P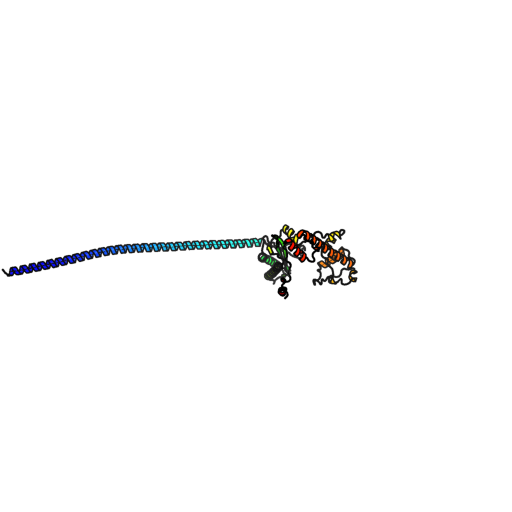rotein AF-A0A7D9D6I7-F1 (afdb_monomer)

Sequence (402 aa):
MHDVFLDNERRSKKESEVREKKARQKTREGGKSWEKSIEREEARCRGIINRERAAEKKRVREEKKKASREKIRLRDLNETVIQRERRLRRNEYERTRRRKKREAEARYLELTPFREDSAIRGMVERYRIEPTTAFDVLTFLELVRPRVRELLDGLRGRTSRNIRLELICLMGKELEDGREELKEASFITGNYKLHGIDTLTVVIWEQMKDKILLEFSRYQKGGSNFVLKRVQRFKNEDRMKSETVQKTSVHELQCISDRFVDDLVAKRDLLKQKGVYPYEYMDDHEKLDMSRLPPKRFFYNGLKMEDVTDEEYERAKKVWKTFGMKSMLDYHNLYLVTDTLILSDVIENFRKESRETYGLDSPWYYTAPGLSWDAALKKTRIKLELISPRCIDLSKMESVVE

Organism: Paramuricea clavata (NCBI:txid317549)

Mean predicted aligned error: 21.43 Å

Foldseek 3Di:
DPVVVVVVVVVVVVVVVVVVVVVVVVVVVVVVVVVVVVVVVVVVVVVVVVVVVVVVVVVVVVVVVVVVVVVVVVVVVVVVVVVVVVVVVVVVVVVVVVVVVVVLVVQLVQFAWDWDQDPPHDDDTDTDTAGADWDDLVRVLVSCVVVVLVVLLVPQDQDKDWDKDKDKAWWWAQDPVRDIQIAIDIQIDDTDIDHRPPDDVVVVSVVNSVSSVVVVVCCCVVPPRIDGPGRHDDDVVVVVRNCVVVPPPCPPLVLLCVVPVPDDPVLSVLLLDQAQDLVQLPPDPVQQAAQDDDPQVSSQDPVVNDGDDPVRVVSNVVNCVVVVGRGSVSVVVSNVSSVVSNVVSVLVSVQVCLCVPQVDGVVVDPDPVRSVVVSVCSVVVDDDDDDDPVNDPVVVVVPPDD

Structure (mmCIF, N/CA/C/O backbone):
data_AF-A0A7D9D6I7-F1
#
_entry.id   AF-A0A7D9D6I7-F1
#
loop_
_atom_site.group_PDB
_atom_site.id
_atom_site.type_symbol
_atom_site.label_atom_id
_atom_site.label_alt_id
_atom_site.label_comp_id
_atom_site.label_asym_id
_atom_site.label_entity_id
_atom_site.label_seq_id
_atom_site.pdbx_PDB_ins_code
_atom_site.Cartn_x
_atom_site.Cartn_y
_atom_site.Cartn_z
_atom_site.occupancy
_atom_site.B_iso_or_equiv
_atom_site.auth_seq_id
_atom_site.auth_comp_id
_atom_site.auth_asym_id
_atom_site.auth_atom_id
_atom_site.pdbx_PDB_model_num
ATOM 1 N N . MET A 1 1 ? -72.395 -1.413 156.822 1.00 52.00 1 MET A N 1
ATOM 2 C CA . MET A 1 1 ? -72.915 -1.947 155.539 1.00 52.00 1 MET A CA 1
ATOM 3 C C . MET A 1 1 ? -72.712 -0.995 154.346 1.00 52.00 1 MET A C 1
ATOM 5 O O . MET A 1 1 ? -73.151 -1.336 153.259 1.00 52.00 1 MET A O 1
ATOM 9 N N . HIS A 1 2 ? -72.022 0.151 154.503 1.00 50.94 2 HIS A N 1
ATOM 10 C CA . HIS A 1 2 ? -71.780 1.103 153.404 1.00 50.94 2 HIS A CA 1
ATOM 11 C C . HIS A 1 2 ? -70.417 0.903 152.701 1.00 50.94 2 HIS A C 1
ATOM 13 O O . HIS A 1 2 ? -70.324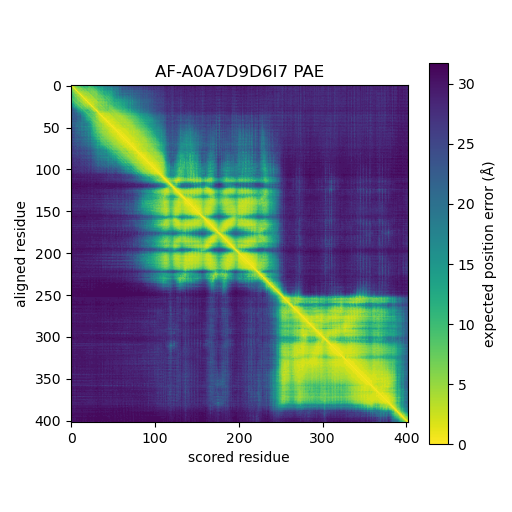 1.123 151.497 1.00 50.94 2 HIS A O 1
ATOM 19 N N . ASP A 1 3 ? -69.404 0.369 153.401 1.00 49.50 3 ASP A N 1
ATOM 20 C CA . ASP A 1 3 ? -68.056 0.145 152.839 1.00 49.50 3 ASP A CA 1
ATOM 21 C C . ASP A 1 3 ? -67.954 -1.027 151.851 1.00 49.50 3 ASP A C 1
ATOM 23 O O . ASP A 1 3 ? -67.099 -1.029 150.972 1.00 49.50 3 ASP A O 1
ATOM 27 N N . VAL A 1 4 ? -68.858 -2.009 151.928 1.00 55.34 4 VAL A N 1
ATOM 28 C CA . VAL A 1 4 ? -68.843 -3.179 151.026 1.00 55.34 4 VAL A CA 1
ATOM 29 C C . VAL A 1 4 ? -69.410 -2.834 149.640 1.00 55.34 4 VAL A C 1
ATOM 31 O O . VAL A 1 4 ? -69.078 -3.479 148.647 1.00 55.34 4 VAL A O 1
ATOM 34 N N . PHE A 1 5 ? -70.239 -1.790 149.540 1.00 50.38 5 PHE A N 1
ATOM 35 C CA . PHE A 1 5 ? -70.892 -1.413 148.283 1.00 50.38 5 PHE A CA 1
ATOM 36 C C . PHE A 1 5 ? -69.967 -0.594 147.366 1.00 50.38 5 PHE A C 1
ATOM 38 O O . PHE A 1 5 ? -69.924 -0.823 146.159 1.00 50.38 5 PHE A O 1
ATOM 45 N N . LEU A 1 6 ? -69.153 0.300 147.942 1.00 55.44 6 LEU A N 1
ATOM 46 C CA . LEU A 1 6 ? -68.213 1.146 147.192 1.00 55.44 6 LEU A CA 1
ATOM 47 C C . LEU A 1 6 ? -67.010 0.372 146.623 1.00 55.44 6 LEU A C 1
ATOM 49 O O . LEU A 1 6 ? -66.439 0.780 145.608 1.00 55.44 6 LEU A O 1
ATOM 53 N N . ASP A 1 7 ? -66.637 -0.756 147.231 1.00 55.91 7 ASP A N 1
ATOM 54 C CA . ASP A 1 7 ? -65.519 -1.581 146.754 1.00 55.91 7 ASP A CA 1
ATOM 55 C C . ASP A 1 7 ? -65.916 -2.464 145.550 1.00 55.91 7 ASP A C 1
ATOM 57 O O . ASP A 1 7 ? -65.116 -2.726 144.644 1.00 55.91 7 ASP A O 1
ATOM 61 N N . ASN A 1 8 ? -67.198 -2.835 145.462 1.00 55.00 8 ASN A N 1
ATOM 62 C CA . ASN A 1 8 ? -67.726 -3.659 144.374 1.00 55.00 8 ASN A CA 1
ATOM 63 C C . ASN A 1 8 ? -67.872 -2.875 143.052 1.00 55.00 8 ASN A C 1
ATOM 65 O O . ASN A 1 8 ? -67.548 -3.390 141.978 1.00 55.00 8 ASN A O 1
ATOM 69 N N . GLU A 1 9 ? -68.259 -1.596 143.109 1.00 57.12 9 GLU A N 1
ATOM 70 C CA . GLU A 1 9 ? -68.306 -0.730 141.917 1.00 57.12 9 GLU A CA 1
ATOM 71 C C . GLU A 1 9 ? -66.912 -0.422 141.348 1.00 57.12 9 GLU A C 1
ATOM 73 O O . GLU A 1 9 ? -66.731 -0.369 140.126 1.00 57.12 9 GLU A O 1
ATOM 78 N N . ARG A 1 10 ? -65.894 -0.269 142.209 1.00 58.75 10 ARG A N 1
ATOM 79 C CA . ARG A 1 10 ? -64.506 -0.035 141.770 1.00 58.75 10 ARG A CA 1
ATOM 80 C C . ARG A 1 10 ? -63.898 -1.260 141.087 1.00 58.75 10 ARG A C 1
ATOM 82 O O . ARG A 1 10 ? -63.130 -1.094 140.135 1.00 58.75 10 ARG A O 1
ATOM 89 N N . ARG A 1 11 ? -64.253 -2.475 141.523 1.00 57.81 11 ARG A N 1
ATOM 90 C CA . ARG A 1 11 ? -63.864 -3.725 140.844 1.00 57.81 11 ARG A CA 1
ATOM 91 C C . ARG A 1 11 ? -64.534 -3.870 139.478 1.00 57.81 11 ARG A C 1
ATOM 93 O O . ARG A 1 11 ? -63.831 -4.113 138.500 1.00 57.81 11 ARG A O 1
ATOM 100 N N . SER A 1 12 ? -65.838 -3.615 139.384 1.00 57.97 12 SER A N 1
ATOM 101 C CA . SER A 1 12 ? -66.590 -3.716 138.122 1.00 57.97 12 SER A CA 1
ATOM 102 C C . SER A 1 12 ? -66.092 -2.730 137.049 1.00 57.97 12 SER A C 1
ATOM 104 O O . SER A 1 12 ? -65.840 -3.119 135.904 1.00 57.97 12 SER A O 1
ATOM 106 N N . LYS A 1 13 ? -65.819 -1.467 137.421 1.00 60.88 13 LYS A N 1
ATOM 107 C CA . LYS A 1 13 ? -65.230 -0.483 136.489 1.00 60.88 13 LYS A CA 1
ATOM 108 C C . LYS A 1 13 ? -63.837 -0.891 136.005 1.00 60.88 13 LYS A C 1
ATOM 110 O O . LYS A 1 13 ? -63.590 -0.853 134.800 1.00 60.88 13 LYS A O 1
ATOM 115 N N . LYS A 1 14 ? -62.957 -1.358 136.900 1.00 61.28 14 LYS A N 1
ATOM 116 C CA . LYS A 1 14 ? -61.623 -1.855 136.515 1.00 61.28 14 LYS A CA 1
ATOM 117 C C . LYS A 1 14 ? -61.698 -3.065 135.582 1.00 61.28 14 LYS A C 1
ATOM 119 O O . LYS A 1 14 ? -60.924 -3.147 134.632 1.00 61.28 14 LYS A O 1
ATOM 124 N N . GLU A 1 15 ? -62.632 -3.984 135.804 1.00 60.84 15 GLU A N 1
ATOM 125 C CA . GLU A 1 15 ?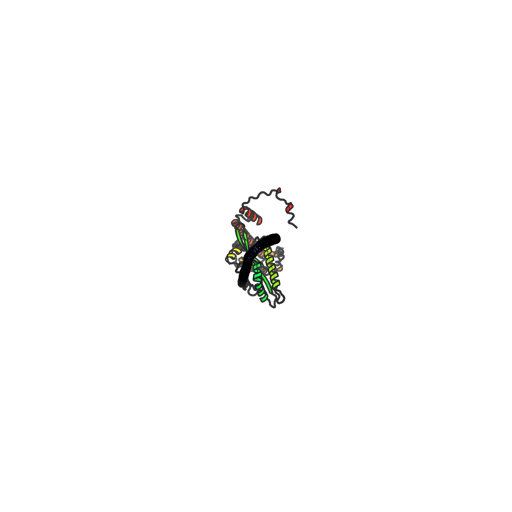 -62.812 -5.146 134.927 1.00 60.84 15 GLU A CA 1
ATOM 126 C C . GLU A 1 15 ? -63.338 -4.763 133.537 1.00 60.84 15 GLU A C 1
ATOM 128 O O . GLU A 1 15 ? -62.890 -5.333 132.535 1.00 60.84 15 GLU A O 1
ATOM 133 N N . SER A 1 16 ? -64.221 -3.764 133.450 1.00 59.09 16 SER A N 1
ATOM 134 C CA . SER A 1 16 ? -64.727 -3.249 132.171 1.00 59.09 16 SER A CA 1
ATOM 135 C C . SER A 1 16 ? -63.635 -2.559 131.337 1.00 59.09 16 SER A C 1
ATOM 137 O O . SER A 1 16 ? -63.471 -2.884 130.159 1.00 59.09 16 SER A O 1
ATOM 139 N N . GLU A 1 17 ? -62.791 -1.724 131.955 1.00 63.84 17 GLU A N 1
ATOM 140 C CA . GLU A 1 17 ? -61.659 -1.073 131.278 1.00 63.84 17 GLU A CA 1
ATOM 141 C C . GLU A 1 17 ? -60.601 -2.082 130.815 1.00 63.84 17 GLU A C 1
ATOM 143 O O . GLU A 1 17 ? -60.006 -1.934 129.743 1.00 63.84 17 GLU A O 1
ATOM 148 N N . VAL A 1 18 ? -60.364 -3.141 131.597 1.00 65.25 18 VAL A N 1
ATOM 149 C CA . VAL A 1 18 ? -59.439 -4.220 131.219 1.00 65.25 18 VAL A CA 1
ATOM 150 C C . VAL A 1 18 ? -59.984 -5.024 130.036 1.00 65.25 18 VAL A C 1
ATOM 152 O O . VAL A 1 18 ? -59.212 -5.392 129.144 1.00 65.25 18 VAL A O 1
ATOM 155 N N . ARG A 1 19 ? -61.297 -5.277 129.977 1.00 61.38 19 ARG A N 1
ATOM 156 C CA . ARG A 1 19 ? -61.935 -5.956 128.835 1.00 61.38 19 ARG A CA 1
ATOM 157 C C . ARG A 1 19 ? -61.889 -5.108 127.567 1.00 61.38 19 ARG A C 1
ATOM 159 O O . ARG A 1 19 ? -61.557 -5.642 126.508 1.00 61.38 19 ARG A O 1
ATOM 166 N N . GLU A 1 20 ? -62.133 -3.805 127.665 1.00 62.97 20 GLU A N 1
ATOM 167 C CA . GLU A 1 20 ? -62.092 -2.908 126.506 1.00 62.97 20 GLU A CA 1
ATOM 168 C C . GLU A 1 20 ? -60.663 -2.730 125.963 1.00 62.97 20 GLU A C 1
ATOM 170 O O . GLU A 1 20 ? -60.437 -2.808 124.751 1.00 62.97 20 GLU A O 1
ATOM 175 N N . LYS A 1 21 ? -59.660 -2.602 126.845 1.00 63.69 21 LYS A N 1
ATOM 176 C CA . LYS A 1 21 ? -58.242 -2.571 126.443 1.00 63.69 21 LYS A CA 1
ATOM 177 C C . LYS A 1 21 ? -57.806 -3.877 125.775 1.00 63.69 21 LYS A C 1
ATOM 179 O O . LYS A 1 21 ? -57.137 -3.830 124.743 1.00 63.69 21 LYS A O 1
ATOM 184 N N . LYS A 1 22 ? -58.240 -5.034 126.291 1.00 61.31 22 LYS A N 1
ATOM 185 C CA . LYS A 1 22 ? -57.989 -6.341 125.654 1.00 61.31 22 LYS A CA 1
ATOM 186 C C . LYS A 1 22 ? -58.657 -6.456 124.280 1.00 61.31 22 LYS A C 1
ATOM 188 O O . LYS A 1 22 ? -58.033 -6.974 123.358 1.00 61.31 22 LYS A O 1
ATOM 193 N N . ALA A 1 23 ? -59.878 -5.948 124.110 1.00 62.00 23 ALA A N 1
ATOM 194 C CA . ALA A 1 23 ? -60.580 -5.968 122.824 1.00 62.00 23 ALA A CA 1
ATOM 195 C C . ALA A 1 23 ? -59.888 -5.086 121.766 1.00 62.00 23 ALA A C 1
ATOM 197 O O . ALA A 1 23 ? -59.660 -5.546 120.646 1.00 62.00 23 ALA A O 1
ATOM 198 N N . ARG A 1 24 ? -59.468 -3.865 122.137 1.00 59.91 24 ARG A N 1
ATOM 199 C CA . ARG A 1 24 ? -58.713 -2.946 121.258 1.00 59.91 24 ARG A CA 1
ATOM 200 C C . ARG A 1 24 ? -57.324 -3.475 120.891 1.00 59.91 24 ARG A C 1
ATOM 202 O O . ARG A 1 24 ? -56.822 -3.205 119.801 1.00 59.91 24 ARG A O 1
ATOM 209 N N . GLN A 1 25 ? -56.694 -4.234 121.784 1.00 62.50 25 GLN A N 1
ATOM 210 C CA . GLN A 1 25 ? -55.414 -4.877 121.501 1.00 62.50 25 GLN A CA 1
ATOM 211 C C . GLN A 1 25 ? -55.572 -6.040 120.509 1.00 62.50 25 GLN A C 1
ATOM 213 O O . GLN A 1 25 ? -54.798 -6.136 119.560 1.00 62.50 25 GLN A O 1
ATOM 218 N N . LYS A 1 26 ? -56.634 -6.843 120.645 1.00 60.25 26 LYS A N 1
ATOM 219 C CA . LYS A 1 26 ? -56.918 -7.983 119.759 1.00 60.25 26 LYS A CA 1
ATOM 220 C C . LYS A 1 26 ? -57.249 -7.563 118.320 1.00 60.25 26 LYS A C 1
ATOM 222 O O . LYS A 1 26 ? -56.783 -8.197 117.378 1.00 60.25 26 LYS A O 1
ATOM 227 N N . THR A 1 27 ? -58.000 -6.475 118.126 1.00 60.81 27 THR A N 1
ATOM 228 C CA . THR A 1 27 ? -58.294 -5.922 116.786 1.00 60.81 27 THR A CA 1
ATOM 229 C C . THR A 1 27 ? -57.057 -5.313 116.128 1.00 60.81 27 THR A C 1
ATOM 231 O O . THR A 1 27 ? -56.837 -5.499 114.932 1.00 60.81 27 THR A O 1
ATOM 234 N N . ARG A 1 28 ? -56.192 -4.658 116.909 1.00 61.19 28 ARG A N 1
ATOM 235 C CA . ARG A 1 28 ? -54.919 -4.099 116.427 1.00 61.19 28 ARG A CA 1
ATOM 236 C C . ARG A 1 28 ? -53.889 -5.184 116.088 1.00 61.19 28 ARG A C 1
ATOM 238 O O . ARG A 1 28 ? -53.118 -5.018 115.146 1.00 61.19 28 ARG A O 1
ATOM 245 N N . GLU A 1 29 ? -53.878 -6.296 116.818 1.00 62.22 29 GLU A N 1
ATOM 246 C CA . GLU A 1 29 ? -53.060 -7.478 116.509 1.00 62.22 29 GLU A CA 1
ATOM 247 C C . GLU A 1 29 ? -53.588 -8.235 115.277 1.00 62.22 29 GLU A C 1
ATOM 249 O O . GLU A 1 29 ? -52.795 -8.644 114.428 1.00 62.22 29 GLU A O 1
ATOM 254 N N . GLY A 1 30 ? -54.914 -8.340 115.120 1.00 65.88 30 GLY A N 1
ATOM 255 C CA . GLY A 1 30 ? -55.559 -8.914 113.934 1.00 65.88 30 GLY A CA 1
ATOM 256 C C . GLY A 1 30 ? -55.277 -8.127 112.649 1.00 65.88 30 GLY A C 1
ATOM 257 O O . GLY A 1 30 ? -54.894 -8.726 111.646 1.00 65.88 30 GLY A O 1
ATOM 258 N N . GLY A 1 31 ? -55.364 -6.791 112.693 1.00 65.38 31 GLY A N 1
ATOM 259 C CA . GLY A 1 31 ? -55.022 -5.918 111.559 1.00 65.38 31 GLY A CA 1
ATOM 260 C C . GLY A 1 31 ? -53.554 -6.034 111.135 1.00 65.38 31 GLY A C 1
ATOM 261 O O . GLY A 1 31 ? -53.264 -6.235 109.959 1.00 65.38 31 GLY A O 1
ATOM 262 N N . LYS A 1 32 ? -52.627 -6.054 112.105 1.00 67.19 32 LYS A N 1
ATOM 263 C CA . LYS A 1 32 ? -51.190 -6.279 111.850 1.00 67.19 32 LYS A CA 1
ATOM 264 C C . LYS A 1 32 ? -50.886 -7.665 111.266 1.00 67.19 32 LYS A C 1
ATOM 266 O O . LYS A 1 32 ? -49.892 -7.831 110.562 1.00 67.19 32 LYS A O 1
ATOM 271 N N . SER A 1 33 ? -51.696 -8.676 111.582 1.00 69.88 33 SER A N 1
ATOM 272 C CA . SER A 1 33 ? -51.571 -10.030 111.021 1.00 69.88 33 SER A CA 1
ATOM 273 C C . SER A 1 33 ? -52.039 -10.092 109.560 1.00 69.88 33 SER A C 1
ATOM 275 O O . SER A 1 33 ? -51.423 -10.762 108.725 1.00 69.88 33 SER A O 1
ATOM 277 N N . TRP A 1 34 ? -53.102 -9.351 109.240 1.00 66.88 34 TRP A N 1
ATOM 278 C CA . TRP A 1 34 ? -53.660 -9.261 107.892 1.00 66.88 34 TRP A CA 1
ATOM 279 C C . TRP A 1 34 ? -52.742 -8.470 106.947 1.00 66.88 34 TRP A C 1
ATOM 281 O O . TRP A 1 34 ? -52.418 -8.962 105.867 1.00 66.88 34 TRP A O 1
ATOM 291 N N . GLU A 1 35 ? -52.203 -7.329 107.394 1.00 71.25 35 GLU A N 1
ATOM 292 C CA . GLU A 1 35 ? -51.174 -6.564 106.664 1.00 71.25 35 GLU A CA 1
ATOM 293 C C . GLU A 1 35 ? -49.929 -7.410 106.376 1.00 71.25 35 GLU A C 1
ATOM 295 O O . GLU A 1 35 ? -49.476 -7.476 105.235 1.00 71.25 35 GLU A O 1
ATOM 300 N N . LYS A 1 36 ? -49.429 -8.160 107.370 1.00 73.75 36 LYS A N 1
ATOM 301 C CA . LYS A 1 36 ? -48.310 -9.097 107.169 1.00 73.75 36 LYS A CA 1
ATOM 302 C C . LYS A 1 36 ? -48.627 -10.210 106.169 1.00 73.75 36 LYS A C 1
ATOM 304 O O . LYS A 1 36 ? -47.705 -10.739 105.552 1.00 73.75 36 LYS A O 1
ATOM 309 N N . SER A 1 37 ? -49.890 -10.612 106.028 1.00 73.06 37 SER A N 1
ATOM 310 C CA . SER A 1 37 ? -50.294 -11.630 105.049 1.00 73.06 37 SER A CA 1
ATOM 311 C C . SER A 1 37 ? -50.347 -11.061 103.633 1.00 73.06 37 SER A C 1
ATOM 313 O O . SER A 1 37 ? -49.833 -11.703 102.719 1.00 73.06 37 SER A O 1
ATOM 315 N N . ILE A 1 38 ? -50.867 -9.842 103.456 1.00 74.12 38 ILE A N 1
ATOM 316 C CA . ILE A 1 38 ? -50.821 -9.135 102.166 1.00 74.12 38 ILE A CA 1
ATOM 317 C C . ILE A 1 38 ? -49.370 -8.886 101.753 1.00 74.12 38 ILE A C 1
ATOM 319 O O . ILE A 1 38 ? -48.988 -9.201 100.632 1.00 74.12 38 ILE A O 1
ATOM 323 N N . GLU A 1 39 ? -48.528 -8.409 102.667 1.00 77.00 39 GLU A N 1
ATOM 324 C CA . GLU A 1 39 ? -47.121 -8.118 102.384 1.00 77.00 39 GLU A CA 1
ATOM 325 C C . GLU A 1 39 ? -46.337 -9.379 101.971 1.00 77.00 39 GLU A C 1
ATOM 327 O O . GLU A 1 39 ? -45.489 -9.333 101.072 1.00 77.00 39 GLU A O 1
ATOM 332 N N . ARG A 1 40 ? -46.663 -10.536 102.569 1.00 75.69 40 ARG A N 1
ATOM 333 C CA . ARG A 1 40 ? -46.129 -11.848 102.166 1.00 75.69 40 ARG A CA 1
ATOM 334 C C . ARG A 1 40 ? -46.591 -12.260 100.774 1.00 75.69 40 ARG A C 1
ATOM 336 O O . ARG A 1 40 ? -45.766 -12.749 100.003 1.00 75.69 40 ARG A O 1
ATOM 343 N N . GLU A 1 41 ? -47.867 -12.073 100.450 1.00 75.50 41 GLU A N 1
ATOM 344 C CA . GLU A 1 41 ? -48.407 -12.445 99.140 1.00 75.50 41 GLU A CA 1
ATOM 345 C C . GLU A 1 41 ? -47.888 -11.514 98.037 1.00 75.50 41 GLU A C 1
ATOM 347 O O . GLU A 1 41 ? -47.418 -11.981 97.001 1.00 75.50 41 GLU A O 1
ATOM 352 N N . GLU A 1 42 ? -47.808 -10.209 98.292 1.00 80.75 42 GLU A N 1
ATOM 353 C CA . GLU A 1 42 ? -47.159 -9.260 97.390 1.00 80.75 42 GLU A CA 1
ATOM 354 C C . GLU A 1 42 ? -45.674 -9.581 97.187 1.00 80.75 42 GLU A C 1
ATOM 356 O O . GLU A 1 42 ? -45.171 -9.499 96.066 1.00 80.75 42 GLU A O 1
ATOM 361 N N . ALA A 1 43 ? -44.947 -9.968 98.241 1.00 80.69 43 ALA A N 1
ATOM 362 C CA . ALA A 1 43 ? -43.566 -10.430 98.112 1.00 80.69 43 ALA A CA 1
ATOM 363 C C . ALA A 1 43 ? -43.470 -11.698 97.245 1.00 80.69 43 ALA A C 1
ATOM 365 O O . ALA A 1 43 ? -42.527 -11.839 96.459 1.00 80.69 43 ALA A O 1
ATOM 366 N N . ARG A 1 44 ? -44.469 -12.584 97.325 1.00 83.44 44 ARG A N 1
ATOM 367 C CA . ARG A 1 44 ? -44.600 -13.779 96.483 1.00 83.44 44 ARG A CA 1
ATOM 368 C C . ARG A 1 44 ? -44.829 -13.416 95.017 1.00 83.44 44 ARG A C 1
ATOM 370 O O . ARG A 1 44 ? -44.063 -13.868 94.165 1.00 83.44 44 ARG A O 1
ATOM 377 N N . CYS A 1 45 ? -45.797 -12.548 94.725 1.00 78.12 45 CYS A N 1
ATOM 378 C CA . CYS A 1 45 ? -46.088 -12.056 93.376 1.00 78.12 45 CYS A CA 1
ATOM 379 C C . CYS A 1 45 ? -44.897 -11.293 92.780 1.00 78.12 45 CYS A C 1
ATOM 381 O O . CYS A 1 45 ? -44.500 -11.562 91.646 1.00 78.12 45 CYS A O 1
ATOM 383 N N . ARG A 1 46 ? -44.248 -10.412 93.557 1.00 82.50 46 ARG A N 1
ATOM 384 C CA . ARG A 1 46 ? -42.994 -9.741 93.162 1.00 82.50 46 ARG A CA 1
ATOM 385 C C . ARG A 1 46 ? -41.897 -10.759 92.844 1.00 82.50 46 ARG A C 1
ATOM 387 O O . ARG A 1 46 ? -41.177 -10.598 91.860 1.00 82.50 46 ARG A O 1
ATOM 394 N N . GLY A 1 47 ? -41.790 -11.827 93.633 1.00 84.56 47 GLY A N 1
ATOM 395 C CA . GLY A 1 47 ? -40.867 -12.935 93.392 1.00 84.56 47 GLY A CA 1
ATOM 396 C C . GLY A 1 47 ? -41.134 -13.672 92.076 1.00 84.56 47 GLY A C 1
ATOM 397 O O . GLY A 1 47 ? -40.189 -13.942 91.334 1.00 84.56 47 GLY A O 1
ATOM 398 N N . ILE A 1 48 ? -42.398 -13.956 91.758 1.00 84.50 48 ILE A N 1
ATOM 399 C CA . ILE A 1 48 ? -42.809 -14.614 90.505 1.00 84.50 48 ILE A CA 1
ATOM 400 C C . ILE A 1 48 ? -42.504 -13.712 89.302 1.00 84.50 48 ILE A C 1
ATOM 402 O O . ILE A 1 48 ? -41.778 -14.130 88.401 1.00 84.50 48 ILE A O 1
ATOM 406 N N . ILE A 1 49 ? -42.929 -12.447 89.342 1.00 82.50 49 ILE A N 1
ATOM 407 C CA . ILE A 1 49 ? -42.685 -11.464 88.271 1.00 82.50 49 ILE A CA 1
ATOM 408 C C . ILE A 1 49 ? -41.182 -11.275 88.027 1.00 82.50 49 ILE A C 1
ATOM 410 O O . ILE A 1 49 ? -40.732 -11.183 86.884 1.00 82.50 49 ILE A O 1
ATOM 414 N N . ASN A 1 50 ? -40.369 -11.236 89.085 1.00 85.50 50 ASN A N 1
ATOM 415 C CA . ASN A 1 50 ? -38.918 -11.111 88.947 1.00 85.50 50 ASN A CA 1
ATOM 416 C C . ASN A 1 50 ? -38.280 -12.355 88.314 1.00 85.50 50 ASN A C 1
ATOM 418 O O . ASN A 1 50 ? -37.351 -12.211 87.515 1.00 85.50 50 ASN A O 1
ATOM 422 N N . ARG A 1 51 ? -38.778 -13.562 88.616 1.00 84.50 51 ARG A N 1
ATOM 423 C CA . ARG A 1 51 ? -38.322 -14.804 87.967 1.00 84.50 51 ARG A CA 1
ATOM 424 C C . ARG A 1 51 ? -38.714 -14.845 86.494 1.00 84.50 51 ARG A C 1
ATOM 426 O O . ARG A 1 51 ? -37.869 -15.184 85.671 1.00 84.50 51 ARG A O 1
ATOM 433 N N . GLU A 1 52 ? -39.932 -14.439 86.151 1.00 85.88 52 GLU A N 1
ATOM 434 C CA . GLU A 1 52 ? -40.384 -14.349 84.758 1.00 85.88 52 GLU A CA 1
ATOM 435 C C . GLU A 1 52 ? -39.580 -13.312 83.971 1.00 85.88 52 GLU A C 1
ATOM 437 O O . GLU A 1 52 ? -39.054 -13.616 82.903 1.00 85.88 52 GLU A O 1
ATOM 442 N N . ARG A 1 53 ? -39.354 -12.120 84.536 1.00 87.38 53 ARG A N 1
ATOM 443 C CA . ARG A 1 53 ? -38.478 -11.101 83.931 1.00 87.38 53 ARG A CA 1
ATOM 444 C C . ARG A 1 53 ? -37.040 -11.593 83.765 1.00 87.38 53 ARG A C 1
ATOM 446 O O . ARG A 1 53 ? -36.382 -11.236 82.788 1.00 87.38 53 ARG A O 1
ATOM 453 N N . ALA A 1 54 ? -36.523 -12.384 84.706 1.00 87.56 54 ALA A N 1
ATOM 454 C CA . ALA A 1 54 ? -35.195 -12.984 84.597 1.00 87.56 54 ALA A CA 1
ATOM 455 C C . ALA A 1 54 ? -35.141 -14.065 83.503 1.00 87.56 54 ALA A C 1
ATOM 457 O O . ALA A 1 54 ? -34.177 -14.097 82.732 1.00 87.56 54 ALA A O 1
ATOM 458 N N . ALA A 1 55 ? -36.178 -14.900 83.395 1.00 87.94 55 ALA A N 1
ATOM 459 C CA . ALA A 1 55 ? -36.319 -15.902 82.343 1.00 87.94 55 ALA A CA 1
ATOM 460 C C . ALA A 1 55 ? -36.434 -15.249 80.957 1.00 87.94 55 ALA A C 1
ATOM 462 O O . ALA A 1 55 ? -35.720 -15.644 80.037 1.00 87.94 55 ALA A O 1
ATOM 463 N N . GLU A 1 56 ? -37.224 -14.185 80.827 1.00 88.44 56 GLU A N 1
ATOM 464 C CA . GLU A 1 56 ? -37.387 -13.436 79.579 1.00 88.44 56 GLU A CA 1
ATOM 465 C C . GLU A 1 56 ? -36.083 -12.747 79.159 1.00 88.44 56 GLU A C 1
ATOM 467 O O . GLU A 1 56 ? -35.615 -12.901 78.031 1.00 88.44 56 GLU A O 1
ATOM 472 N N . LYS A 1 57 ? -35.381 -12.090 80.094 1.00 89.62 57 LYS A N 1
ATOM 473 C CA . LYS A 1 57 ? -34.036 -11.543 79.828 1.00 89.62 57 LYS A CA 1
ATOM 474 C C . LYS A 1 57 ? -33.049 -12.622 79.377 1.00 89.62 57 LYS A C 1
ATOM 476 O O . LYS A 1 57 ? -32.163 -12.329 78.570 1.00 89.62 57 LYS A O 1
ATOM 481 N N . LYS A 1 58 ? -33.163 -13.849 79.896 1.00 89.12 58 LYS A N 1
ATOM 482 C CA . LYS A 1 58 ? -32.328 -14.981 79.474 1.00 89.12 58 LYS A CA 1
ATOM 483 C C . LYS A 1 58 ? -32.677 -15.423 78.050 1.00 89.12 58 LYS A C 1
ATOM 485 O O . LYS A 1 58 ? -31.754 -15.538 77.244 1.00 89.12 58 LYS A O 1
ATOM 490 N N . ARG A 1 59 ? -33.965 -15.557 77.712 1.00 90.06 59 ARG A N 1
ATOM 491 C CA . ARG A 1 59 ? -34.435 -15.873 76.349 1.00 90.06 59 ARG A CA 1
ATOM 492 C C . ARG A 1 59 ? -33.963 -14.841 75.331 1.00 90.06 59 ARG A C 1
ATOM 494 O O . ARG A 1 59 ? -33.300 -15.205 74.364 1.00 90.06 59 ARG A O 1
ATOM 501 N N . VAL A 1 60 ? -34.164 -13.552 75.607 1.00 89.31 60 VAL A N 1
ATOM 502 C CA . VAL A 1 60 ? -33.711 -12.456 74.732 1.00 89.31 60 VAL A CA 1
ATOM 503 C C . VAL A 1 60 ? -32.187 -12.461 74.559 1.00 89.31 60 VAL A C 1
ATOM 505 O O . VAL A 1 60 ? -31.675 -12.207 73.468 1.00 89.31 60 VAL A O 1
ATOM 508 N N . ARG A 1 61 ? -31.416 -12.765 75.614 1.00 87.31 61 ARG A N 1
ATOM 509 C CA . ARG A 1 61 ? -29.951 -12.910 75.509 1.00 87.31 61 ARG A CA 1
ATOM 510 C C . ARG A 1 61 ? -29.554 -14.099 74.636 1.00 87.31 61 ARG A C 1
ATOM 512 O O . ARG A 1 61 ? -28.596 -13.983 73.873 1.00 87.31 61 ARG A O 1
ATOM 519 N N . GLU A 1 62 ? -30.245 -15.225 74.749 1.00 90.38 62 GLU A N 1
ATOM 520 C CA . GLU A 1 62 ? -29.998 -16.410 73.923 1.00 90.38 62 GLU A CA 1
ATOM 521 C C . GLU A 1 62 ? -30.370 -16.172 72.456 1.00 90.38 62 GLU A C 1
ATOM 523 O O . GLU A 1 62 ? -29.584 -16.519 71.575 1.00 90.38 62 GLU A O 1
ATOM 528 N N . GLU A 1 63 ? -31.485 -15.499 72.178 1.00 90.00 63 GLU A N 1
ATOM 529 C CA . GLU A 1 63 ? -31.872 -15.095 70.822 1.00 90.00 63 GLU A CA 1
ATOM 530 C C . GLU A 1 63 ? -30.878 -14.109 70.212 1.00 90.00 63 GLU A C 1
ATOM 532 O O . GLU A 1 63 ? -30.425 -14.319 69.088 1.00 90.00 63 GLU A O 1
ATOM 537 N N . LYS A 1 64 ? -30.428 -13.097 70.965 1.00 89.38 64 LYS A N 1
ATOM 538 C CA . LYS A 1 64 ? -29.363 -12.188 70.505 1.00 89.38 64 LYS A CA 1
ATOM 539 C C . LYS A 1 64 ? -28.059 -12.930 70.214 1.00 89.38 64 LYS A C 1
ATOM 541 O O . LYS A 1 64 ? -27.384 -12.616 69.234 1.00 89.38 64 LYS A O 1
ATOM 546 N N . LYS A 1 65 ? -27.702 -13.933 71.024 1.00 90.75 65 LYS A N 1
ATOM 547 C CA . LYS A 1 65 ? -26.539 -14.798 70.761 1.00 90.75 65 LYS A CA 1
ATOM 548 C C . LYS A 1 65 ? -26.733 -15.636 69.495 1.00 90.75 65 LYS A C 1
ATOM 550 O O . LYS A 1 65 ? -25.793 -15.734 68.710 1.00 90.75 65 LYS A O 1
ATOM 555 N N . LYS A 1 66 ? -27.922 -16.207 69.270 1.00 90.38 66 LYS A N 1
ATOM 556 C CA . LYS A 1 66 ? -28.255 -16.949 68.040 1.00 90.38 66 LYS A CA 1
ATOM 557 C C . LYS A 1 66 ? -28.199 -16.044 66.806 1.00 90.38 66 LYS A C 1
ATOM 559 O O . LYS A 1 66 ? -27.507 -16.386 65.856 1.00 90.38 66 LYS A O 1
ATOM 564 N N . ALA A 1 67 ? -28.819 -14.867 66.856 1.00 87.50 67 ALA A N 1
ATOM 565 C CA . ALA A 1 67 ? -28.792 -13.887 65.771 1.00 87.50 67 ALA A CA 1
ATOM 566 C C . ALA A 1 67 ? -27.367 -13.394 65.462 1.00 87.50 67 ALA A C 1
ATOM 568 O O . ALA A 1 67 ? -27.000 -13.249 64.300 1.00 87.50 67 ALA A O 1
ATOM 569 N N . SER A 1 68 ? -26.536 -13.185 66.490 1.00 87.62 68 SER A N 1
ATOM 570 C CA . SER A 1 68 ? -25.123 -12.821 66.314 1.00 87.62 68 SER A CA 1
ATOM 571 C C . SER A 1 68 ? -24.324 -13.932 65.620 1.00 87.62 68 SER A C 1
ATOM 573 O O . SER A 1 68 ? -23.604 -13.664 64.660 1.00 87.62 68 SER A O 1
ATOM 575 N N . ARG A 1 69 ? -24.506 -15.193 66.041 1.00 89.31 69 ARG A N 1
ATOM 576 C CA . ARG A 1 69 ? -23.878 -16.361 65.396 1.00 89.31 69 ARG A CA 1
ATOM 577 C C . ARG A 1 69 ? -24.309 -16.512 63.939 1.00 89.31 69 ARG A C 1
ATOM 579 O O . ARG A 1 69 ? -23.461 -16.746 63.086 1.00 89.31 69 ARG A O 1
ATOM 586 N N . GLU A 1 70 ? -25.594 -16.330 63.652 1.00 87.81 70 GLU A N 1
ATOM 587 C CA . GLU A 1 70 ? -26.113 -16.417 62.285 1.00 87.81 70 GLU A CA 1
ATOM 588 C C . GLU A 1 70 ? -25.571 -15.288 61.401 1.00 87.81 70 GLU A C 1
ATOM 590 O O . GLU A 1 70 ? -25.183 -15.516 60.259 1.00 87.81 70 GLU A O 1
ATOM 595 N N . LYS A 1 71 ? -25.430 -14.074 61.945 1.00 87.88 71 LYS A N 1
ATOM 596 C CA . LYS A 1 71 ? -24.831 -12.944 61.224 1.00 87.88 71 LYS A CA 1
ATOM 597 C C . LYS A 1 71 ? -23.357 -13.183 60.878 1.00 87.88 71 LYS A C 1
ATOM 599 O O . LYS A 1 71 ? -22.927 -12.807 59.790 1.00 87.88 71 LYS A O 1
ATOM 604 N N . ILE A 1 72 ? -22.597 -13.811 61.779 1.00 86.19 72 ILE A N 1
ATOM 605 C CA . ILE A 1 72 ? -21.211 -14.234 61.514 1.00 86.19 72 ILE A CA 1
ATOM 606 C C . ILE A 1 72 ? -21.198 -15.300 60.414 1.00 86.19 72 ILE A C 1
ATOM 608 O O . ILE A 1 72 ? -20.502 -15.133 59.419 1.00 86.19 72 ILE A O 1
ATOM 612 N N . ARG A 1 73 ? -22.054 -16.324 60.523 1.00 89.44 73 ARG A N 1
ATOM 613 C CA . ARG A 1 73 ? -22.170 -17.393 59.521 1.00 89.44 73 ARG A CA 1
ATOM 614 C C . ARG A 1 73 ? -22.489 -16.860 58.122 1.00 89.44 73 ARG A C 1
ATOM 616 O O . ARG A 1 73 ? -21.874 -17.289 57.149 1.00 89.44 73 ARG A O 1
ATOM 623 N N . LEU A 1 74 ? -23.428 -15.920 58.012 1.00 86.19 74 LEU A N 1
ATOM 624 C CA . LEU A 1 74 ? -23.788 -15.287 56.741 1.00 86.19 74 LEU A CA 1
ATOM 625 C C . LEU A 1 74 ? -22.645 -14.438 56.172 1.00 86.19 74 LEU A C 1
ATOM 627 O O . LEU A 1 74 ? -22.450 -14.420 54.957 1.00 86.19 74 LEU A O 1
ATOM 631 N N . ARG A 1 75 ? -21.869 -13.759 57.028 1.00 83.81 75 ARG A N 1
ATOM 632 C CA . ARG A 1 75 ? -20.680 -13.008 56.603 1.00 83.81 75 ARG A CA 1
ATOM 633 C C . ARG A 1 75 ? -19.603 -13.945 56.055 1.00 83.81 75 ARG A C 1
ATOM 635 O O . ARG A 1 75 ? -19.109 -13.680 54.964 1.00 83.81 75 ARG A O 1
ATOM 642 N N . ASP A 1 76 ? -19.308 -15.040 56.751 1.00 85.12 76 ASP A N 1
ATOM 643 C CA . ASP A 1 76 ? -18.316 -16.030 56.313 1.00 85.12 76 ASP A CA 1
ATOM 644 C C . ASP A 1 76 ? -18.734 -16.668 54.981 1.00 85.12 76 ASP A C 1
ATOM 646 O O . ASP A 1 76 ? -17.938 -16.768 54.046 1.00 85.12 76 ASP A O 1
ATOM 650 N N . LEU A 1 77 ? -20.015 -17.029 54.840 1.00 87.31 77 LEU A N 1
ATOM 651 C CA . LEU A 1 77 ? -20.544 -17.569 53.589 1.00 87.31 77 LEU A CA 1
ATOM 652 C C . LEU A 1 77 ? -20.404 -16.552 52.444 1.00 87.31 77 LEU A C 1
ATOM 654 O O . LEU A 1 77 ? -19.921 -16.901 51.368 1.00 87.31 77 LEU A O 1
ATOM 658 N N . ASN A 1 78 ? -20.743 -15.283 52.680 1.00 87.06 78 ASN A N 1
ATOM 659 C CA . ASN A 1 78 ? -20.586 -14.223 51.685 1.00 87.06 78 ASN A CA 1
ATOM 660 C C . ASN A 1 78 ? -19.111 -13.991 51.310 1.00 87.06 78 ASN A C 1
ATOM 662 O O . ASN A 1 78 ? -18.789 -13.850 50.132 1.00 87.06 78 ASN A O 1
ATOM 666 N N . GLU A 1 79 ? -18.190 -14.023 52.276 1.00 82.56 79 GLU A N 1
ATOM 667 C CA . GLU A 1 79 ? -16.752 -13.946 51.998 1.00 82.56 79 GLU A CA 1
ATOM 668 C C . GLU A 1 79 ? -16.274 -15.119 51.138 1.00 82.56 79 GLU A C 1
ATOM 670 O O . GLU A 1 79 ? -15.541 -14.898 50.172 1.00 82.56 79 GLU A O 1
ATOM 675 N N . THR A 1 80 ? -16.727 -16.349 51.404 1.00 85.00 80 THR A N 1
ATOM 676 C CA . THR A 1 80 ? -16.363 -17.508 50.567 1.00 85.00 80 THR A CA 1
ATOM 677 C C . THR A 1 80 ? -16.902 -17.394 49.140 1.00 85.00 80 THR A C 1
ATOM 679 O O . THR A 1 80 ? -16.183 -17.719 48.190 1.00 85.00 80 THR A O 1
ATOM 682 N N . VAL A 1 81 ? -18.122 -16.875 48.959 1.00 85.62 81 VAL A N 1
ATOM 683 C CA . VAL A 1 81 ? -18.710 -16.611 47.636 1.00 85.62 81 VAL A CA 1
ATOM 684 C C . VAL A 1 81 ? -17.899 -15.547 46.898 1.00 85.62 81 VAL A C 1
ATOM 686 O O . VAL A 1 81 ? -17.453 -15.791 45.775 1.00 85.62 81 VAL A O 1
ATOM 689 N N . ILE A 1 82 ? -17.597 -14.422 47.550 1.00 79.56 82 ILE A N 1
ATOM 690 C CA . ILE A 1 82 ? -16.777 -13.342 46.979 1.00 79.56 82 ILE A CA 1
ATOM 691 C C . ILE A 1 82 ? -15.378 -13.855 46.608 1.00 79.56 82 ILE A C 1
ATOM 693 O O . ILE A 1 82 ? -14.851 -13.535 45.538 1.00 79.56 82 ILE A O 1
ATOM 697 N N . GLN A 1 83 ? -14.753 -14.671 47.459 1.00 80.62 83 GLN A N 1
ATOM 698 C CA . GLN A 1 83 ? -13.454 -15.276 47.161 1.00 80.62 83 GLN A CA 1
ATOM 699 C C . GLN A 1 83 ? -13.529 -16.229 45.962 1.00 80.62 83 GLN A C 1
ATOM 701 O O . GLN A 1 83 ? -12.637 -16.206 45.105 1.00 80.62 83 GLN A O 1
ATOM 706 N N . ARG A 1 84 ? -14.599 -17.025 45.859 1.00 80.00 84 ARG A N 1
ATOM 707 C CA . ARG A 1 84 ? -14.834 -17.939 44.735 1.00 80.00 84 ARG A CA 1
ATOM 708 C C . ARG A 1 84 ? -15.029 -17.176 43.427 1.00 80.00 84 ARG A C 1
ATOM 710 O O . ARG A 1 84 ? -14.380 -17.518 42.441 1.00 80.00 84 ARG A O 1
ATOM 717 N N . GLU A 1 85 ? -15.822 -16.109 43.422 1.00 77.12 85 GLU A N 1
ATOM 718 C CA . GLU A 1 85 ? -16.005 -15.243 42.252 1.00 77.12 85 GLU A CA 1
ATOM 719 C C . GLU A 1 85 ? -14.701 -14.564 41.823 1.00 77.12 85 GLU A C 1
ATOM 721 O O . GLU A 1 85 ? -14.344 -14.589 40.645 1.00 77.12 85 GLU A O 1
ATOM 726 N N . ARG A 1 86 ? -13.926 -14.017 42.768 1.00 77.38 86 ARG A N 1
ATOM 727 C CA . ARG A 1 86 ? -12.606 -13.429 42.473 1.00 77.38 86 ARG A CA 1
ATOM 728 C C . ARG A 1 86 ? -11.639 -14.456 41.886 1.00 77.38 86 ARG A C 1
ATOM 730 O O . ARG A 1 86 ? -10.827 -14.110 41.027 1.00 77.38 86 ARG A O 1
ATOM 737 N N . ARG A 1 87 ? -11.693 -15.711 42.346 1.00 79.00 87 ARG A N 1
ATOM 738 C CA . ARG A 1 87 ? -10.881 -16.812 41.805 1.00 79.00 87 ARG A CA 1
ATOM 739 C C . ARG A 1 87 ? -11.327 -17.190 40.395 1.00 79.00 87 ARG A C 1
ATOM 741 O O . ARG A 1 87 ? -10.471 -17.363 39.534 1.00 79.00 87 ARG A O 1
ATOM 748 N N . LEU A 1 88 ? -12.633 -17.259 40.141 1.00 80.69 88 LEU A N 1
ATOM 749 C CA . LEU A 1 88 ? -13.183 -17.510 38.806 1.00 80.69 88 LEU A CA 1
ATOM 750 C C . LEU A 1 88 ? -12.788 -16.403 37.823 1.00 80.69 88 LEU A C 1
ATOM 752 O O . LEU A 1 88 ? -12.219 -16.718 36.782 1.00 80.69 88 LEU A O 1
ATOM 756 N N . ARG A 1 89 ? -12.956 -15.127 38.195 1.00 74.88 89 ARG A N 1
ATOM 757 C CA . ARG A 1 89 ? -12.541 -13.976 37.372 1.00 74.88 89 ARG A CA 1
ATOM 758 C C . ARG A 1 89 ? -11.039 -13.978 37.080 1.00 74.88 89 ARG A C 1
ATOM 760 O O . ARG A 1 89 ? -10.637 -13.743 35.945 1.00 74.88 89 ARG A O 1
ATOM 767 N N . ARG A 1 90 ? -10.192 -14.288 38.073 1.00 76.12 90 ARG A N 1
ATOM 768 C CA . ARG A 1 90 ? -8.738 -14.440 37.861 1.00 76.12 90 ARG A CA 1
ATOM 769 C C . ARG A 1 90 ? -8.406 -15.591 36.920 1.00 76.12 90 ARG A C 1
ATOM 771 O O . ARG A 1 90 ? -7.606 -15.407 36.012 1.00 76.12 90 ARG A O 1
ATOM 778 N N . ASN A 1 91 ? -9.039 -16.747 37.098 1.00 80.19 91 ASN A N 1
ATOM 779 C CA . ASN A 1 91 ? -8.832 -17.899 36.225 1.00 80.19 91 ASN A CA 1
ATOM 780 C C . ASN A 1 91 ? -9.294 -17.616 34.790 1.00 80.19 91 ASN A C 1
ATOM 782 O O . ASN A 1 91 ? -8.642 -18.044 33.844 1.00 80.19 91 ASN A O 1
ATOM 786 N N . GLU A 1 92 ? -10.398 -16.896 34.611 1.00 77.62 92 GLU A N 1
ATOM 787 C CA . GLU A 1 92 ? -10.910 -16.489 33.303 1.00 77.62 92 GLU A CA 1
ATOM 788 C C . GLU A 1 92 ? -9.996 -15.460 32.625 1.00 77.62 92 GLU A C 1
ATOM 790 O O . GLU A 1 92 ? -9.651 -15.614 31.451 1.00 77.62 92 GLU A O 1
ATOM 795 N N . TYR A 1 93 ? -9.504 -14.473 33.376 1.00 73.81 93 TYR A N 1
ATOM 796 C CA . TYR A 1 93 ? -8.480 -13.541 32.906 1.00 73.81 93 TYR A CA 1
ATOM 797 C C . TYR A 1 93 ? -7.183 -14.264 32.519 1.00 73.81 93 TYR A C 1
ATOM 799 O O . TYR A 1 93 ? -6.615 -14.016 31.459 1.00 73.81 93 TYR A O 1
ATOM 807 N N . GLU A 1 94 ? -6.712 -15.209 33.333 1.00 72.75 94 GLU A N 1
ATOM 808 C CA . GLU A 1 94 ? -5.528 -15.999 32.998 1.00 72.75 94 GLU A CA 1
ATOM 809 C C . GLU A 1 94 ? -5.757 -16.890 31.781 1.00 72.75 94 GLU A C 1
ATOM 811 O O . GLU A 1 94 ? -4.869 -16.999 30.939 1.00 72.75 94 GLU A O 1
ATOM 816 N N . ARG A 1 95 ? -6.932 -17.511 31.647 1.00 73.50 95 ARG A N 1
ATOM 817 C CA . ARG A 1 95 ? -7.293 -18.312 30.470 1.00 73.50 95 ARG A CA 1
ATOM 818 C C . ARG A 1 95 ? -7.328 -17.457 29.214 1.00 73.50 95 ARG A C 1
ATOM 820 O O . ARG A 1 95 ? -6.722 -17.845 28.222 1.00 73.50 95 ARG A O 1
ATOM 827 N N . THR A 1 96 ? -7.966 -16.291 29.254 1.00 70.88 96 THR A N 1
ATOM 828 C CA . THR A 1 96 ? -8.014 -15.364 28.112 1.00 70.88 96 THR A CA 1
ATOM 829 C C . THR A 1 96 ? -6.633 -14.801 27.788 1.00 70.88 96 THR A C 1
ATOM 831 O O . THR A 1 96 ? -6.264 -14.757 26.617 1.00 70.88 96 THR A O 1
ATOM 834 N N . ARG A 1 97 ? -5.815 -14.465 28.791 1.00 73.19 97 ARG A N 1
ATOM 835 C CA . ARG A 1 97 ? -4.417 -14.043 28.608 1.00 73.19 97 ARG A CA 1
ATOM 836 C C . ARG A 1 97 ? -3.556 -15.152 28.008 1.00 73.19 97 ARG A C 1
ATOM 838 O O . ARG A 1 97 ? -2.807 -14.884 27.077 1.00 73.19 97 ARG A O 1
ATOM 845 N N . ARG A 1 98 ? -3.666 -16.391 28.500 1.00 68.75 98 ARG A N 1
ATOM 846 C CA . ARG A 1 98 ? -2.968 -17.562 27.939 1.00 68.75 98 ARG A CA 1
ATOM 847 C C . ARG A 1 98 ? -3.453 -17.869 26.527 1.00 68.75 98 ARG A C 1
ATOM 849 O O . ARG A 1 98 ? -2.626 -18.211 25.696 1.00 68.75 98 ARG A O 1
ATOM 856 N N . ARG A 1 99 ? -4.751 -17.710 26.240 1.00 69.50 99 ARG A N 1
ATOM 857 C CA . ARG A 1 99 ? -5.313 -17.880 24.894 1.00 69.50 99 ARG A CA 1
ATOM 858 C C . ARG A 1 99 ? -4.765 -16.825 23.940 1.00 69.50 99 ARG A C 1
ATOM 860 O O . ARG A 1 99 ? -4.183 -17.205 22.942 1.00 69.50 99 ARG A O 1
ATOM 867 N N . LYS A 1 100 ? -4.821 -15.538 24.301 1.00 65.94 100 LYS A N 1
ATOM 868 C CA . LYS A 1 100 ? -4.223 -14.441 23.519 1.00 65.94 100 LYS A CA 1
ATOM 869 C C . LYS A 1 100 ? -2.715 -14.616 23.329 1.00 65.94 100 LYS A C 1
ATOM 871 O O . LYS A 1 100 ? -2.214 -14.371 22.242 1.00 65.94 100 LYS A O 1
ATOM 876 N N . LYS A 1 101 ? -1.997 -15.066 24.366 1.00 68.31 101 LYS A N 1
ATOM 877 C CA . LYS A 1 101 ? -0.559 -15.364 24.288 1.00 68.31 101 LYS A CA 1
ATOM 878 C C . LYS A 1 101 ? -0.280 -16.525 23.329 1.00 68.31 101 LYS A C 1
ATOM 880 O O . LYS A 1 101 ? 0.565 -16.372 22.466 1.00 68.31 101 LYS A O 1
ATOM 885 N N . ARG A 1 102 ? -1.026 -17.632 23.424 1.00 64.50 102 ARG A N 1
ATOM 886 C CA . ARG A 1 102 ? -0.918 -18.782 22.507 1.00 64.50 102 ARG A CA 1
ATOM 887 C C . ARG A 1 102 ? -1.334 -18.438 21.079 1.00 64.50 102 ARG A C 1
ATOM 889 O O . ARG A 1 102 ? -0.693 -18.896 20.152 1.00 64.50 102 ARG A O 1
ATOM 896 N N . GLU A 1 103 ? -2.378 -17.633 20.896 1.00 64.50 103 GLU A N 1
ATOM 897 C CA . GLU A 1 103 ? -2.807 -17.118 19.590 1.00 64.50 103 GLU A CA 1
ATOM 898 C C . GLU A 1 103 ? -1.721 -16.218 18.982 1.00 64.50 103 GLU A C 1
ATOM 900 O O . GLU A 1 103 ? -1.428 -16.339 17.799 1.00 64.50 103 GLU A O 1
ATOM 905 N N . ALA A 1 104 ? -1.085 -15.353 19.780 1.00 58.94 104 ALA A N 1
ATOM 906 C CA . ALA A 1 104 ? 0.039 -14.532 19.335 1.00 58.94 104 ALA A CA 1
ATOM 907 C C . ALA A 1 104 ? 1.289 -15.374 19.024 1.00 58.94 104 ALA A C 1
ATOM 909 O O . ALA A 1 104 ? 1.930 -15.135 18.009 1.00 58.94 104 ALA A O 1
ATOM 910 N N . GLU A 1 105 ? 1.608 -16.376 19.849 1.00 61.94 105 GLU A N 1
ATOM 911 C CA . GLU A 1 105 ? 2.717 -17.318 19.626 1.00 61.94 105 GLU A CA 1
ATOM 912 C C . GLU A 1 105 ? 2.484 -18.200 18.390 1.00 61.94 105 GLU A C 1
ATOM 914 O O . GLU A 1 105 ? 3.408 -18.404 17.611 1.00 61.94 105 GLU A O 1
ATOM 919 N N . ALA A 1 106 ? 1.256 -18.675 18.160 1.00 61.31 106 ALA A N 1
ATOM 920 C CA . ALA A 1 106 ? 0.891 -19.428 16.961 1.00 61.31 106 ALA A CA 1
ATOM 921 C C . ALA A 1 106 ? 0.989 -18.556 15.699 1.00 61.31 106 ALA A C 1
ATOM 923 O O . ALA A 1 106 ? 1.622 -18.957 14.729 1.00 61.31 106 ALA A O 1
ATOM 924 N N . ARG A 1 107 ? 0.464 -17.322 15.744 1.00 59.12 107 ARG A N 1
ATOM 925 C CA . ARG A 1 107 ? 0.602 -16.340 14.651 1.00 59.12 107 ARG A CA 1
ATOM 926 C C . ARG A 1 107 ? 2.062 -15.967 14.384 1.00 59.12 107 ARG A C 1
ATOM 928 O O . ARG A 1 107 ? 2.429 -15.737 13.241 1.00 59.12 107 ARG A O 1
ATOM 935 N N . TYR A 1 108 ? 2.890 -15.917 15.427 1.00 56.50 108 TYR A N 1
ATOM 936 C CA . TYR A 1 108 ? 4.331 -15.689 15.321 1.00 56.50 108 TYR A CA 1
ATOM 937 C C . TYR A 1 108 ? 5.057 -16.870 14.657 1.00 56.50 108 TYR A C 1
ATOM 939 O O . TYR A 1 108 ? 5.927 -16.655 13.817 1.00 56.50 108 TYR A O 1
ATOM 947 N N . LEU A 1 109 ? 4.679 -18.111 14.985 1.00 56.62 109 LEU A N 1
ATOM 948 C CA . LEU A 1 109 ? 5.264 -19.321 14.397 1.00 56.62 109 LEU A CA 1
ATOM 949 C C . LEU A 1 109 ? 4.902 -19.495 12.910 1.00 56.62 109 LEU A C 1
ATOM 951 O O . LEU A 1 109 ? 5.673 -20.085 12.162 1.00 56.62 109 LEU A O 1
ATOM 955 N N . GLU A 1 110 ? 3.762 -18.960 12.472 1.00 60.16 110 GLU A N 1
ATOM 956 C CA . GLU A 1 110 ? 3.329 -18.976 11.067 1.00 60.16 110 GLU A CA 1
ATOM 957 C C . GLU A 1 110 ? 4.104 -17.989 10.170 1.00 60.16 110 GLU A C 1
ATOM 959 O O . GLU A 1 110 ? 4.099 -18.136 8.950 1.00 60.16 110 GLU A O 1
ATOM 964 N N . LEU A 1 111 ? 4.810 -17.010 10.747 1.00 65.38 111 LEU A N 1
ATOM 965 C CA . LEU A 1 111 ? 5.541 -15.956 10.026 1.00 65.38 111 LEU A CA 1
ATOM 966 C C . LEU A 1 111 ? 7.040 -16.252 9.911 1.00 65.38 111 LEU A C 1
ATOM 968 O O . LEU A 1 111 ? 7.898 -15.397 10.154 1.00 65.38 111 LEU A O 1
ATOM 972 N N . THR A 1 112 ? 7.382 -17.483 9.546 1.00 66.44 112 THR A N 1
ATOM 973 C CA . THR A 1 112 ? 8.777 -17.851 9.304 1.00 66.44 112 THR A CA 1
ATOM 974 C C . THR A 1 112 ? 9.280 -17.227 7.999 1.00 66.44 112 THR A C 1
ATOM 976 O O . THR A 1 112 ? 8.701 -17.500 6.946 1.00 66.44 112 THR A O 1
ATOM 979 N N . PRO A 1 113 ? 10.365 -16.428 8.029 1.00 75.00 113 PRO A N 1
ATOM 980 C CA . PRO A 1 113 ? 10.979 -15.912 6.820 1.00 75.00 113 PRO A CA 1
ATOM 981 C C . PRO A 1 113 ? 11.559 -17.067 6.020 1.00 75.00 113 PRO A C 1
ATOM 983 O O . PRO A 1 113 ? 12.302 -17.888 6.562 1.00 75.00 113 PRO A O 1
ATOM 986 N N . PHE A 1 114 ? 11.260 -17.102 4.730 1.00 77.50 114 PHE A N 1
ATOM 987 C CA . PHE A 1 114 ? 11.920 -18.003 3.799 1.00 77.50 114 PHE A CA 1
ATOM 988 C C . PHE A 1 114 ? 12.750 -17.195 2.806 1.00 77.50 114 PHE A C 1
ATOM 990 O O . PHE A 1 114 ? 12.438 -16.047 2.474 1.00 77.50 114 PHE A O 1
ATOM 997 N N . ARG A 1 115 ? 13.856 -17.793 2.370 1.00 73.38 115 ARG A N 1
ATOM 998 C CA . ARG A 1 115 ? 14.731 -17.205 1.363 1.00 73.38 115 ARG A CA 1
ATOM 999 C C . ARG A 1 115 ? 14.114 -17.446 -0.010 1.00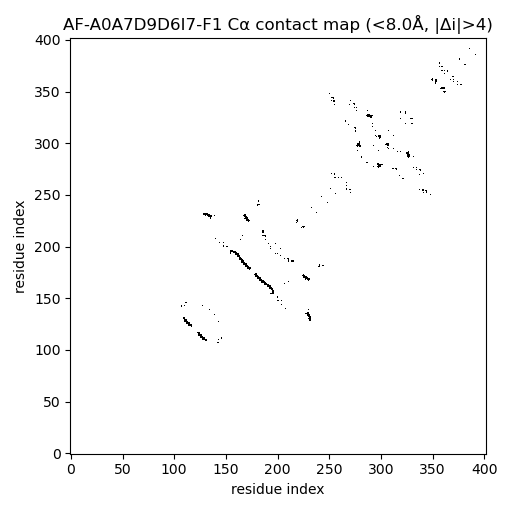 73.38 115 ARG A C 1
ATOM 1001 O O . ARG A 1 115 ? 13.777 -18.580 -0.336 1.00 73.38 115 ARG A O 1
ATOM 1008 N N . GLU A 1 116 ? 13.962 -16.384 -0.787 1.00 69.44 116 GLU A N 1
ATOM 1009 C CA . GLU A 1 116 ? 13.495 -16.453 -2.170 1.00 69.44 116 GLU A CA 1
ATOM 1010 C C . GLU A 1 116 ? 14.712 -16.333 -3.094 1.00 69.44 116 GLU A C 1
ATOM 1012 O O . GLU A 1 116 ? 15.562 -15.454 -2.907 1.00 69.44 116 GLU A O 1
ATOM 1017 N N . ASP A 1 117 ? 14.825 -17.231 -4.071 1.00 51.50 117 ASP A N 1
ATOM 1018 C CA . ASP A 1 117 ? 15.925 -17.197 -5.029 1.00 51.50 117 ASP A CA 1
ATOM 1019 C C . ASP A 1 117 ? 15.728 -16.025 -5.997 1.00 51.50 117 ASP A C 1
ATOM 1021 O O . ASP A 1 117 ? 14.816 -15.999 -6.823 1.00 51.50 117 ASP A O 1
ATOM 1025 N N . SER A 1 118 ? 16.597 -15.021 -5.885 1.00 52.12 118 SER A N 1
ATOM 1026 C CA . SER A 1 118 ? 16.632 -13.884 -6.800 1.00 52.12 118 SER A CA 1
ATOM 1027 C C . SER A 1 118 ? 16.984 -14.352 -8.219 1.00 52.12 118 SER A C 1
ATOM 1029 O O . SER A 1 118 ? 17.922 -15.129 -8.401 1.00 52.12 118 SER A O 1
ATOM 1031 N N . ALA A 1 119 ? 16.307 -13.806 -9.238 1.00 42.47 119 ALA A N 1
ATOM 1032 C CA . ALA A 1 119 ? 16.592 -14.074 -10.657 1.00 42.47 119 ALA A CA 1
ATOM 1033 C C . ALA A 1 119 ? 18.061 -13.797 -11.054 1.00 42.47 119 ALA A C 1
ATOM 1035 O O . ALA A 1 119 ? 18.568 -14.354 -12.025 1.00 42.47 119 ALA A O 1
ATOM 1036 N N . ILE A 1 120 ? 18.761 -12.975 -10.266 1.00 48.03 120 ILE A N 1
ATOM 1037 C CA . ILE A 1 120 ? 20.199 -12.723 -10.354 1.00 48.03 120 ILE A CA 1
ATOM 1038 C C . ILE A 1 120 ? 20.884 -13.544 -9.251 1.00 48.03 120 ILE A C 1
ATOM 1040 O O . ILE A 1 120 ? 21.008 -13.097 -8.106 1.00 48.03 120 ILE A O 1
ATOM 1044 N N . ARG A 1 121 ? 21.284 -14.780 -9.578 1.00 39.56 121 ARG A N 1
ATOM 1045 C CA . ARG A 1 121 ? 21.942 -15.709 -8.641 1.00 39.56 121 ARG A CA 1
ATOM 1046 C C . ARG A 1 121 ? 23.162 -15.052 -7.975 1.00 39.56 121 ARG A C 1
ATOM 1048 O O . ARG A 1 121 ? 24.124 -14.703 -8.648 1.00 39.56 121 ARG A O 1
ATOM 1055 N N . GLY A 1 122 ? 23.137 -14.946 -6.644 1.00 51.12 122 GLY A N 1
ATOM 1056 C CA . GLY A 1 122 ? 24.322 -14.706 -5.804 1.00 51.12 122 GLY A CA 1
ATOM 1057 C C . GLY A 1 122 ? 24.657 -13.257 -5.420 1.00 51.12 122 GLY A C 1
ATOM 1058 O O . GLY A 1 122 ? 25.474 -13.081 -4.523 1.00 51.12 122 GLY A O 1
ATOM 1059 N N . MET A 1 123 ? 24.037 -12.228 -6.018 1.00 56.22 123 MET A N 1
ATOM 1060 C CA . MET A 1 123 ? 24.333 -10.816 -5.681 1.00 56.22 123 MET A CA 1
ATOM 1061 C C . MET A 1 123 ? 23.373 -10.183 -4.662 1.00 56.22 123 MET A C 1
ATOM 1063 O O . MET A 1 123 ? 23.775 -9.288 -3.923 1.00 56.22 123 MET A O 1
ATOM 1067 N N . VAL A 1 124 ? 22.113 -10.631 -4.607 1.00 66.38 124 VAL A N 1
ATOM 1068 C CA . VAL A 1 124 ? 21.082 -10.069 -3.715 1.00 66.38 124 VAL A CA 1
ATOM 1069 C C . VAL A 1 124 ? 20.378 -11.193 -2.963 1.00 66.38 124 VAL A C 1
ATOM 1071 O O . VAL A 1 124 ? 19.787 -12.085 -3.575 1.00 66.38 124 VAL A O 1
ATOM 1074 N N . GLU A 1 125 ? 20.418 -11.137 -1.632 1.00 73.81 125 GLU A N 1
ATOM 1075 C CA . GLU A 1 125 ? 19.650 -12.029 -0.761 1.00 73.81 125 GLU A CA 1
ATOM 1076 C C . GLU A 1 125 ? 18.262 -11.437 -0.501 1.00 73.81 125 GLU A C 1
ATOM 1078 O O . GLU A 1 125 ? 18.147 -10.333 0.032 1.00 73.81 125 GLU A O 1
ATOM 1083 N N . ARG A 1 126 ? 17.205 -12.170 -0.868 1.00 79.31 126 ARG A N 1
ATOM 1084 C CA . ARG A 1 126 ? 15.815 -11.779 -0.622 1.00 79.31 126 ARG A CA 1
ATOM 1085 C C . ARG A 1 126 ? 15.188 -12.723 0.402 1.00 79.31 126 ARG A C 1
ATOM 1087 O O . ARG A 1 126 ? 15.211 -13.939 0.229 1.00 79.31 126 ARG A O 1
ATOM 1094 N N . TYR A 1 127 ? 14.613 -12.149 1.453 1.00 80.38 127 TYR A N 1
ATOM 1095 C CA . TYR A 1 127 ? 13.845 -12.872 2.465 1.00 80.38 127 TYR A CA 1
ATOM 1096 C C . TYR A 1 127 ? 12.403 -12.379 2.411 1.00 80.38 127 TYR A C 1
ATOM 1098 O O . TYR A 1 127 ? 12.171 -11.171 2.480 1.00 80.38 127 TYR A O 1
ATOM 1106 N N . ARG A 1 128 ? 11.443 -13.297 2.281 1.00 80.44 128 ARG A N 1
ATOM 1107 C CA . ARG A 1 128 ? 10.014 -12.972 2.270 1.00 80.44 128 ARG A CA 1
ATOM 1108 C C . ARG A 1 128 ? 9.343 -13.523 3.526 1.00 80.44 128 ARG A C 1
ATOM 1110 O O . ARG A 1 128 ? 9.635 -14.633 3.967 1.00 80.44 128 ARG A O 1
ATOM 1117 N N . ILE A 1 129 ? 8.454 -12.717 4.102 1.00 81.44 129 ILE A N 1
ATOM 1118 C CA . ILE A 1 129 ? 7.604 -13.081 5.237 1.00 81.44 129 ILE A CA 1
ATOM 1119 C C . ILE A 1 129 ? 6.162 -12.911 4.775 1.00 81.44 129 ILE A C 1
ATOM 1121 O O . ILE A 1 129 ? 5.737 -11.797 4.476 1.00 81.44 129 ILE A O 1
ATOM 1125 N N . GLU A 1 130 ? 5.424 -14.013 4.694 1.00 74.62 130 GLU A N 1
ATOM 1126 C CA . GLU A 1 130 ? 4.046 -14.015 4.203 1.00 74.62 130 GLU A CA 1
ATOM 1127 C C . GLU A 1 130 ? 3.068 -14.284 5.350 1.00 74.62 130 GLU A C 1
ATOM 1129 O O . GLU A 1 130 ? 3.195 -15.306 6.026 1.00 74.62 130 GLU A O 1
ATOM 1134 N N . PRO A 1 131 ? 2.069 -13.415 5.575 1.00 71.81 131 PRO A N 1
ATOM 1135 C CA . PRO A 1 131 ? 1.030 -13.697 6.548 1.00 71.81 131 PRO A CA 1
ATOM 1136 C C . PRO A 1 131 ? 0.010 -14.712 6.023 1.00 71.81 131 PRO A C 1
ATOM 1138 O O . PRO A 1 131 ? -0.550 -14.576 4.932 1.00 71.81 131 PRO A O 1
ATOM 1141 N N . THR A 1 132 ? -0.289 -15.703 6.857 1.00 63.81 132 THR A N 1
ATOM 1142 C CA . THR A 1 132 ? -1.372 -16.687 6.694 1.00 63.81 132 THR A CA 1
ATOM 1143 C C . THR A 1 132 ? -2.756 -16.059 6.872 1.00 63.81 132 THR A C 1
ATOM 1145 O O . THR A 1 132 ? -3.699 -16.403 6.154 1.00 63.81 132 THR A O 1
ATOM 1148 N N . THR A 1 133 ? -2.885 -15.109 7.802 1.00 64.31 133 THR A N 1
ATOM 1149 C CA . THR A 1 133 ? -4.136 -14.405 8.120 1.00 64.31 133 THR A CA 1
ATOM 1150 C C . THR A 1 133 ? -4.104 -12.934 7.715 1.00 64.31 133 THR A C 1
ATOM 1152 O O . THR A 1 133 ? -3.046 -12.356 7.521 1.00 64.31 133 THR A O 1
ATOM 1155 N N . ALA A 1 134 ? -5.276 -12.310 7.611 1.00 64.56 134 ALA A N 1
ATOM 1156 C CA . ALA A 1 134 ? -5.407 -10.879 7.357 1.00 64.56 134 ALA A CA 1
ATOM 1157 C C . ALA A 1 134 ? -4.895 -10.041 8.545 1.00 64.56 134 ALA A C 1
ATOM 1159 O O . ALA A 1 134 ? -5.363 -10.236 9.669 1.00 64.56 134 ALA A O 1
ATOM 1160 N N . PHE A 1 135 ? -3.996 -9.087 8.296 1.00 65.00 135 PHE A N 1
ATOM 1161 C CA . PHE A 1 135 ? -3.521 -8.137 9.311 1.00 65.00 135 PHE A CA 1
ATOM 1162 C C . PHE A 1 135 ? -3.705 -6.681 8.877 1.00 65.00 135 PHE A C 1
ATOM 1164 O O . PHE A 1 135 ? -3.723 -6.372 7.689 1.00 65.00 135 PHE A O 1
ATOM 1171 N N . ASP A 1 136 ? -3.806 -5.785 9.855 1.00 72.31 136 ASP A N 1
ATOM 1172 C CA . ASP A 1 136 ? -3.537 -4.360 9.654 1.00 72.31 136 ASP A CA 1
ATOM 1173 C C . ASP A 1 136 ? -2.019 -4.125 9.500 1.00 72.31 136 ASP A C 1
ATOM 1175 O O . ASP A 1 136 ? -1.221 -4.888 10.050 1.00 72.31 136 ASP A O 1
ATOM 1179 N N . VAL A 1 137 ? -1.612 -3.075 8.780 1.00 72.62 137 VAL A N 1
ATOM 1180 C CA . VAL A 1 137 ? -0.198 -2.791 8.466 1.00 72.62 137 VAL A CA 1
ATOM 1181 C C . VAL A 1 137 ? 0.629 -2.585 9.734 1.00 72.62 137 VAL A C 1
ATOM 1183 O O . VAL A 1 137 ? 1.685 -3.200 9.877 1.00 72.62 137 VAL A O 1
ATOM 1186 N N . LEU A 1 138 ? 0.146 -1.785 10.690 1.00 76.38 138 LEU A N 1
ATOM 1187 C CA . LEU A 1 138 ? 0.865 -1.544 11.948 1.00 76.38 138 LEU A CA 1
ATOM 1188 C C . LEU A 1 138 ? 0.987 -2.825 12.771 1.00 76.38 138 LEU A C 1
ATOM 1190 O O . LEU A 1 138 ? 2.059 -3.150 13.284 1.00 76.38 138 LEU A O 1
ATOM 1194 N N . THR A 1 139 ? -0.113 -3.574 12.856 1.00 75.75 139 THR A N 1
ATOM 1195 C CA . THR A 1 139 ? -0.159 -4.844 13.589 1.00 75.75 139 THR A CA 1
ATOM 1196 C C . THR A 1 139 ? 0.799 -5.868 12.981 1.00 75.75 139 THR A C 1
ATOM 1198 O O . THR A 1 139 ? 1.505 -6.558 13.714 1.00 75.75 139 THR A O 1
ATOM 1201 N N . PHE A 1 140 ? 0.860 -5.951 11.651 1.00 79.88 140 PHE A N 1
ATOM 1202 C CA . PHE A 1 140 ? 1.769 -6.839 10.934 1.00 79.88 140 PHE A CA 1
ATOM 1203 C C . PHE A 1 140 ? 3.234 -6.451 11.155 1.00 79.88 140 PHE A C 1
ATOM 1205 O O . PHE A 1 140 ? 4.042 -7.304 11.522 1.00 79.88 140 PHE A O 1
ATOM 1212 N N . LEU A 1 141 ? 3.572 -5.167 11.002 1.00 80.88 141 LEU A N 1
ATOM 1213 C CA . LEU A 1 141 ? 4.941 -4.681 11.185 1.00 80.88 141 LEU A CA 1
ATOM 1214 C C . LEU A 1 141 ? 5.440 -4.930 12.616 1.00 80.88 141 LEU A C 1
ATOM 1216 O O . LEU A 1 141 ? 6.541 -5.449 12.789 1.00 80.88 141 LEU A O 1
ATOM 1220 N N . GLU A 1 142 ? 4.641 -4.650 13.650 1.00 80.00 142 GLU A N 1
ATOM 1221 C CA . GLU A 1 142 ? 5.049 -4.927 15.039 1.00 80.00 142 GLU A CA 1
ATOM 1222 C C . GLU A 1 142 ? 5.188 -6.427 15.335 1.00 80.00 142 GLU A C 1
ATOM 1224 O O . GLU A 1 142 ? 6.034 -6.819 16.139 1.00 80.00 142 GLU A O 1
ATOM 1229 N N . LEU A 1 143 ? 4.408 -7.283 14.673 1.00 78.31 143 LEU A N 1
ATOM 1230 C CA . LEU A 1 143 ? 4.482 -8.730 14.876 1.00 78.31 143 LEU A CA 1
ATOM 1231 C C . LEU A 1 143 ? 5.695 -9.354 14.163 1.00 78.31 143 LEU A C 1
ATOM 1233 O O . LEU A 1 143 ? 6.309 -10.287 14.679 1.00 78.31 143 LEU A O 1
ATOM 1237 N N . VAL A 1 144 ? 6.092 -8.790 13.020 1.00 81.75 144 VAL A N 1
ATOM 1238 C CA . VAL A 1 144 ? 7.254 -9.214 12.219 1.00 81.75 144 VAL A CA 1
ATOM 1239 C C . VAL A 1 144 ? 8.578 -8.621 12.732 1.00 81.75 144 VAL A C 1
ATOM 1241 O O . VAL A 1 144 ? 9.641 -9.219 12.545 1.00 81.75 144 VAL A O 1
ATOM 1244 N N . ARG A 1 145 ? 8.527 -7.492 13.448 1.00 82.31 145 ARG A N 1
ATOM 1245 C CA . ARG A 1 145 ? 9.663 -6.795 14.080 1.00 82.31 145 ARG A CA 1
ATOM 1246 C C . ARG A 1 145 ? 10.710 -7.711 14.733 1.00 82.31 145 ARG A C 1
ATOM 1248 O O . ARG A 1 145 ? 11.880 -7.582 14.375 1.00 82.31 145 ARG A O 1
ATOM 1255 N N . PRO A 1 146 ? 10.371 -8.621 15.669 1.00 80.00 146 PRO A N 1
ATOM 1256 C CA . PRO A 1 146 ? 11.355 -9.525 16.279 1.00 80.00 146 PRO A CA 1
ATOM 1257 C C . PRO A 1 146 ? 12.067 -10.427 15.261 1.00 80.00 146 PRO A C 1
ATOM 1259 O O . PRO A 1 146 ? 13.262 -10.671 15.395 1.00 80.00 146 PRO A O 1
ATOM 1262 N N . ARG A 1 147 ? 11.368 -10.868 14.213 1.00 77.44 147 ARG A N 1
ATOM 1263 C CA . ARG A 1 147 ? 11.911 -11.797 13.220 1.00 77.44 147 ARG A CA 1
ATOM 1264 C C . ARG A 1 147 ? 12.812 -11.105 12.207 1.00 77.44 147 ARG A C 1
ATOM 1266 O O . ARG A 1 147 ? 13.871 -11.622 11.865 1.00 77.44 147 ARG A O 1
ATOM 1273 N N . VAL A 1 148 ? 12.437 -9.900 11.784 1.00 80.38 148 VAL A N 1
ATOM 1274 C CA . VAL A 1 148 ? 13.323 -9.060 10.970 1.00 80.38 148 VAL A CA 1
ATOM 1275 C C . VAL A 1 148 ? 14.557 -8.668 11.769 1.00 80.38 148 VAL A C 1
ATOM 1277 O O . VAL A 1 148 ? 15.646 -8.688 11.217 1.00 80.38 148 VAL A O 1
ATOM 1280 N N . ARG A 1 149 ? 14.437 -8.393 13.073 1.00 79.62 149 ARG A N 1
ATOM 1281 C CA . ARG A 1 149 ? 15.613 -8.153 13.924 1.00 79.62 149 ARG A CA 1
ATOM 1282 C C . ARG A 1 149 ? 16.551 -9.345 13.968 1.00 79.62 149 ARG A C 1
ATOM 1284 O O . ARG A 1 149 ? 17.733 -9.151 13.741 1.00 79.62 149 ARG A O 1
ATOM 1291 N N . GLU A 1 150 ? 16.038 -10.551 14.186 1.00 80.12 150 GLU A N 1
ATOM 1292 C CA . GLU A 1 150 ? 16.855 -11.769 14.181 1.00 80.12 150 GLU A CA 1
ATOM 1293 C C . GLU A 1 150 ? 17.560 -11.981 12.833 1.00 80.12 150 GLU A C 1
ATOM 1295 O O . GLU A 1 150 ? 18.742 -12.313 12.806 1.00 80.12 150 GLU A O 1
ATOM 1300 N N . LEU A 1 151 ? 16.880 -11.705 11.713 1.00 80.31 151 LEU A N 1
ATOM 1301 C CA . LEU A 1 151 ? 17.504 -11.712 10.386 1.00 80.31 151 LEU A CA 1
ATOM 1302 C C . LEU A 1 151 ? 18.592 -10.640 10.257 1.00 80.31 151 LEU A C 1
ATOM 1304 O O . LEU A 1 151 ? 19.696 -10.941 9.818 1.00 80.31 151 LEU A O 1
ATOM 1308 N N . LEU A 1 152 ? 18.307 -9.395 10.642 1.00 79.25 152 LEU A N 1
ATOM 1309 C CA . LEU A 1 152 ? 19.273 -8.295 10.588 1.00 79.25 152 LEU A CA 1
ATOM 1310 C C . LEU A 1 152 ? 20.491 -8.579 11.472 1.00 79.25 152 LEU A C 1
ATOM 1312 O O . LEU A 1 152 ? 21.614 -8.305 11.060 1.00 79.25 152 LEU A O 1
ATOM 1316 N N . ASP A 1 153 ? 20.272 -9.147 12.657 1.00 77.50 153 ASP A N 1
ATOM 1317 C CA . ASP A 1 153 ? 21.317 -9.522 13.604 1.00 77.50 153 ASP A CA 1
ATOM 1318 C C . ASP A 1 153 ? 22.138 -10.714 13.089 1.00 77.50 153 ASP A C 1
ATOM 1320 O O . ASP A 1 153 ? 23.361 -10.688 13.199 1.00 77.50 153 ASP A O 1
ATOM 1324 N N . GLY A 1 154 ? 21.512 -11.701 12.440 1.00 75.25 154 GLY A N 1
ATOM 1325 C CA . GLY A 1 154 ? 22.206 -12.808 11.769 1.00 75.25 154 GLY A CA 1
ATOM 1326 C C . GLY A 1 154 ? 23.008 -12.383 10.531 1.00 75.25 154 GLY A C 1
ATOM 1327 O O . GLY A 1 154 ? 23.979 -13.040 10.163 1.00 75.25 154 GLY A O 1
ATOM 1328 N N . LEU A 1 155 ? 22.638 -11.262 9.903 1.00 73.62 155 LEU A N 1
ATOM 1329 C CA . LEU A 1 155 ? 23.350 -10.664 8.767 1.00 73.62 155 LEU A CA 1
ATOM 1330 C C . LEU A 1 155 ? 24.459 -9.689 9.198 1.00 73.62 155 LEU A C 1
ATOM 1332 O O . LEU A 1 155 ? 25.177 -9.171 8.332 1.00 73.62 155 LEU A O 1
ATOM 1336 N N . ARG A 1 156 ? 24.631 -9.445 10.508 1.00 66.88 156 ARG A N 1
ATOM 1337 C CA . ARG A 1 156 ? 25.767 -8.679 11.039 1.00 66.88 156 ARG A CA 1
ATOM 1338 C C . ARG A 1 156 ? 27.055 -9.450 10.765 1.00 66.88 156 ARG A C 1
ATOM 1340 O O . ARG A 1 156 ? 27.251 -10.573 11.219 1.00 66.88 156 ARG A O 1
ATOM 1347 N N . GLY A 1 157 ? 27.957 -8.824 10.023 1.00 63.31 157 GLY A N 1
ATOM 1348 C CA . GLY A 1 157 ? 29.281 -9.357 9.717 1.00 63.31 157 GLY A CA 1
ATOM 1349 C C . GLY A 1 157 ? 30.320 -8.241 9.671 1.00 63.31 157 GLY A C 1
ATOM 1350 O O . GLY A 1 157 ? 30.009 -7.079 9.909 1.00 63.31 157 GLY A O 1
ATOM 1351 N N . ARG A 1 158 ? 31.572 -8.573 9.331 1.00 54.59 158 ARG A N 1
ATOM 1352 C CA . ARG A 1 158 ? 32.668 -7.585 9.226 1.00 54.59 158 ARG A CA 1
ATOM 1353 C C . ARG A 1 158 ? 32.486 -6.552 8.103 1.00 54.59 158 ARG A C 1
ATOM 1355 O O . ARG A 1 158 ? 33.202 -5.559 8.087 1.00 54.59 158 ARG A O 1
ATOM 1362 N N . THR A 1 159 ? 31.558 -6.767 7.171 1.00 61.97 159 THR A N 1
ATOM 1363 C CA . THR A 1 159 ? 31.338 -5.906 6.000 1.00 61.97 159 THR A CA 1
ATOM 1364 C C . THR A 1 159 ? 30.016 -5.150 6.086 1.00 61.97 159 THR A C 1
ATOM 1366 O O . THR A 1 159 ? 29.008 -5.684 6.548 1.00 61.97 159 THR A O 1
ATOM 1369 N N . SER A 1 160 ? 30.007 -3.897 5.619 1.00 73.62 160 SER A N 1
ATOM 1370 C CA . SER A 1 160 ? 28.781 -3.103 5.523 1.00 73.62 160 SER A CA 1
ATOM 1371 C C . SER A 1 160 ? 27.871 -3.645 4.424 1.00 73.62 160 SER A C 1
ATOM 1373 O O . SER A 1 160 ? 28.328 -3.819 3.292 1.00 73.62 160 SER A O 1
ATOM 1375 N N . ARG A 1 161 ? 26.587 -3.854 4.725 1.00 77.31 161 ARG A N 1
ATOM 1376 C CA . ARG A 1 161 ? 25.585 -4.325 3.753 1.00 77.31 161 ARG A CA 1
ATOM 1377 C C . ARG A 1 161 ? 24.500 -3.274 3.543 1.00 77.31 161 ARG A C 1
ATOM 1379 O O . ARG A 1 161 ? 24.088 -2.618 4.495 1.00 77.31 161 ARG A O 1
ATOM 1386 N N . ASN A 1 162 ? 24.030 -3.128 2.305 1.00 80.25 162 ASN A N 1
ATOM 1387 C CA . ASN A 1 162 ? 22.858 -2.311 1.994 1.00 80.25 162 ASN A CA 1
ATOM 1388 C C . ASN A 1 162 ? 21.599 -3.163 2.142 1.00 80.25 162 ASN A C 1
ATOM 1390 O O . ASN A 1 162 ? 21.510 -4.244 1.564 1.00 80.25 162 ASN A O 1
ATOM 1394 N N . ILE A 1 163 ? 20.632 -2.660 2.896 1.00 81.38 163 ILE A N 1
ATOM 1395 C CA . ILE A 1 163 ? 19.380 -3.340 3.207 1.00 81.38 163 ILE A CA 1
ATOM 1396 C C . ILE A 1 163 ? 18.228 -2.470 2.730 1.00 81.38 163 ILE A C 1
ATOM 1398 O O . ILE A 1 163 ? 18.260 -1.244 2.841 1.00 81.38 163 ILE A O 1
ATOM 1402 N N . ARG A 1 164 ? 17.208 -3.121 2.185 1.00 82.25 164 ARG A N 1
ATOM 1403 C CA . ARG A 1 164 ? 15.975 -2.499 1.725 1.00 82.25 164 ARG A CA 1
ATOM 1404 C C . ARG A 1 164 ? 14.812 -3.348 2.207 1.00 82.25 164 ARG A C 1
ATOM 1406 O O . ARG A 1 164 ? 14.881 -4.572 2.117 1.00 82.25 164 ARG A O 1
ATOM 1413 N N . LEU A 1 165 ? 13.769 -2.701 2.706 1.00 83.56 165 LEU A N 1
ATOM 1414 C CA . LEU A 1 165 ? 12.525 -3.348 3.083 1.00 83.56 165 LEU A CA 1
ATOM 1415 C C . LEU A 1 165 ? 11.458 -2.988 2.053 1.00 83.56 165 LEU A C 1
ATOM 1417 O O . LEU A 1 165 ? 11.357 -1.842 1.620 1.00 83.56 165 LEU A O 1
ATOM 1421 N N . GLU A 1 166 ? 10.674 -3.979 1.663 1.00 81.31 166 GLU A N 1
ATOM 1422 C CA . GLU A 1 166 ? 9.529 -3.820 0.780 1.00 81.31 166 GLU A CA 1
ATOM 1423 C C . GLU A 1 166 ? 8.302 -4.400 1.486 1.00 81.31 166 GLU A C 1
ATOM 1425 O O . GLU A 1 166 ? 8.298 -5.566 1.883 1.00 81.31 166 GLU A O 1
ATOM 1430 N N . LEU A 1 167 ? 7.283 -3.567 1.684 1.00 82.19 167 LEU A N 1
ATOM 1431 C CA . LEU A 1 167 ? 5.982 -3.976 2.189 1.00 82.19 167 LEU A CA 1
ATOM 1432 C C . LEU A 1 167 ? 5.005 -4.031 1.019 1.00 82.19 167 LEU A C 1
ATOM 1434 O O . LEU A 1 167 ? 4.696 -3.010 0.416 1.00 82.19 167 LEU A O 1
ATOM 1438 N N . ILE A 1 168 ? 4.477 -5.217 0.751 1.00 78.81 168 ILE A N 1
ATOM 1439 C CA . ILE A 1 168 ? 3.459 -5.438 -0.273 1.00 78.81 168 ILE A CA 1
ATOM 1440 C C . ILE A 1 168 ? 2.121 -5.637 0.432 1.00 78.81 168 ILE A C 1
ATOM 1442 O O . ILE A 1 168 ? 2.015 -6.450 1.354 1.00 78.81 168 ILE A O 1
ATOM 1446 N N . CYS A 1 169 ? 1.106 -4.869 0.048 1.00 75.25 169 CYS A N 1
ATOM 1447 C CA . CYS A 1 169 ? -0.215 -4.888 0.673 1.00 75.25 169 CYS A CA 1
ATOM 1448 C C . CYS A 1 169 ? -1.333 -4.847 -0.365 1.00 75.25 169 CYS A C 1
ATOM 1450 O O . CYS A 1 169 ? -1.173 -4.307 -1.458 1.00 75.25 169 CYS A O 1
ATOM 1452 N N . LEU A 1 170 ? -2.494 -5.380 0.018 1.00 70.69 170 LEU A N 1
ATOM 1453 C CA . LEU A 1 170 ? -3.703 -5.330 -0.794 1.00 70.69 170 LEU A CA 1
ATOM 1454 C C . LEU A 1 170 ? -4.582 -4.175 -0.343 1.00 70.69 170 LEU A C 1
ATOM 1456 O O . LEU A 1 170 ? -5.056 -4.110 0.797 1.00 70.69 170 LEU A O 1
ATOM 1460 N N . MET A 1 171 ? -4.807 -3.275 -1.281 1.00 73.88 171 MET A N 1
ATOM 1461 C CA . MET A 1 171 ? -5.612 -2.085 -1.118 1.00 73.88 171 MET A CA 1
ATOM 1462 C C . MET A 1 171 ? -6.953 -2.307 -1.808 1.00 73.88 171 MET A C 1
ATOM 1464 O O . MET A 1 171 ? -7.004 -2.873 -2.897 1.00 73.88 171 MET A O 1
ATOM 1468 N N . GLY A 1 172 ? -8.040 -1.892 -1.168 1.00 69.25 172 GLY A N 1
ATOM 1469 C CA . GLY A 1 172 ? -9.385 -1.993 -1.718 1.00 69.25 172 GLY A CA 1
ATOM 1470 C C . GLY A 1 172 ? -10.007 -0.618 -1.878 1.00 69.25 172 GLY A C 1
ATOM 1471 O O . GLY A 1 172 ? -9.863 0.236 -1.005 1.00 69.25 172 GLY A O 1
ATOM 1472 N N . LYS A 1 173 ? -10.717 -0.405 -2.975 1.00 74.88 173 LYS A N 1
ATOM 1473 C CA . LYS A 1 173 ? -11.549 0.772 -3.193 1.00 74.88 173 LYS A CA 1
ATOM 1474 C C . LYS A 1 173 ? -12.969 0.313 -3.468 1.00 74.88 173 LYS A C 1
ATOM 1476 O O . LYS A 1 173 ? -13.201 -0.550 -4.309 1.00 74.88 173 LYS A O 1
ATOM 1481 N N . GLU A 1 174 ? -13.910 0.870 -2.723 1.00 69.81 174 GLU A N 1
ATOM 1482 C CA . GLU A 1 174 ? -15.329 0.624 -2.944 1.00 69.81 174 GLU A CA 1
ATOM 1483 C C . GLU A 1 174 ? -15.800 1.562 -4.062 1.00 69.81 174 GLU A C 1
ATOM 1485 O O . GLU A 1 174 ? -15.610 2.779 -3.986 1.00 69.81 174 GLU A O 1
ATOM 1490 N N . LEU A 1 175 ? -16.318 0.989 -5.146 1.00 68.69 175 LEU A N 1
ATOM 1491 C CA . LEU A 1 175 ? -16.878 1.734 -6.271 1.00 68.69 175 LEU A CA 1
ATOM 1492 C C . LEU A 1 175 ? -18.350 2.050 -5.985 1.00 68.69 175 LEU A C 1
ATOM 1494 O O . LEU A 1 175 ? -19.031 1.306 -5.282 1.00 68.69 175 LEU A O 1
ATOM 1498 N N . GLU A 1 176 ? -18.871 3.110 -6.599 1.00 62.75 176 GLU A N 1
ATOM 1499 C CA . GLU A 1 176 ? -20.259 3.572 -6.415 1.00 62.75 176 GLU A CA 1
ATOM 1500 C C . GLU A 1 176 ? -21.325 2.515 -6.773 1.00 62.75 176 GLU A C 1
ATOM 1502 O O . GLU A 1 176 ? -22.447 2.576 -6.283 1.00 62.75 176 GLU A O 1
ATOM 1507 N N . ASP A 1 177 ? -20.963 1.498 -7.564 1.00 61.66 177 ASP A N 1
ATOM 1508 C CA . ASP A 1 177 ? -21.842 0.382 -7.942 1.00 61.66 177 ASP A CA 1
ATOM 1509 C C . ASP A 1 177 ? -21.880 -0.757 -6.894 1.00 61.66 177 ASP A C 1
ATOM 1511 O O . ASP A 1 177 ? -22.416 -1.832 -7.171 1.00 61.66 177 ASP A O 1
ATOM 1515 N N . GLY A 1 178 ? -21.249 -0.581 -5.724 1.00 61.12 178 GLY A N 1
ATOM 1516 C CA . GLY A 1 178 ? -21.116 -1.610 -4.679 1.00 61.12 178 GLY A CA 1
ATOM 1517 C C . GLY A 1 178 ? -20.119 -2.728 -5.013 1.00 61.12 178 GLY A C 1
ATOM 1518 O O . GLY A 1 178 ? -20.041 -3.732 -4.307 1.00 61.12 178 GLY A O 1
ATOM 1519 N N . ARG A 1 179 ? -19.362 -2.581 -6.109 1.00 57.34 179 ARG A N 1
ATOM 1520 C CA . ARG A 1 179 ? -18.268 -3.487 -6.489 1.00 57.34 179 ARG A CA 1
ATOM 1521 C C . ARG A 1 179 ? -16.967 -3.019 -5.841 1.00 57.34 179 ARG A C 1
ATOM 1523 O O . ARG A 1 179 ? -16.721 -1.823 -5.728 1.00 57.34 179 ARG A O 1
ATOM 1530 N N . GLU A 1 180 ? -16.118 -3.959 -5.450 1.00 66.19 180 GLU A N 1
ATOM 1531 C CA . GLU A 1 180 ? -14.819 -3.656 -4.846 1.00 66.19 180 GLU A CA 1
ATOM 1532 C C . GLU A 1 180 ? -13.691 -3.827 -5.860 1.00 66.19 180 GLU A C 1
ATOM 1534 O O . GLU A 1 180 ? -13.528 -4.896 -6.452 1.00 66.19 180 GLU A O 1
ATOM 1539 N N . GLU A 1 181 ? -12.889 -2.781 -6.030 1.00 67.62 181 GLU A N 1
ATOM 1540 C CA . GLU A 1 181 ? -11.641 -2.820 -6.783 1.00 67.62 181 GLU A CA 1
ATOM 1541 C C . GLU A 1 181 ? -10.496 -3.164 -5.828 1.00 67.62 181 GLU A C 1
ATOM 1543 O O . GLU A 1 181 ? -10.297 -2.488 -4.819 1.00 67.62 181 GLU A O 1
ATOM 1548 N N . LEU A 1 182 ? -9.738 -4.221 -6.129 1.00 70.31 182 LEU A N 1
ATOM 1549 C CA . LEU A 1 182 ? -8.580 -4.641 -5.340 1.00 70.31 182 LEU A CA 1
ATOM 1550 C C . LEU A 1 182 ? -7.297 -4.390 -6.127 1.00 70.31 182 LEU A C 1
ATOM 1552 O O . LEU A 1 182 ? -7.166 -4.821 -7.272 1.00 70.31 182 LEU A O 1
ATOM 1556 N N . LYS A 1 183 ? -6.329 -3.739 -5.487 1.00 70.50 183 LYS A N 1
ATOM 1557 C CA . LYS A 1 183 ? -5.039 -3.391 -6.077 1.00 70.50 183 LYS A CA 1
ATOM 1558 C C . LYS A 1 183 ? -3.891 -3.752 -5.145 1.00 70.50 183 LYS A C 1
ATOM 1560 O O . LYS A 1 183 ? -3.955 -3.517 -3.940 1.00 70.50 183 LYS A O 1
ATOM 1565 N N . GLU A 1 184 ? -2.824 -4.294 -5.716 1.00 75.25 184 GLU A N 1
ATOM 1566 C CA . GLU A 1 184 ? -1.570 -4.513 -5.002 1.00 75.25 184 GLU A CA 1
ATOM 1567 C C . GLU A 1 184 ? -0.767 -3.209 -4.961 1.00 75.25 184 GLU A C 1
ATOM 1569 O O . GLU A 1 184 ? -0.570 -2.545 -5.981 1.00 75.25 184 GLU A O 1
ATOM 1574 N N . ALA A 1 185 ? -0.328 -2.822 -3.768 1.00 74.75 185 ALA A N 1
ATOM 1575 C CA . ALA A 1 185 ? 0.541 -1.676 -3.560 1.00 74.75 185 ALA A CA 1
ATOM 1576 C C . ALA A 1 185 ? 1.837 -2.145 -2.895 1.00 74.75 185 ALA A C 1
ATOM 1578 O O . ALA A 1 185 ? 1.803 -2.817 -1.861 1.00 74.75 185 ALA A O 1
ATOM 1579 N N . SER A 1 186 ? 2.971 -1.780 -3.495 1.00 80.12 186 SER A N 1
ATOM 1580 C CA . SER A 1 186 ? 4.301 -1.998 -2.928 1.00 80.12 186 SER A CA 1
ATOM 1581 C C . SER A 1 186 ? 4.844 -0.689 -2.356 1.00 80.12 186 SER A C 1
ATOM 1583 O O . SER A 1 186 ? 4.854 0.345 -3.026 1.00 80.12 186 SER A O 1
ATOM 1585 N N . PHE A 1 187 ? 5.294 -0.746 -1.105 1.00 81.12 187 PHE A N 1
ATOM 1586 C CA . PHE A 1 187 ? 5.899 0.353 -0.366 1.00 81.12 187 PHE A CA 1
ATOM 1587 C C . PHE A 1 187 ? 7.336 -0.018 -0.023 1.00 81.12 187 PHE A C 1
ATOM 1589 O O . PHE A 1 187 ? 7.597 -0.902 0.795 1.00 81.12 187 PHE A O 1
ATOM 1596 N N . ILE A 1 188 ? 8.280 0.663 -0.661 1.00 79.25 188 ILE A N 1
ATOM 1597 C CA . ILE A 1 188 ? 9.697 0.312 -0.617 1.00 79.25 188 ILE A CA 1
ATOM 1598 C C . ILE A 1 188 ? 10.461 1.368 0.184 1.00 79.25 188 ILE A C 1
ATOM 1600 O O . ILE A 1 188 ? 10.290 2.573 -0.009 1.00 79.25 188 ILE A O 1
ATOM 1604 N N . THR A 1 189 ? 11.345 0.934 1.079 1.00 81.94 189 THR A N 1
ATOM 1605 C CA . THR A 1 189 ? 12.239 1.843 1.799 1.00 81.94 189 THR A CA 1
ATOM 1606 C C . THR A 1 189 ? 13.430 2.264 0.936 1.00 81.94 189 THR A C 1
ATOM 1608 O O . THR A 1 189 ? 13.774 1.633 -0.058 1.00 81.94 189 THR A O 1
ATOM 1611 N N . GLY A 1 190 ? 14.146 3.310 1.361 1.00 74.88 190 GLY A N 1
ATOM 1612 C CA . GLY A 1 190 ? 15.474 3.592 0.798 1.00 74.88 190 GLY A CA 1
ATOM 1613 C C . GLY A 1 190 ? 16.486 2.483 1.120 1.00 74.88 190 GLY A C 1
ATOM 1614 O O . GLY A 1 190 ? 16.175 1.544 1.856 1.00 74.88 190 GLY A O 1
ATOM 1615 N N . ASN A 1 191 ? 17.709 2.618 0.603 1.00 80.88 191 ASN A N 1
ATOM 1616 C CA . ASN A 1 191 ? 18.824 1.758 1.002 1.00 80.88 191 ASN A CA 1
ATOM 1617 C C . ASN A 1 191 ? 19.355 2.206 2.375 1.00 80.88 191 ASN A C 1
ATOM 1619 O O . ASN A 1 191 ? 19.787 3.350 2.520 1.00 80.88 191 ASN A O 1
ATOM 1623 N N . TYR A 1 192 ? 19.367 1.305 3.355 1.00 80.12 192 TYR A N 1
ATOM 1624 C CA . TYR A 1 192 ? 19.954 1.521 4.679 1.00 80.12 192 TYR A CA 1
ATOM 1625 C C . TYR A 1 192 ? 21.250 0.726 4.807 1.00 80.12 192 TYR A C 1
ATOM 1627 O O . TYR A 1 192 ? 21.291 -0.459 4.481 1.00 80.12 192 TYR A O 1
ATOM 1635 N N . LYS A 1 193 ? 22.318 1.368 5.285 1.00 78.38 193 LYS A N 1
ATOM 1636 C CA . LYS A 1 193 ? 23.596 0.697 5.543 1.00 78.38 193 LYS A CA 1
ATOM 1637 C C . LYS A 1 193 ? 23.576 0.052 6.924 1.00 78.38 193 LYS A C 1
ATOM 1639 O O . LYS A 1 193 ? 23.416 0.739 7.929 1.00 78.38 193 LYS A O 1
ATOM 1644 N N . LEU A 1 194 ? 23.776 -1.260 6.967 1.00 75.62 194 LEU A N 1
ATOM 1645 C CA . LEU A 1 194 ? 24.049 -1.997 8.194 1.00 75.62 194 LEU A CA 1
ATOM 1646 C C . LEU A 1 194 ? 25.568 -2.070 8.385 1.00 75.62 194 LEU A C 1
ATOM 1648 O O . LEU A 1 194 ? 26.261 -2.716 7.598 1.00 75.62 194 LEU A O 1
ATOM 1652 N N . HIS A 1 195 ? 26.082 -1.387 9.404 1.00 71.25 195 HIS A N 1
ATOM 1653 C CA . HIS A 1 195 ? 27.480 -1.455 9.828 1.00 71.25 195 HIS A CA 1
ATOM 1654 C C . HIS A 1 195 ? 27.689 -2.646 10.790 1.00 71.25 195 HIS A C 1
ATOM 1656 O O . HIS A 1 195 ? 26.791 -3.058 11.523 1.00 71.25 195 HIS A O 1
ATOM 1662 N N . GLY A 1 196 ? 28.868 -3.265 10.766 1.00 59.81 196 GLY A N 1
ATOM 1663 C CA . GLY A 1 196 ? 29.065 -4.572 11.405 1.00 59.81 196 GLY A CA 1
ATOM 1664 C C . GLY A 1 196 ? 28.877 -4.605 12.929 1.00 59.81 196 GLY A C 1
ATOM 1665 O O . GLY A 1 196 ? 28.330 -5.576 13.446 1.00 59.81 196 GLY A O 1
ATOM 1666 N N . ILE A 1 197 ? 29.319 -3.563 13.646 1.00 57.44 197 ILE A N 1
ATOM 1667 C CA . ILE A 1 197 ? 29.467 -3.598 15.115 1.00 57.44 197 ILE A CA 1
ATOM 1668 C C . ILE A 1 197 ? 28.594 -2.537 15.812 1.00 57.44 197 ILE A C 1
ATOM 1670 O O . ILE A 1 197 ? 27.926 -2.858 16.791 1.00 57.44 197 ILE A O 1
ATOM 1674 N N . ASP A 1 198 ? 28.499 -1.323 15.259 1.00 52.91 198 ASP A N 1
ATOM 1675 C CA . ASP A 1 198 ? 27.918 -0.170 15.974 1.00 52.91 198 ASP A CA 1
ATOM 1676 C C . ASP A 1 198 ? 26.450 0.132 15.634 1.00 52.91 198 ASP A C 1
ATOM 1678 O O . ASP A 1 198 ? 25.812 0.970 16.273 1.00 52.91 198 ASP A O 1
ATOM 1682 N N . THR A 1 199 ? 25.872 -0.527 14.625 1.00 63.97 199 THR A N 1
ATOM 1683 C CA . THR A 1 199 ? 24.492 -0.214 14.229 1.00 63.97 199 THR A CA 1
ATOM 1684 C C . THR A 1 199 ? 23.469 -0.861 15.150 1.00 63.97 199 THR A C 1
ATOM 1686 O O . THR A 1 199 ? 23.358 -2.084 15.267 1.00 63.97 199 THR A O 1
ATOM 1689 N N . LEU A 1 200 ? 22.648 -0.00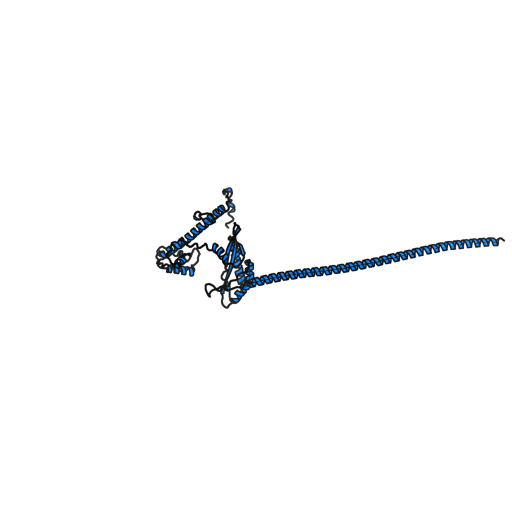9 15.760 1.00 68.25 200 LEU A N 1
ATOM 1690 C CA . LEU A 1 200 ? 21.451 -0.408 16.482 1.00 68.25 200 LEU A CA 1
ATOM 1691 C C . LEU A 1 200 ? 20.388 -0.852 15.466 1.00 68.25 200 LEU A C 1
ATOM 1693 O O . LEU A 1 200 ? 19.670 -0.021 14.910 1.00 68.25 200 LEU A O 1
ATOM 1697 N N . THR A 1 201 ? 20.250 -2.164 15.239 1.00 71.94 201 THR A N 1
ATOM 1698 C CA . THR A 1 201 ? 19.201 -2.741 14.366 1.00 71.94 201 THR A CA 1
ATOM 1699 C C . THR A 1 201 ? 17.795 -2.316 14.780 1.00 71.94 201 THR A C 1
ATOM 1701 O O . THR A 1 201 ? 16.913 -2.187 13.936 1.00 71.94 201 THR A O 1
ATOM 1704 N N . VAL A 1 202 ? 17.605 -2.004 16.066 1.00 76.38 202 VAL A N 1
ATOM 1705 C CA . VAL A 1 202 ? 16.397 -1.368 16.601 1.00 76.38 202 VAL A CA 1
ATOM 1706 C C . VAL A 1 202 ? 16.114 -0.034 15.910 1.00 76.38 202 VAL A C 1
ATOM 1708 O O . VAL A 1 202 ? 15.006 0.155 15.428 1.00 76.38 202 VAL A O 1
ATOM 1711 N N . VAL A 1 203 ? 17.101 0.861 15.829 1.00 79.56 203 VAL A N 1
ATOM 1712 C CA . VAL A 1 203 ? 16.943 2.203 15.244 1.00 79.56 203 VAL A CA 1
ATOM 1713 C C . VAL A 1 203 ? 16.689 2.109 13.743 1.00 79.56 203 VAL A C 1
ATOM 1715 O O . VAL A 1 203 ? 15.781 2.763 13.240 1.00 79.56 203 VAL A O 1
ATOM 1718 N N . ILE A 1 204 ? 17.429 1.248 13.038 1.00 80.06 204 ILE A N 1
ATOM 1719 C CA . ILE A 1 204 ? 17.228 1.024 11.597 1.00 80.06 204 ILE A CA 1
ATOM 1720 C C . ILE A 1 204 ? 15.815 0.494 11.330 1.00 80.06 204 ILE A C 1
ATOM 1722 O O . ILE A 1 204 ? 15.148 0.955 10.408 1.00 80.06 204 ILE A O 1
ATOM 1726 N N . TRP A 1 205 ? 15.337 -0.451 12.147 1.00 84.00 205 TRP A N 1
ATOM 1727 C CA . TRP A 1 205 ? 13.973 -0.961 12.038 1.00 84.00 205 TRP A CA 1
ATOM 1728 C C . TRP A 1 205 ? 12.928 0.142 12.221 1.00 84.00 205 TRP A C 1
ATOM 1730 O O . TRP A 1 205 ? 12.035 0.247 11.387 1.00 84.00 205 TRP A O 1
ATOM 1740 N N . GLU A 1 206 ? 13.036 0.970 13.268 1.00 82.81 206 GLU A N 1
ATOM 1741 C CA . GLU A 1 206 ? 12.085 2.073 13.475 1.00 82.81 206 GLU A CA 1
ATOM 1742 C C . GLU A 1 206 ? 12.111 3.056 12.293 1.00 82.81 206 GLU A C 1
ATOM 1744 O O . GLU A 1 206 ? 11.060 3.383 11.757 1.00 82.81 206 GLU A O 1
ATOM 1749 N N . GLN A 1 207 ? 13.295 3.428 11.791 1.00 83.44 207 GLN A N 1
ATOM 1750 C CA . GLN A 1 207 ? 13.421 4.312 10.625 1.00 83.44 207 GLN A CA 1
ATOM 1751 C C . GLN A 1 207 ? 12.786 3.728 9.353 1.00 83.44 207 GLN A C 1
ATOM 1753 O O . GLN A 1 207 ? 12.134 4.449 8.596 1.00 83.44 207 GLN A O 1
ATOM 1758 N N . MET A 1 208 ? 12.978 2.431 9.096 1.00 82.19 208 MET A N 1
ATOM 1759 C CA . MET A 1 208 ? 12.353 1.742 7.961 1.00 82.19 208 MET A CA 1
ATOM 1760 C C . MET A 1 208 ? 10.834 1.653 8.132 1.00 82.19 208 MET A C 1
ATOM 1762 O O . MET A 1 208 ? 10.098 1.922 7.183 1.00 82.19 208 MET A O 1
ATOM 1766 N N . LYS A 1 209 ? 10.368 1.320 9.341 1.00 85.19 209 LYS A N 1
ATOM 1767 C CA . LYS A 1 209 ? 8.947 1.251 9.697 1.00 85.19 209 LYS A CA 1
ATOM 1768 C C . LYS A 1 209 ? 8.264 2.600 9.479 1.00 85.19 209 LYS A C 1
ATOM 1770 O O . LYS A 1 209 ? 7.263 2.662 8.772 1.00 85.19 209 LYS A O 1
ATOM 1775 N N . ASP A 1 210 ? 8.830 3.672 10.021 1.00 83.69 210 ASP A N 1
ATOM 1776 C CA . ASP A 1 210 ? 8.268 5.019 9.924 1.00 83.69 210 ASP A CA 1
ATOM 1777 C C . ASP A 1 210 ? 8.209 5.494 8.472 1.00 83.69 210 ASP A C 1
ATOM 1779 O O . ASP A 1 210 ? 7.215 6.085 8.050 1.00 83.69 210 ASP A O 1
ATOM 1783 N N . LYS A 1 211 ? 9.230 5.169 7.669 1.00 83.69 211 LYS A N 1
ATOM 1784 C CA . LYS A 1 211 ? 9.239 5.486 6.238 1.00 83.69 211 LYS A CA 1
ATOM 1785 C C . LYS A 1 211 ? 8.127 4.760 5.478 1.00 83.69 211 LYS A C 1
ATOM 1787 O O . LYS A 1 211 ? 7.437 5.391 4.683 1.00 83.69 211 LYS A O 1
ATOM 1792 N N . ILE A 1 212 ? 7.917 3.470 5.738 1.00 84.25 212 ILE A N 1
ATOM 1793 C CA . ILE A 1 212 ? 6.821 2.699 5.124 1.00 84.25 212 ILE A CA 1
ATOM 1794 C C . ILE A 1 212 ? 5.465 3.270 5.528 1.00 84.25 212 ILE A C 1
ATOM 1796 O O . ILE A 1 212 ? 4.597 3.446 4.679 1.00 84.25 212 ILE A O 1
ATOM 1800 N N . LEU A 1 213 ? 5.286 3.593 6.809 1.00 82.12 213 LEU A N 1
ATOM 1801 C CA . LEU A 1 213 ? 4.043 4.171 7.315 1.00 82.12 213 LEU A CA 1
ATOM 1802 C C . LEU A 1 213 ? 3.768 5.557 6.726 1.00 82.12 213 LEU A C 1
ATOM 1804 O O . LEU A 1 213 ? 2.614 5.882 6.447 1.00 82.12 213 LEU A O 1
ATOM 1808 N N . LEU A 1 214 ? 4.808 6.364 6.508 1.00 81.56 214 LEU A N 1
ATOM 1809 C CA . LEU A 1 214 ? 4.685 7.666 5.860 1.00 81.56 214 LEU A CA 1
ATOM 1810 C C . LEU A 1 214 ? 4.234 7.524 4.402 1.00 81.56 214 LEU A C 1
ATOM 1812 O O . LEU A 1 214 ? 3.282 8.192 4.000 1.00 81.56 214 LEU A O 1
ATOM 1816 N N . GLU A 1 215 ? 4.876 6.646 3.629 1.00 78.75 215 GLU A N 1
ATOM 1817 C CA . GLU A 1 215 ? 4.508 6.376 2.231 1.00 78.75 215 GLU A CA 1
ATOM 1818 C C . GLU A 1 215 ? 3.095 5.785 2.124 1.00 78.75 215 GLU A C 1
ATOM 1820 O O . GLU A 1 215 ? 2.291 6.223 1.302 1.00 78.75 215 GLU A O 1
ATOM 1825 N N . PHE A 1 216 ? 2.740 4.875 3.029 1.00 79.19 216 PHE A N 1
ATOM 1826 C CA . PHE A 1 216 ? 1.388 4.334 3.143 1.00 79.19 216 PHE A CA 1
ATOM 1827 C C . PHE A 1 216 ? 0.345 5.423 3.458 1.00 79.19 216 PHE A C 1
ATOM 1829 O O . PHE A 1 216 ? -0.697 5.505 2.808 1.00 79.19 216 PHE A O 1
ATOM 1836 N N . SER A 1 217 ? 0.633 6.309 4.416 1.00 76.62 217 SER A N 1
ATOM 1837 C CA . SER A 1 217 ? -0.254 7.418 4.798 1.00 76.62 217 SER A CA 1
ATOM 1838 C C . SER A 1 217 ? -0.435 8.428 3.660 1.00 76.62 217 SER A C 1
ATOM 1840 O O . SER A 1 217 ? -1.554 8.870 3.394 1.00 76.62 217 SER A O 1
ATOM 1842 N N . ARG A 1 218 ? 0.644 8.752 2.933 1.00 78.31 218 ARG A N 1
ATOM 1843 C CA . ARG A 1 218 ? 0.593 9.584 1.719 1.00 78.31 218 ARG A CA 1
ATOM 1844 C C . ARG A 1 218 ? -0.281 8.949 0.646 1.00 78.31 218 ARG A C 1
ATOM 1846 O O . ARG A 1 218 ? -1.108 9.639 0.059 1.00 78.31 218 ARG A O 1
ATOM 1853 N N . TYR A 1 219 ? -0.150 7.642 0.442 1.00 75.19 219 TYR A N 1
ATOM 1854 C CA . TYR A 1 219 ? -0.942 6.902 -0.536 1.00 75.19 219 TYR A CA 1
ATOM 1855 C C . TYR A 1 219 ? -2.445 6.918 -0.222 1.00 75.19 219 TYR A C 1
ATOM 1857 O O . TYR A 1 219 ? -3.259 7.075 -1.134 1.00 75.19 21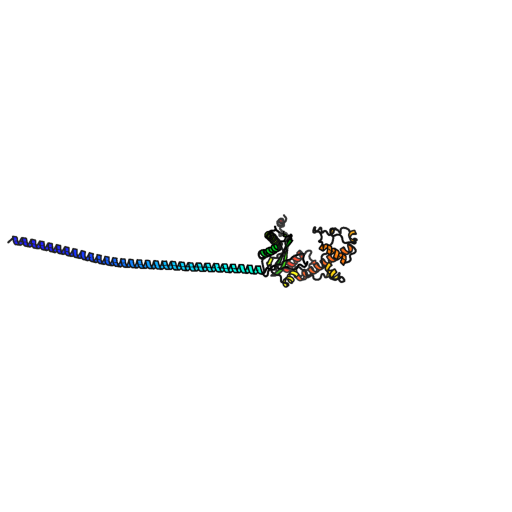9 TYR A O 1
ATOM 1865 N N . GLN A 1 220 ? -2.822 6.815 1.058 1.00 69.81 220 GLN A N 1
ATOM 1866 C CA . GLN A 1 220 ? -4.223 6.902 1.487 1.00 69.81 220 GLN A CA 1
ATOM 1867 C C . GLN A 1 220 ? -4.791 8.325 1.395 1.00 69.81 220 GLN A C 1
ATOM 1869 O O . GLN A 1 220 ? -5.939 8.503 0.995 1.00 69.81 220 GLN A O 1
ATOM 1874 N N . LYS A 1 221 ? -4.004 9.346 1.762 1.00 66.31 221 LYS A N 1
ATOM 1875 C CA . LYS A 1 221 ? -4.465 10.746 1.802 1.00 66.31 221 LYS A CA 1
ATOM 1876 C C . LYS A 1 221 ? -4.406 11.456 0.446 1.00 66.31 221 LYS A C 1
ATOM 1878 O O . LYS A 1 221 ? -5.163 12.393 0.230 1.00 66.31 221 LYS A O 1
ATOM 1883 N N . GLY A 1 222 ? -3.544 11.017 -0.469 1.00 55.47 222 GLY A N 1
ATOM 1884 C CA . GLY A 1 222 ? -3.272 11.666 -1.757 1.00 55.47 222 GLY A CA 1
ATOM 1885 C C . GLY A 1 222 ? -4.329 11.479 -2.856 1.00 55.47 222 GLY A C 1
ATOM 1886 O O . GLY A 1 222 ? -3.982 11.564 -4.027 1.00 55.47 222 GLY A O 1
ATOM 1887 N N . GLY A 1 223 ? -5.593 11.194 -2.518 1.00 48.81 223 GLY A N 1
ATOM 1888 C CA . GLY A 1 223 ? -6.700 11.160 -3.491 1.00 48.81 223 GLY A CA 1
ATOM 1889 C C . GLY A 1 223 ? -6.887 9.851 -4.271 1.00 48.81 223 GLY A C 1
ATOM 1890 O O . GLY A 1 223 ? -7.676 9.803 -5.210 1.00 48.81 223 GLY A O 1
ATOM 1891 N N . SER A 1 224 ? -6.206 8.765 -3.892 1.00 55.53 224 SER A N 1
ATOM 1892 C CA . SER A 1 224 ? -6.349 7.461 -4.559 1.00 55.53 224 SER A CA 1
ATOM 1893 C C . SER A 1 224 ? -7.688 6.758 -4.239 1.00 55.53 224 SER A C 1
ATOM 1895 O O . SER A 1 224 ? -8.147 5.913 -5.009 1.00 55.53 224 SER A O 1
ATOM 1897 N N . ASN A 1 225 ? -8.349 7.138 -3.133 1.00 59.56 225 ASN A N 1
ATOM 1898 C CA . ASN A 1 225 ? -9.554 6.509 -2.562 1.00 59.56 225 ASN A CA 1
ATOM 1899 C C . ASN A 1 225 ? -9.393 5.008 -2.239 1.00 59.56 225 ASN A C 1
ATOM 1901 O O . ASN A 1 225 ? -10.380 4.307 -2.033 1.00 59.56 225 ASN A O 1
ATOM 1905 N N . PHE A 1 226 ? -8.157 4.509 -2.174 1.00 60.28 226 PHE A N 1
ATOM 1906 C CA . PHE A 1 226 ? -7.860 3.136 -1.787 1.00 60.28 226 PHE A CA 1
ATOM 1907 C C . PHE A 1 226 ? -7.644 3.042 -0.273 1.00 60.28 226 PHE A C 1
ATOM 1909 O O . PHE A 1 226 ? -6.731 3.652 0.288 1.00 60.28 226 PHE A O 1
ATOM 1916 N N . VAL A 1 227 ? -8.462 2.230 0.391 1.00 63.41 227 VAL A N 1
ATOM 1917 C CA . VAL A 1 227 ? -8.370 1.940 1.824 1.00 63.41 227 VAL A CA 1
ATOM 1918 C C . VAL A 1 227 ? -7.731 0.568 2.011 1.00 63.41 227 VAL A C 1
ATOM 1920 O O . VAL A 1 227 ? -7.963 -0.372 1.250 1.00 63.41 227 VAL A O 1
ATOM 1923 N N . LEU A 1 228 ? -6.889 0.432 3.033 1.00 59.44 228 LEU A N 1
ATOM 1924 C CA . LEU A 1 228 ? -6.313 -0.865 3.365 1.00 59.44 228 LEU A CA 1
ATOM 1925 C C . LEU A 1 228 ? -7.426 -1.786 3.863 1.00 59.44 228 LEU A C 1
ATOM 1927 O O . LEU A 1 228 ? -8.052 -1.499 4.881 1.00 59.44 228 LEU A O 1
ATOM 1931 N N . LYS A 1 229 ? -7.631 -2.916 3.181 1.00 61.34 229 LYS A N 1
ATOM 1932 C CA . LYS A 1 229 ? -8.521 -3.966 3.688 1.00 61.34 229 LYS A CA 1
ATOM 1933 C C . LYS A 1 229 ? -7.777 -4.962 4.562 1.00 61.34 229 LYS A C 1
ATOM 1935 O O . LYS A 1 229 ? -8.255 -5.298 5.641 1.00 61.34 229 LYS A O 1
ATOM 1940 N N . ARG A 1 230 ? -6.627 -5.459 4.093 1.00 58.12 230 ARG A N 1
ATOM 1941 C CA . ARG A 1 230 ? -5.799 -6.434 4.818 1.00 58.12 230 ARG A CA 1
ATOM 1942 C C . ARG A 1 230 ? -4.447 -6.665 4.154 1.00 58.12 230 ARG A C 1
ATOM 1944 O O . ARG A 1 230 ? -4.348 -6.706 2.933 1.00 58.12 230 ARG A O 1
ATOM 1951 N N . VAL A 1 231 ? -3.441 -6.961 4.966 1.00 60.03 231 VAL A N 1
ATOM 1952 C CA . VAL A 1 231 ? -2.223 -7.658 4.543 1.00 60.03 231 VAL A CA 1
ATOM 1953 C C . VAL A 1 231 ? -2.534 -9.158 4.540 1.00 60.03 231 VAL A C 1
ATOM 1955 O O . VAL A 1 231 ? -2.758 -9.733 5.604 1.00 60.03 231 VAL A O 1
ATOM 1958 N N . GLN A 1 232 ? -2.629 -9.789 3.369 1.00 62.47 232 GLN A N 1
ATOM 1959 C CA . GLN A 1 232 ? -2.891 -11.228 3.232 1.00 62.47 232 GLN A CA 1
ATOM 1960 C C . GLN A 1 232 ? -2.109 -11.803 2.045 1.00 62.47 232 GLN A C 1
ATOM 1962 O O . GLN A 1 232 ? -1.843 -11.093 1.077 1.00 62.47 232 GLN A O 1
ATOM 1967 N N . ARG A 1 233 ? -1.786 -13.101 2.105 1.00 54.09 233 ARG A N 1
ATOM 1968 C CA . ARG A 1 233 ? -1.288 -13.884 0.970 1.00 54.09 233 ARG A CA 1
ATOM 1969 C C . ARG A 1 233 ? -2.172 -13.712 -0.267 1.00 54.09 233 ARG A C 1
ATOM 1971 O O . ARG A 1 233 ? -3.361 -14.032 -0.234 1.00 54.09 233 ARG A O 1
ATOM 1978 N N . PHE A 1 234 ? -1.558 -13.288 -1.363 1.00 51.75 234 PHE A N 1
ATOM 1979 C CA . PHE A 1 234 ? -2.220 -13.192 -2.653 1.00 51.75 234 PHE A CA 1
ATOM 1980 C C . PHE A 1 234 ? -2.278 -14.573 -3.310 1.00 51.75 234 PHE A C 1
ATOM 1982 O O . PHE A 1 234 ? -1.247 -15.219 -3.513 1.00 51.75 234 PHE A O 1
ATOM 1989 N N . LYS A 1 235 ? -3.485 -15.075 -3.586 1.00 50.84 235 LYS A N 1
ATOM 1990 C CA . LYS A 1 235 ? -3.655 -16.302 -4.374 1.00 50.84 235 LYS A CA 1
ATOM 1991 C C . LYS A 1 235 ? -3.516 -15.942 -5.855 1.00 50.84 235 LYS A C 1
ATOM 1993 O O . LYS A 1 235 ? -3.928 -14.865 -6.267 1.00 50.84 235 LYS A O 1
ATOM 1998 N N . ASN A 1 236 ? -2.970 -16.848 -6.670 1.00 42.16 236 ASN A N 1
ATOM 1999 C CA . ASN A 1 236 ? -2.765 -16.618 -8.111 1.00 42.16 236 ASN A CA 1
ATOM 2000 C C . ASN A 1 236 ? -4.047 -16.194 -8.867 1.00 42.16 236 ASN A C 1
ATOM 2002 O O . ASN A 1 236 ? -3.955 -15.528 -9.891 1.00 42.16 236 ASN A O 1
ATOM 2006 N N . GLU A 1 237 ? -5.233 -16.527 -8.353 1.00 42.25 237 GLU A N 1
ATOM 2007 C CA . GLU A 1 237 ? -6.529 -16.088 -8.895 1.00 42.25 237 GLU A CA 1
ATOM 2008 C C . GLU A 1 237 ? -6.784 -14.582 -8.709 1.00 42.25 237 GLU A C 1
ATOM 2010 O O . GLU A 1 237 ? -7.329 -13.932 -9.601 1.00 42.25 237 GLU A O 1
ATOM 2015 N N . ASP A 1 238 ? -6.347 -14.000 -7.587 1.00 41.59 238 ASP A N 1
ATOM 2016 C CA . ASP A 1 238 ? -6.459 -12.559 -7.333 1.00 41.59 238 ASP A CA 1
ATOM 2017 C C . ASP A 1 238 ? -5.421 -11.776 -8.149 1.00 41.59 238 ASP A C 1
ATOM 2019 O O . ASP A 1 238 ? -5.680 -10.651 -8.573 1.00 41.59 238 ASP A O 1
ATOM 2023 N N . ARG A 1 239 ? -4.290 -12.420 -8.465 1.00 39.34 239 ARG A N 1
ATOM 2024 C CA . ARG A 1 239 ? -3.260 -11.909 -9.375 1.00 39.34 239 ARG A CA 1
ATOM 2025 C C . ARG A 1 239 ? -3.760 -11.757 -10.797 1.00 39.34 239 ARG A C 1
ATOM 2027 O O . ARG A 1 239 ? -3.406 -10.781 -11.440 1.00 39.34 239 ARG A O 1
ATOM 2034 N N . MET A 1 240 ? -4.660 -12.626 -11.256 1.00 35.38 240 MET A N 1
ATOM 2035 C CA . MET A 1 240 ? -5.333 -12.397 -12.534 1.00 35.38 240 MET A CA 1
ATOM 2036 C C . MET A 1 240 ? -6.230 -11.156 -12.487 1.00 35.38 240 MET A C 1
ATOM 2038 O O . MET A 1 240 ? -6.270 -10.420 -13.463 1.00 35.38 240 MET A O 1
ATOM 2042 N N . LYS A 1 241 ? -6.888 -10.859 -11.358 1.00 37.69 241 LYS A N 1
ATOM 2043 C CA . LYS A 1 241 ? -7.786 -9.696 -11.228 1.00 37.69 241 LYS A CA 1
ATOM 2044 C C . LYS A 1 241 ? -7.048 -8.368 -11.012 1.00 37.69 241 LYS A C 1
ATOM 2046 O O . LYS A 1 241 ? -7.455 -7.376 -11.603 1.00 37.69 241 LYS A O 1
ATOM 2051 N N . SER A 1 242 ? -5.962 -8.331 -10.232 1.00 36.22 242 SER A N 1
ATOM 2052 C CA . SER A 1 242 ? -5.152 -7.111 -10.056 1.00 36.22 242 SER A CA 1
ATOM 2053 C C . SER A 1 242 ? -4.182 -6.863 -11.215 1.00 36.22 242 SER A C 1
ATOM 2055 O O . SER A 1 242 ? -3.979 -5.705 -11.584 1.00 36.22 242 SER A O 1
ATOM 2057 N N . GLU A 1 243 ? -3.642 -7.912 -11.858 1.00 36.47 243 GLU A N 1
ATOM 2058 C CA . GLU A 1 243 ? -2.907 -7.742 -13.119 1.00 36.47 243 GLU A CA 1
ATOM 2059 C C . GLU A 1 243 ? -3.835 -7.223 -14.222 1.00 36.47 243 GLU A C 1
ATOM 2061 O O . GLU A 1 243 ? -3.353 -6.474 -15.056 1.00 36.47 243 GLU A O 1
ATOM 2066 N N . THR A 1 244 ? -5.147 -7.495 -14.191 1.00 31.78 244 THR A N 1
ATOM 2067 C CA . THR A 1 244 ? -6.108 -6.916 -15.158 1.00 31.78 244 THR A CA 1
ATOM 2068 C C . THR A 1 244 ? -6.246 -5.386 -15.033 1.00 31.78 244 THR A C 1
ATOM 2070 O O . THR A 1 244 ? -6.655 -4.738 -15.987 1.00 31.78 244 THR A O 1
ATOM 2073 N N . VAL A 1 245 ? -5.875 -4.779 -13.895 1.00 37.72 245 VAL A N 1
ATOM 2074 C CA . VAL A 1 245 ? -5.984 -3.316 -13.683 1.00 37.72 245 VAL A CA 1
ATOM 2075 C C . VAL A 1 245 ? -4.641 -2.585 -13.862 1.00 37.72 245 VAL A C 1
ATOM 2077 O O . VAL A 1 245 ? -4.622 -1.375 -14.079 1.00 37.72 245 VAL A O 1
ATOM 2080 N N . GLN A 1 246 ? -3.497 -3.282 -13.805 1.00 32.22 246 GLN A N 1
ATOM 2081 C CA . GLN A 1 246 ? -2.168 -2.665 -14.003 1.00 32.22 246 GLN A CA 1
ATOM 2082 C C . GLN A 1 246 ? -1.376 -3.160 -15.211 1.00 32.22 246 GLN A C 1
ATOM 2084 O O . GLN A 1 246 ? -0.528 -2.419 -15.707 1.00 32.22 246 GLN A O 1
ATOM 2089 N N . LYS A 1 247 ? -1.669 -4.342 -15.750 1.00 33.88 247 LYS A N 1
ATOM 2090 C CA . LYS A 1 247 ? -1.580 -4.497 -17.194 1.00 33.88 247 LYS A CA 1
ATOM 2091 C C . LYS A 1 247 ? -2.898 -3.941 -17.695 1.00 33.88 247 LYS A C 1
ATOM 2093 O O . LYS A 1 247 ? -3.896 -4.653 -17.694 1.00 33.88 247 LYS A O 1
ATOM 2098 N N . THR A 1 248 ? -2.885 -2.709 -18.207 1.00 31.52 248 THR A N 1
ATOM 2099 C CA . THR A 1 248 ? -3.606 -2.496 -19.465 1.00 31.52 248 THR A CA 1
ATOM 2100 C C . THR A 1 248 ? -3.286 -3.735 -20.271 1.00 31.52 248 THR A C 1
ATOM 2102 O O . THR A 1 248 ? -2.096 -4.037 -20.448 1.00 31.52 248 THR A O 1
ATOM 2105 N N . SER A 1 249 ? -4.307 -4.542 -20.550 1.00 33.12 249 SER A N 1
ATOM 2106 C CA . SER A 1 249 ? -4.170 -5.700 -21.403 1.00 33.12 249 SER A CA 1
ATOM 2107 C C . SER A 1 249 ? -3.214 -5.269 -22.499 1.00 33.12 249 SER A C 1
ATOM 2109 O O . SER A 1 249 ? -3.458 -4.297 -23.215 1.00 33.12 249 SER A O 1
ATOM 2111 N N . VAL A 1 250 ? -2.071 -5.946 -22.595 1.00 39.62 250 VAL A N 1
ATOM 2112 C CA . VAL A 1 250 ? -1.368 -5.993 -23.866 1.00 39.62 250 VAL A CA 1
ATOM 2113 C C . VAL A 1 250 ? -2.305 -6.824 -24.742 1.00 39.62 250 VAL A C 1
ATOM 2115 O O . VAL A 1 250 ? -2.024 -7.976 -25.051 1.00 39.62 250 VAL A O 1
ATOM 2118 N N . HIS A 1 251 ? -3.491 -6.276 -25.046 1.00 43.50 251 HIS A N 1
ATOM 2119 C CA . HIS A 1 251 ? -4.082 -6.440 -26.347 1.00 43.50 251 HIS A CA 1
ATOM 2120 C C . HIS A 1 251 ? -2.916 -6.153 -27.267 1.00 43.50 251 HIS A C 1
ATOM 2122 O O . HIS A 1 251 ? -2.246 -5.126 -27.125 1.00 43.50 251 HIS A O 1
ATOM 2128 N N . GLU A 1 252 ? -2.551 -7.209 -27.985 1.00 54.06 252 GLU A N 1
ATOM 2129 C CA . GLU A 1 252 ? -1.391 -7.295 -28.850 1.00 54.06 252 GLU A CA 1
ATOM 2130 C C . GLU A 1 252 ? -1.158 -5.921 -29.466 1.00 54.06 252 GLU A C 1
ATOM 2132 O O . GLU A 1 252 ? -2.106 -5.349 -29.988 1.00 54.06 252 GLU A O 1
ATOM 2137 N N . LEU A 1 253 ? 0.045 -5.352 -29.307 1.00 61.78 253 LEU A N 1
ATOM 2138 C CA . LEU A 1 253 ? 0.429 -4.092 -29.951 1.00 61.78 253 LEU A CA 1
ATOM 2139 C C . LEU A 1 253 ? 0.296 -4.304 -31.461 1.00 61.78 253 LEU A C 1
ATOM 2141 O O . LEU A 1 253 ? 1.234 -4.781 -32.113 1.00 61.78 253 LEU A O 1
ATOM 2145 N N . GLN A 1 254 ? -0.922 -4.126 -31.963 1.00 66.69 254 GLN A N 1
ATOM 2146 C CA . GLN A 1 254 ? -1.385 -4.670 -33.225 1.00 66.69 254 GLN A CA 1
ATOM 2147 C C . GLN A 1 254 ? -0.830 -3.794 -34.334 1.00 66.69 254 GLN A C 1
ATOM 2149 O O . GLN A 1 254 ? -0.271 -4.321 -35.287 1.00 66.69 254 GLN A O 1
ATOM 2154 N N . CYS A 1 255 ? -0.764 -2.478 -34.120 1.00 71.19 255 CYS A N 1
ATOM 2155 C CA . CYS A 1 255 ? -0.131 -1.548 -35.046 1.00 71.19 255 CYS A CA 1
ATOM 2156 C C . CYS A 1 255 ? 1.367 -1.846 -35.241 1.00 71.19 255 CYS A C 1
ATOM 2158 O O . CYS A 1 255 ? 1.863 -1.851 -36.369 1.00 71.19 255 CYS A O 1
ATOM 2160 N N . ILE A 1 256 ? 2.109 -2.140 -34.163 1.00 72.12 256 ILE A N 1
ATOM 2161 C CA . ILE A 1 256 ? 3.527 -2.547 -34.268 1.00 72.12 256 ILE A CA 1
ATOM 2162 C C . ILE A 1 256 ? 3.641 -3.907 -34.957 1.00 72.12 256 ILE A C 1
ATOM 2164 O O . ILE A 1 256 ? 4.540 -4.142 -35.766 1.00 72.12 256 ILE A O 1
ATOM 2168 N N . SER A 1 257 ? 2.724 -4.810 -34.631 1.00 71.81 257 SER A N 1
ATOM 2169 C CA . SER A 1 257 ? 2.687 -6.161 -35.174 1.00 71.81 257 SER A CA 1
ATOM 2170 C C . SER A 1 257 ? 2.404 -6.202 -36.673 1.00 71.81 257 SER A C 1
ATOM 2172 O O . SER A 1 257 ? 3.039 -6.988 -37.375 1.00 71.81 257 SER A O 1
ATOM 2174 N N . ASP A 1 258 ? 1.528 -5.321 -37.141 1.00 72.19 258 ASP A N 1
ATOM 2175 C CA . ASP A 1 258 ? 1.090 -5.187 -38.529 1.00 72.19 258 ASP A CA 1
ATOM 2176 C C . ASP A 1 258 ? 2.089 -4.386 -39.372 1.00 72.19 258 ASP A C 1
ATOM 2178 O O . ASP A 1 258 ? 2.195 -4.583 -40.583 1.00 72.19 258 ASP A O 1
ATOM 2182 N N . ARG A 1 259 ? 2.871 -3.490 -38.753 1.00 76.12 259 ARG A N 1
ATOM 2183 C CA . ARG A 1 259 ? 3.920 -2.739 -39.458 1.00 76.12 259 ARG A CA 1
ATOM 2184 C C . ARG A 1 259 ? 5.206 -3.543 -39.646 1.00 76.12 259 ARG A C 1
ATOM 2186 O O . ARG A 1 259 ? 5.890 -3.355 -40.649 1.00 76.12 259 ARG A O 1
ATOM 2193 N N . PHE A 1 260 ? 5.528 -4.421 -38.698 1.00 74.06 260 PHE A N 1
ATOM 2194 C CA . PHE A 1 260 ? 6.756 -5.222 -38.678 1.00 74.06 260 PHE A CA 1
ATOM 2195 C C . PHE A 1 260 ? 6.445 -6.728 -38.775 1.00 74.06 260 PHE A C 1
ATOM 2197 O O . PHE A 1 260 ? 6.948 -7.532 -37.988 1.00 74.06 260 PHE A O 1
ATOM 2204 N N . VAL A 1 261 ? 5.586 -7.111 -39.730 1.00 60.50 261 VAL A N 1
ATOM 2205 C CA . VAL A 1 261 ? 5.117 -8.501 -39.924 1.00 60.50 261 VAL A CA 1
ATOM 2206 C C . VAL A 1 261 ? 6.274 -9.457 -40.229 1.00 60.50 261 VAL A C 1
ATOM 2208 O O . VAL A 1 261 ? 6.323 -10.544 -39.657 1.00 60.50 261 VAL A O 1
ATOM 2211 N N . ASP A 1 262 ? 7.234 -9.019 -41.048 1.00 62.19 262 ASP A N 1
ATOM 2212 C CA . ASP A 1 262 ? 8.356 -9.837 -41.536 1.00 62.19 262 ASP A CA 1
ATOM 2213 C C . ASP A 1 262 ? 9.569 -9.881 -40.585 1.00 62.19 262 ASP A C 1
ATOM 2215 O O . ASP A 1 262 ? 10.561 -10.566 -40.850 1.00 62.19 262 ASP A O 1
ATOM 2219 N N . ASP A 1 263 ? 9.523 -9.159 -39.461 1.00 68.06 263 ASP A N 1
ATOM 2220 C CA . ASP A 1 263 ? 10.621 -9.120 -38.496 1.00 68.06 263 ASP A CA 1
ATOM 2221 C C . ASP A 1 263 ? 10.515 -10.226 -37.435 1.00 68.06 263 ASP A C 1
ATOM 2223 O O . ASP A 1 263 ? 9.445 -10.542 -36.911 1.00 68.06 263 ASP A O 1
ATOM 2227 N N . LEU A 1 264 ? 11.673 -10.782 -37.054 1.00 62.69 264 LEU A N 1
ATOM 2228 C CA . LEU A 1 264 ? 11.789 -11.786 -35.991 1.00 62.69 264 LEU A CA 1
ATOM 2229 C C . LEU A 1 264 ? 11.088 -11.316 -34.706 1.00 62.69 264 LEU A C 1
ATOM 2231 O O . LEU A 1 264 ? 11.256 -10.173 -34.284 1.00 62.69 264 LEU A O 1
ATOM 2235 N N . VAL A 1 265 ? 10.397 -12.227 -34.014 1.00 64.50 265 VAL A N 1
ATOM 2236 C CA . VAL A 1 265 ? 9.700 -11.957 -32.736 1.00 64.50 265 VAL A CA 1
ATOM 2237 C C . VAL A 1 265 ? 10.598 -11.211 -31.736 1.00 64.50 265 VAL A C 1
ATOM 2239 O O . VAL A 1 265 ? 10.178 -10.232 -31.126 1.00 64.50 265 VAL A O 1
ATOM 2242 N N . ALA A 1 266 ? 11.880 -11.585 -31.664 1.00 63.84 266 ALA A N 1
ATOM 2243 C CA . ALA A 1 266 ? 12.871 -10.932 -30.808 1.00 63.84 266 ALA A CA 1
ATOM 2244 C C . ALA A 1 266 ? 13.176 -9.466 -31.185 1.00 63.84 266 ALA A C 1
ATOM 2246 O O . ALA A 1 266 ? 13.533 -8.680 -30.309 1.00 63.84 266 ALA A O 1
ATOM 2247 N N . LYS A 1 267 ? 13.047 -9.078 -32.463 1.00 74.12 267 LYS A N 1
ATOM 2248 C CA . LYS A 1 267 ? 13.140 -7.674 -32.898 1.00 74.12 267 LYS A CA 1
ATOM 2249 C C . LYS A 1 267 ? 11.900 -6.894 -32.485 1.00 74.12 267 LYS A C 1
ATOM 2251 O O . LYS A 1 267 ? 12.022 -5.783 -31.983 1.00 74.12 267 LYS A O 1
ATOM 2256 N N . ARG A 1 268 ? 10.719 -7.495 -32.641 1.00 71.94 268 ARG A N 1
ATOM 2257 C CA . ARG A 1 268 ? 9.441 -6.878 -32.265 1.00 71.94 268 ARG A CA 1
ATOM 2258 C C . ARG A 1 268 ? 9.371 -6.622 -30.766 1.00 71.94 268 ARG A C 1
ATOM 2260 O O . ARG A 1 268 ? 8.979 -5.535 -30.366 1.00 71.94 268 ARG A O 1
ATOM 2267 N N . ASP A 1 269 ? 9.838 -7.555 -29.939 1.00 76.94 269 ASP A N 1
ATOM 2268 C CA . ASP A 1 269 ? 9.867 -7.379 -28.481 1.00 76.94 269 ASP A CA 1
ATOM 2269 C C . ASP A 1 269 ? 10.757 -6.212 -28.023 1.00 76.94 269 ASP A C 1
ATOM 2271 O O . ASP A 1 269 ? 10.465 -5.591 -27.001 1.00 76.94 269 ASP A O 1
ATOM 2275 N N . LEU A 1 270 ? 11.796 -5.855 -28.791 1.00 80.25 270 LEU A N 1
ATOM 2276 C CA . LEU A 1 270 ? 12.594 -4.651 -28.523 1.00 80.25 270 LEU A CA 1
ATOM 2277 C C . LEU A 1 270 ? 11.816 -3.354 -28.794 1.00 80.25 270 LEU A C 1
ATOM 2279 O O . LEU A 1 270 ? 12.105 -2.348 -28.152 1.00 80.25 270 LEU A O 1
ATOM 2283 N N . LEU A 1 271 ? 10.843 -3.378 -29.711 1.00 80.00 271 LEU A N 1
ATOM 2284 C CA . LEU A 1 271 ? 10.029 -2.221 -30.101 1.00 80.00 271 LEU A CA 1
ATOM 2285 C C . LEU A 1 271 ? 8.783 -2.027 -29.227 1.00 80.00 271 LEU A C 1
ATOM 2287 O O . LEU A 1 271 ? 8.203 -0.952 -29.230 1.00 80.00 271 LEU A O 1
ATOM 2291 N N . LYS A 1 272 ? 8.379 -3.028 -28.436 1.00 73.69 272 LYS A N 1
ATOM 2292 C CA . LYS A 1 272 ? 7.211 -2.926 -27.535 1.00 73.69 272 LYS A CA 1
ATOM 2293 C C . LYS A 1 272 ? 7.437 -2.017 -26.320 1.00 73.69 272 LYS A C 1
ATOM 2295 O O . LYS A 1 272 ? 6.528 -1.814 -25.521 1.00 73.69 272 LYS A O 1
ATOM 2300 N N . GLN A 1 273 ? 8.656 -1.519 -26.128 1.00 74.75 273 GLN A N 1
ATOM 2301 C CA . GLN A 1 273 ? 9.033 -0.681 -24.995 1.00 74.75 273 GLN A CA 1
ATOM 2302 C C . GLN A 1 273 ? 9.470 0.699 -25.475 1.00 74.75 273 GLN A C 1
ATOM 2304 O O . GLN A 1 273 ? 10.033 0.838 -26.558 1.00 74.75 273 GLN A O 1
ATOM 2309 N N . LYS A 1 274 ? 9.285 1.716 -24.625 1.00 79.31 274 LYS A N 1
ATOM 2310 C CA . LYS A 1 274 ? 9.710 3.090 -24.911 1.00 79.31 274 LYS A CA 1
ATOM 2311 C C . LYS A 1 274 ? 11.188 3.136 -25.307 1.00 79.31 274 LYS A C 1
ATOM 2313 O O . LYS A 1 274 ? 12.047 2.752 -24.507 1.00 79.31 274 LYS A O 1
ATOM 2318 N N . GLY A 1 275 ? 11.470 3.624 -26.514 1.00 81.56 275 GLY A N 1
ATOM 2319 C CA . GLY A 1 275 ? 12.830 3.798 -27.021 1.00 81.56 275 GLY A CA 1
ATOM 2320 C C . GLY A 1 275 ? 13.619 4.863 -26.251 1.00 81.56 275 GLY A C 1
ATOM 2321 O O . GLY A 1 275 ? 13.047 5.715 -25.570 1.00 81.56 275 GLY A O 1
ATOM 2322 N N . VAL A 1 276 ? 14.946 4.810 -26.360 1.00 86.12 276 VAL A N 1
ATOM 2323 C CA . VAL A 1 276 ? 15.862 5.785 -25.748 1.00 86.12 276 VAL A CA 1
ATOM 2324 C C . VAL A 1 276 ? 16.371 6.711 -26.842 1.00 86.12 276 VAL A C 1
ATOM 2326 O O . VAL A 1 276 ? 16.950 6.235 -27.817 1.00 86.12 276 VAL A O 1
ATOM 2329 N N . TYR A 1 277 ? 16.172 8.017 -26.694 1.00 86.25 277 TYR A N 1
ATOM 2330 C CA . TYR A 1 277 ? 16.504 8.985 -27.737 1.00 86.25 277 TYR A CA 1
ATOM 2331 C C . TYR A 1 277 ? 17.275 10.183 -27.159 1.00 86.25 277 TYR A C 1
ATOM 2333 O O . TYR A 1 277 ? 16.884 10.686 -26.103 1.00 86.25 277 TYR A O 1
ATOM 2341 N N . PRO A 1 278 ? 18.372 10.632 -27.799 1.00 86.69 278 PRO A N 1
ATOM 2342 C CA . PRO A 1 278 ? 19.200 11.714 -27.281 1.00 86.69 278 PRO A CA 1
ATOM 2343 C C . PRO A 1 278 ? 18.639 13.074 -27.726 1.00 86.69 278 PRO A C 1
ATOM 2345 O O . PRO A 1 278 ? 19.123 13.676 -28.679 1.00 86.69 278 PRO A O 1
ATOM 2348 N N . TYR A 1 279 ? 17.587 13.543 -27.053 1.00 84.44 279 TYR A N 1
ATOM 2349 C CA . TYR A 1 279 ? 16.851 14.757 -27.435 1.00 84.44 279 TYR A CA 1
ATOM 2350 C C . TYR A 1 279 ? 17.717 16.019 -27.471 1.00 84.44 279 TYR A C 1
ATOM 2352 O O . TYR A 1 279 ? 17.704 16.731 -28.466 1.00 84.44 279 TYR A O 1
ATOM 2360 N N . GLU A 1 280 ? 18.502 16.268 -26.422 1.00 83.38 280 GLU A N 1
ATOM 2361 C CA . GLU A 1 280 ? 19.360 17.460 -26.335 1.00 83.38 280 GLU A CA 1
ATOM 2362 C C . GLU A 1 280 ? 20.508 17.448 -27.341 1.00 83.38 280 GLU A C 1
ATOM 2364 O O . GLU A 1 280 ? 21.011 18.491 -27.740 1.00 83.38 280 GLU A O 1
ATOM 2369 N N . TYR A 1 281 ? 20.941 16.258 -27.750 1.00 85.19 281 TYR A N 1
ATOM 2370 C CA . TYR A 1 281 ? 22.011 16.117 -28.724 1.00 85.19 281 TYR A CA 1
ATOM 2371 C C . TYR A 1 281 ? 21.548 16.423 -30.149 1.00 85.19 281 TYR A C 1
ATOM 2373 O O . TYR A 1 281 ? 22.372 16.834 -30.963 1.00 85.19 281 TYR A O 1
ATOM 2381 N N . MET A 1 282 ? 20.269 16.193 -30.454 1.00 84.19 282 MET A N 1
ATOM 2382 C CA . MET A 1 282 ? 19.685 16.301 -31.793 1.00 84.19 282 MET A CA 1
ATOM 2383 C C . MET A 1 282 ? 19.155 17.718 -32.050 1.00 84.19 282 MET A C 1
ATOM 2385 O O . MET A 1 282 ? 17.958 17.922 -32.227 1.00 84.19 282 MET A O 1
ATOM 2389 N N . ASP A 1 283 ? 20.068 18.687 -32.044 1.00 85.88 283 ASP A N 1
ATOM 2390 C CA . ASP A 1 283 ? 19.823 20.125 -32.255 1.00 85.88 283 ASP A CA 1
ATOM 2391 C C . ASP A 1 283 ? 20.094 20.598 -33.703 1.00 85.88 283 ASP A C 1
ATOM 2393 O O . ASP A 1 283 ? 19.748 21.724 -34.050 1.00 85.88 283 ASP A O 1
ATOM 2397 N N . ASP A 1 284 ? 20.692 19.745 -34.543 1.00 87.88 284 ASP A N 1
ATOM 2398 C CA . ASP A 1 284 ? 21.126 20.059 -35.906 1.00 87.88 284 ASP A CA 1
ATOM 2399 C C . ASP A 1 284 ? 20.808 18.894 -36.857 1.00 87.88 284 ASP A C 1
ATOM 2401 O O . ASP A 1 284 ? 20.941 17.714 -36.507 1.00 87.88 284 ASP A O 1
ATOM 2405 N N . HIS A 1 285 ? 20.408 19.229 -38.082 1.00 84.44 285 HIS A N 1
ATOM 2406 C CA . HIS A 1 285 ? 20.136 18.277 -39.150 1.00 84.44 285 HIS A CA 1
ATOM 2407 C C . HIS A 1 285 ? 21.387 17.504 -39.581 1.00 84.44 285 HIS A C 1
ATOM 2409 O O . HIS A 1 285 ? 21.267 16.321 -39.893 1.00 84.44 285 HIS A O 1
ATOM 2415 N N . GLU A 1 286 ? 22.583 18.096 -39.520 1.00 86.38 286 GLU A N 1
ATOM 2416 C CA . GLU A 1 286 ? 23.831 17.396 -39.876 1.00 86.38 286 GLU A CA 1
ATOM 2417 C C . GLU A 1 286 ? 24.101 16.184 -38.966 1.00 86.38 286 GLU A C 1
ATOM 2419 O O . GLU A 1 286 ? 24.731 15.199 -39.361 1.00 86.38 286 GLU A O 1
ATOM 2424 N N . LYS A 1 287 ? 23.571 16.200 -37.735 1.00 86.06 287 LYS A N 1
ATOM 2425 C CA . LYS A 1 287 ? 23.725 15.096 -36.778 1.00 86.06 287 LYS A CA 1
ATOM 2426 C C . LYS A 1 287 ? 22.915 13.855 -37.160 1.00 86.06 287 LYS A C 1
ATOM 2428 O O . LYS A 1 287 ? 23.199 12.778 -36.634 1.00 86.06 287 LYS A O 1
ATOM 2433 N N . LEU A 1 288 ? 21.954 13.969 -38.080 1.00 87.44 288 LEU A N 1
ATOM 2434 C CA . LEU A 1 288 ? 21.198 12.834 -38.622 1.00 87.44 288 LEU A CA 1
ATOM 2435 C C . LEU A 1 288 ? 22.058 11.960 -39.549 1.00 87.44 288 LEU A C 1
ATOM 2437 O O . LEU A 1 288 ? 21.879 10.741 -39.577 1.00 87.44 288 LEU A O 1
ATOM 2441 N N . ASP A 1 289 ? 23.049 12.541 -40.224 1.00 87.44 289 ASP A N 1
ATOM 2442 C CA . ASP A 1 289 ? 23.945 11.811 -41.133 1.00 87.44 289 ASP A CA 1
ATOM 2443 C C . ASP A 1 289 ? 25.076 11.072 -40.398 1.00 87.44 289 ASP A C 1
ATOM 2445 O O . ASP A 1 289 ? 25.859 10.327 -40.993 1.00 87.44 289 ASP A O 1
ATOM 2449 N N . MET A 1 290 ? 25.155 11.223 -39.073 1.00 86.44 290 MET A N 1
ATOM 2450 C CA . MET A 1 290 ? 26.168 10.570 -38.253 1.00 86.44 290 MET A CA 1
ATOM 2451 C C . MET A 1 290 ? 26.035 9.048 -38.309 1.00 86.44 290 MET A C 1
ATOM 2453 O O . MET A 1 290 ? 25.024 8.471 -37.914 1.00 86.44 290 MET A O 1
ATOM 2457 N N . SER A 1 291 ? 27.113 8.372 -38.704 1.00 86.94 291 SER A N 1
ATOM 2458 C CA . SER A 1 291 ? 27.144 6.913 -38.868 1.00 86.94 291 SER A CA 1
ATOM 2459 C C . SER A 1 291 ? 27.359 6.129 -37.565 1.00 86.94 291 SER A C 1
ATOM 2461 O O . SER A 1 291 ? 27.750 4.959 -37.585 1.00 86.94 291 SER A O 1
ATOM 2463 N N . ARG A 1 292 ? 27.193 6.777 -36.407 1.00 86.44 292 ARG A N 1
ATOM 2464 C CA . ARG A 1 292 ? 27.443 6.185 -35.087 1.00 86.44 292 ARG A CA 1
ATOM 2465 C C . ARG A 1 292 ? 26.435 6.667 -34.057 1.00 86.44 292 ARG A C 1
ATOM 2467 O O . ARG A 1 292 ? 26.091 7.846 -34.029 1.00 86.44 292 ARG A O 1
ATOM 2474 N N . LEU A 1 293 ? 26.072 5.768 -33.146 1.00 87.88 293 LEU A N 1
ATOM 2475 C CA . LEU A 1 293 ? 25.288 6.117 -31.969 1.00 87.88 293 LEU A CA 1
ATOM 2476 C C . LEU A 1 293 ? 26.101 7.065 -31.055 1.00 87.88 293 LEU A C 1
ATOM 2478 O O . LEU A 1 293 ? 27.273 6.774 -30.775 1.00 87.88 293 LEU A O 1
ATOM 2482 N N . PRO A 1 294 ? 25.520 8.179 -30.573 1.00 87.69 294 PRO A N 1
ATOM 2483 C CA . PRO A 1 294 ? 26.197 9.106 -29.677 1.00 87.69 294 PRO A CA 1
ATOM 2484 C C . PRO A 1 294 ? 26.644 8.429 -28.373 1.00 87.69 294 PRO A C 1
ATOM 2486 O O . PRO A 1 294 ? 25.978 7.517 -27.886 1.00 87.69 294 PRO A O 1
ATOM 2489 N N . PRO A 1 295 ? 27.755 8.872 -27.763 1.00 87.19 295 PRO A N 1
ATOM 2490 C CA . PRO A 1 295 ? 28.140 8.444 -26.422 1.00 87.19 295 PRO A CA 1
ATOM 2491 C C . PRO A 1 295 ? 27.054 8.711 -25.367 1.00 87.19 295 PRO A C 1
ATOM 2493 O O . PRO A 1 295 ? 26.368 9.727 -25.434 1.00 87.19 295 PRO A O 1
ATOM 2496 N N . LYS A 1 296 ? 26.994 7.871 -24.323 1.00 87.94 296 LYS A N 1
ATOM 2497 C CA . LYS A 1 296 ? 26.014 7.943 -23.218 1.00 87.94 296 LYS A CA 1
ATOM 2498 C C . LYS A 1 296 ? 25.808 9.349 -22.636 1.00 87.94 296 LYS A C 1
ATOM 2500 O O . LYS A 1 296 ? 24.682 9.733 -22.368 1.00 87.94 296 LYS A O 1
ATOM 2505 N N . ARG A 1 297 ? 26.880 10.135 -22.492 1.00 85.00 297 ARG A N 1
ATOM 2506 C CA . ARG A 1 297 ? 26.837 11.519 -21.973 1.00 85.00 297 ARG A CA 1
ATOM 2507 C C . ARG A 1 297 ? 25.904 12.464 -22.744 1.00 85.00 297 ARG A C 1
ATOM 2509 O O . ARG A 1 297 ? 25.515 13.487 -22.213 1.00 85.00 297 ARG A O 1
ATOM 2516 N N . PHE A 1 298 ? 25.588 12.144 -23.998 1.00 85.00 298 PHE A N 1
ATOM 2517 C CA . PHE A 1 298 ? 24.700 12.936 -24.849 1.00 85.00 298 PHE A CA 1
ATOM 2518 C C . PHE A 1 298 ? 23.235 12.480 -24.781 1.00 85.00 298 PHE A C 1
ATOM 2520 O O . PHE A 1 298 ? 22.385 13.023 -25.475 1.00 85.00 298 PHE A O 1
ATOM 2527 N N . PHE A 1 299 ? 22.934 11.481 -23.950 1.00 84.12 299 PHE A N 1
ATOM 2528 C CA . PHE A 1 299 ? 21.580 11.009 -23.671 1.00 84.12 299 PHE A CA 1
ATOM 2529 C C . PHE A 1 299 ? 20.999 11.632 -22.392 1.00 84.12 299 PHE A C 1
ATOM 2531 O O . PHE A 1 299 ? 20.076 11.074 -21.809 1.00 84.12 299 PHE A O 1
ATOM 2538 N N . TYR A 1 300 ? 21.534 12.765 -21.936 1.00 80.56 300 TYR A N 1
ATOM 2539 C CA . TYR A 1 300 ? 20.977 13.479 -20.792 1.00 80.56 300 TYR A CA 1
ATOM 2540 C C . TYR A 1 300 ? 19.536 13.923 -21.080 1.00 80.56 300 TYR A C 1
ATOM 2542 O O . TYR A 1 300 ? 19.209 14.336 -22.196 1.00 80.56 300 TYR A O 1
ATOM 2550 N N . ASN A 1 301 ? 18.657 13.776 -20.088 1.00 75.88 301 ASN A N 1
ATOM 2551 C CA . ASN A 1 301 ? 17.251 14.136 -20.209 1.00 75.88 301 ASN A CA 1
ATOM 2552 C C . ASN A 1 301 ? 16.947 15.381 -19.373 1.00 75.88 301 ASN A C 1
ATOM 2554 O O . ASN A 1 301 ? 16.573 15.259 -18.205 1.00 75.88 301 ASN A O 1
ATOM 2558 N N . GLY A 1 302 ? 17.026 16.567 -19.974 1.00 71.81 302 GLY A N 1
ATOM 2559 C CA . GLY A 1 302 ? 16.760 17.841 -19.304 1.00 71.81 302 GLY A CA 1
ATOM 2560 C C . GLY A 1 302 ? 15.341 18.009 -18.765 1.00 71.81 302 GLY A C 1
ATOM 2561 O O . GLY A 1 302 ? 15.143 18.768 -17.824 1.00 71.81 302 GLY A O 1
ATOM 2562 N N . LEU A 1 303 ? 14.350 17.257 -19.265 1.00 72.44 303 LEU A N 1
ATOM 2563 C CA . LEU A 1 303 ? 12.998 17.273 -18.684 1.00 72.44 303 LEU A CA 1
ATOM 2564 C C . LEU A 1 303 ? 12.944 16.580 -17.318 1.00 72.44 303 LEU A C 1
ATOM 2566 O O . LEU A 1 303 ? 12.116 16.932 -16.481 1.00 72.44 303 LEU A O 1
ATOM 2570 N N . LYS A 1 304 ? 13.799 15.575 -17.101 1.00 70.69 304 LYS A N 1
ATOM 2571 C CA . LYS A 1 304 ? 13.907 14.845 -15.828 1.00 70.69 304 LYS A CA 1
ATOM 2572 C C . LYS A 1 304 ? 15.115 15.264 -14.995 1.00 70.69 304 LYS A C 1
ATOM 2574 O O . LYS A 1 304 ? 15.191 14.883 -13.835 1.00 70.69 304 LYS A O 1
ATOM 2579 N N . MET A 1 305 ? 16.031 16.039 -15.575 1.00 74.31 305 MET A N 1
ATOM 2580 C CA . MET A 1 305 ? 17.333 16.391 -15.008 1.00 74.31 305 MET A CA 1
ATOM 2581 C C . MET A 1 305 ? 18.167 15.159 -14.604 1.00 74.31 305 MET A C 1
ATOM 2583 O O . MET A 1 305 ? 18.923 15.199 -13.633 1.00 74.31 305 MET A O 1
ATOM 2587 N N . GLU A 1 306 ? 18.041 14.059 -15.352 1.00 79.31 306 GLU A N 1
ATOM 2588 C CA . GLU A 1 306 ? 18.654 12.761 -15.044 1.00 79.31 306 GLU A CA 1
ATOM 2589 C C . GLU A 1 306 ? 19.441 12.206 -16.241 1.00 79.31 306 GLU A C 1
ATOM 2591 O O . GLU A 1 306 ? 19.038 12.346 -17.401 1.00 79.31 306 GLU A O 1
ATOM 2596 N N . ASP A 1 307 ? 20.552 11.528 -15.941 1.00 81.00 307 ASP A N 1
ATOM 2597 C CA . ASP A 1 307 ? 21.277 10.705 -16.906 1.00 81.00 307 ASP A CA 1
ATOM 2598 C C . ASP A 1 307 ? 20.508 9.415 -17.204 1.00 81.00 307 ASP A C 1
ATOM 2600 O O . ASP A 1 307 ? 19.924 8.786 -16.320 1.00 81.00 307 ASP A O 1
ATOM 2604 N N . VAL A 1 308 ? 20.588 8.962 -18.453 1.00 83.69 308 VAL A N 1
ATOM 2605 C CA . VAL A 1 308 ? 20.092 7.641 -18.846 1.00 83.69 308 VAL A CA 1
ATOM 2606 C C . VAL A 1 308 ? 20.868 6.543 -18.112 1.00 83.69 308 VAL A C 1
ATOM 2608 O O . VAL A 1 308 ? 22.089 6.617 -17.932 1.00 83.69 308 VAL A O 1
ATOM 2611 N N . THR A 1 309 ? 20.170 5.496 -17.681 1.00 86.25 309 THR A N 1
ATOM 2612 C CA . THR A 1 309 ? 20.789 4.365 -16.976 1.00 86.25 309 THR A CA 1
ATOM 2613 C C . THR A 1 309 ? 21.697 3.549 -17.906 1.00 86.25 309 THR A C 1
ATOM 2615 O O . THR A 1 309 ? 21.571 3.588 -19.131 1.00 86.25 309 THR A O 1
ATOM 2618 N N . ASP A 1 310 ? 22.649 2.793 -17.345 1.00 86.44 310 ASP A N 1
ATOM 2619 C CA . ASP A 1 310 ? 23.503 1.912 -18.162 1.00 86.44 310 ASP A CA 1
ATOM 2620 C C . ASP A 1 310 ? 22.674 0.872 -18.932 1.00 86.44 310 ASP A C 1
ATOM 2622 O O . ASP A 1 310 ? 22.946 0.606 -20.100 1.00 86.44 310 ASP A O 1
ATOM 2626 N N . GLU A 1 311 ? 21.611 0.350 -18.316 1.00 86.00 311 GLU A N 1
ATOM 2627 C CA . GLU A 1 311 ? 20.696 -0.624 -18.922 1.00 86.00 311 GLU A CA 1
ATOM 2628 C C . GLU A 1 311 ? 19.954 -0.047 -20.140 1.00 86.00 311 GLU A C 1
ATOM 2630 O O . GLU A 1 311 ? 19.861 -0.689 -21.190 1.00 86.00 311 GLU A O 1
ATOM 2635 N N . GLU A 1 312 ? 19.466 1.189 -20.036 1.00 84.50 312 GLU A N 1
ATOM 2636 C CA . GLU A 1 312 ? 18.787 1.887 -21.129 1.00 84.50 312 GLU A CA 1
ATOM 2637 C C . GLU A 1 312 ? 19.734 2.201 -22.294 1.00 84.50 312 GLU A C 1
ATOM 2639 O O . GLU A 1 312 ? 19.358 2.035 -23.460 1.00 84.50 312 GLU A O 1
ATOM 2644 N N . TYR A 1 313 ? 20.973 2.603 -22.005 1.00 88.62 313 TYR A N 1
ATOM 2645 C CA . TYR A 1 313 ? 21.972 2.860 -23.041 1.00 88.62 313 TYR A CA 1
ATOM 2646 C C . TYR A 1 313 ? 22.443 1.567 -23.729 1.00 88.62 313 TYR A C 1
ATOM 2648 O O . TYR A 1 313 ? 22.571 1.530 -24.956 1.00 88.62 313 TYR A O 1
ATOM 2656 N N . GLU A 1 314 ? 22.629 0.471 -22.987 1.00 88.81 314 GLU A N 1
ATOM 2657 C CA . GLU A 1 314 ? 22.903 -0.848 -23.577 1.00 88.81 314 GLU A CA 1
ATOM 2658 C C . GLU A 1 314 ? 21.746 -1.330 -24.459 1.00 88.81 314 GLU A C 1
ATOM 2660 O O . GLU A 1 314 ? 21.964 -1.910 -25.528 1.00 88.81 314 GLU A O 1
ATOM 2665 N N . ARG A 1 315 ? 20.502 -1.023 -24.086 1.00 87.25 315 ARG A N 1
ATOM 2666 C CA . ARG A 1 315 ? 19.341 -1.287 -24.940 1.00 87.25 315 ARG A CA 1
ATOM 2667 C C . ARG A 1 315 ? 19.381 -0.468 -26.231 1.00 87.25 315 ARG A C 1
ATOM 2669 O O . ARG A 1 315 ? 19.134 -1.040 -27.291 1.00 87.25 315 ARG A O 1
ATOM 2676 N N . ALA A 1 316 ? 19.741 0.816 -26.182 1.00 87.75 316 ALA A N 1
ATOM 2677 C CA . ALA A 1 316 ? 19.909 1.643 -27.385 1.00 87.75 316 ALA A CA 1
ATOM 2678 C C . ALA A 1 316 ? 20.976 1.059 -28.331 1.00 87.75 316 ALA A C 1
ATOM 2680 O O . ALA A 1 316 ? 20.734 0.912 -29.531 1.00 87.75 316 ALA A O 1
ATOM 2681 N N . LYS A 1 317 ? 22.116 0.606 -27.788 1.00 90.38 317 LYS A N 1
ATOM 2682 C CA . LYS A 1 317 ? 23.142 -0.123 -28.559 1.00 90.38 317 LYS A CA 1
ATOM 2683 C C . LYS A 1 317 ? 22.608 -1.422 -29.155 1.00 90.38 317 LYS A C 1
ATOM 2685 O O . LYS A 1 317 ? 22.919 -1.751 -30.301 1.00 90.38 317 LYS A O 1
ATOM 2690 N N . LYS A 1 318 ? 21.813 -2.175 -28.389 1.00 89.44 318 LYS A N 1
ATOM 2691 C CA . LYS A 1 318 ? 21.195 -3.420 -28.856 1.00 89.44 318 LYS A CA 1
ATOM 2692 C C . LYS A 1 318 ? 20.250 -3.150 -30.023 1.00 89.44 318 LYS A C 1
ATOM 2694 O O . LYS A 1 318 ? 20.336 -3.874 -31.011 1.00 89.44 318 LYS A O 1
ATOM 2699 N N . VAL A 1 319 ? 19.412 -2.115 -29.953 1.00 88.56 319 VAL A N 1
ATOM 2700 C CA . VAL A 1 319 ? 18.528 -1.698 -31.058 1.00 88.56 319 VAL A CA 1
ATOM 2701 C C . VAL A 1 319 ? 19.356 -1.297 -32.279 1.00 88.56 319 VAL A C 1
ATOM 2703 O O . VAL A 1 319 ? 19.156 -1.865 -33.351 1.00 88.56 319 VAL A O 1
ATOM 2706 N N . TRP A 1 320 ? 20.358 -0.430 -32.101 1.00 89.50 320 TRP A N 1
ATOM 2707 C CA . TRP A 1 320 ? 21.261 0.000 -33.174 1.00 89.50 320 TRP A CA 1
ATOM 2708 C C . TRP A 1 320 ? 21.891 -1.185 -33.921 1.00 89.50 320 TRP A C 1
ATOM 2710 O O . TRP A 1 320 ? 21.858 -1.250 -35.150 1.00 89.50 320 TRP A O 1
ATOM 2720 N N . LYS A 1 321 ? 22.411 -2.171 -33.176 1.00 88.94 321 LYS A N 1
ATOM 2721 C CA . LYS A 1 321 ? 23.033 -3.377 -33.741 1.00 88.94 321 LYS A CA 1
ATOM 2722 C C . LYS A 1 321 ? 22.018 -4.329 -34.378 1.00 88.94 321 LYS A C 1
ATOM 2724 O O . LYS A 1 321 ? 22.294 -4.892 -35.430 1.00 88.94 321 LYS A O 1
ATOM 2729 N N . THR A 1 322 ? 20.869 -4.537 -33.738 1.00 86.69 322 THR A N 1
ATOM 2730 C CA . THR A 1 322 ? 19.871 -5.538 -34.158 1.00 86.69 322 THR A CA 1
ATOM 2731 C C . THR A 1 322 ? 19.170 -5.144 -35.455 1.00 86.69 322 THR A C 1
ATOM 2733 O O . THR A 1 322 ? 18.864 -6.009 -36.275 1.00 86.69 322 THR A O 1
ATOM 2736 N N . PHE A 1 323 ? 18.940 -3.848 -35.655 1.00 84.31 323 PHE A N 1
ATOM 2737 C CA . PHE A 1 323 ? 18.321 -3.327 -36.871 1.00 84.31 323 PHE A CA 1
ATOM 2738 C C . PHE A 1 323 ? 19.342 -2.847 -37.917 1.00 84.31 323 PHE A C 1
ATOM 2740 O O . PHE A 1 323 ? 18.942 -2.371 -38.973 1.00 84.31 323 PHE A O 1
ATOM 2747 N N . GLY A 1 324 ? 20.648 -3.004 -37.660 1.00 85.12 324 GLY A N 1
ATOM 2748 C CA . GLY A 1 324 ? 21.700 -2.702 -38.636 1.00 85.12 324 GLY A CA 1
ATOM 2749 C C . GLY A 1 324 ? 21.736 -1.234 -39.072 1.00 85.12 324 GLY A C 1
ATOM 2750 O O . GLY A 1 324 ? 21.945 -0.959 -40.251 1.00 85.12 324 GLY A O 1
ATOM 2751 N N . MET A 1 325 ? 21.503 -0.317 -38.129 1.00 88.38 325 MET A N 1
ATOM 2752 C CA . MET A 1 325 ? 21.409 1.127 -38.378 1.00 88.38 325 MET A CA 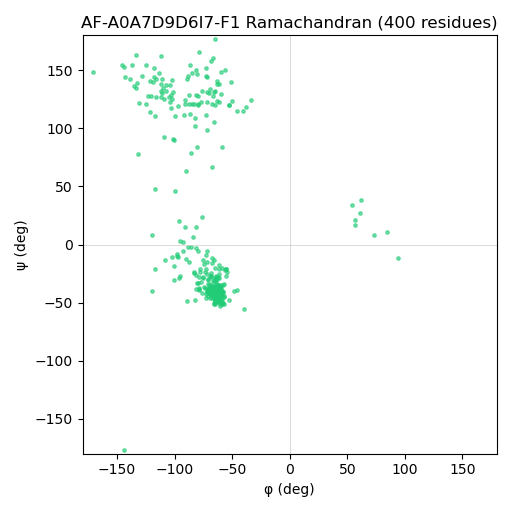1
ATOM 2753 C C . MET A 1 325 ? 22.708 1.666 -38.990 1.00 88.38 325 MET A C 1
ATOM 2755 O O . MET A 1 325 ? 23.795 1.403 -38.459 1.00 88.38 325 MET A O 1
ATOM 2759 N N . LYS A 1 326 ? 22.605 2.409 -40.101 1.00 87.19 326 LYS A N 1
ATOM 2760 C CA . LYS A 1 326 ? 23.764 2.982 -40.810 1.00 87.19 326 LYS A CA 1
ATOM 2761 C C . LYS A 1 326 ? 23.968 4.454 -40.484 1.00 87.19 326 LYS A C 1
ATOM 2763 O O . LYS A 1 326 ? 25.109 4.909 -40.482 1.00 87.19 326 LYS A O 1
ATOM 2768 N N . SER A 1 327 ? 22.886 5.168 -40.196 1.00 91.06 327 SER A N 1
ATOM 2769 C CA . SER A 1 327 ? 22.881 6.585 -39.838 1.00 91.06 327 SER A CA 1
ATOM 2770 C C . SER A 1 327 ? 22.001 6.849 -38.614 1.00 91.06 327 SER A C 1
ATOM 2772 O O . SER A 1 327 ? 21.150 6.040 -38.233 1.00 91.06 327 SER A O 1
ATOM 2774 N N . MET A 1 328 ? 22.192 8.009 -37.989 1.00 90.56 328 MET A N 1
ATOM 2775 C CA . MET A 1 328 ? 21.299 8.503 -36.941 1.00 90.56 328 MET A CA 1
ATOM 2776 C C . MET A 1 328 ? 19.890 8.786 -37.471 1.00 90.56 328 MET A C 1
ATOM 2778 O O . MET A 1 328 ? 18.932 8.650 -36.713 1.00 90.56 328 MET A O 1
ATOM 2782 N N . LEU A 1 329 ? 19.747 9.101 -38.760 1.00 89.94 329 LEU A N 1
ATOM 2783 C CA . LEU A 1 329 ? 18.464 9.238 -39.443 1.00 89.94 329 LEU A CA 1
ATOM 2784 C C . LEU A 1 329 ? 17.662 7.930 -39.420 1.00 89.94 329 LEU A C 1
ATOM 2786 O O . LEU A 1 329 ? 16.472 7.954 -39.108 1.00 89.94 329 LEU A O 1
ATOM 2790 N N . ASP A 1 330 ? 18.304 6.787 -39.683 1.00 88.56 330 ASP A N 1
ATOM 2791 C CA . ASP A 1 330 ? 17.640 5.477 -39.616 1.00 88.56 330 ASP A CA 1
ATOM 2792 C C . ASP A 1 330 ? 17.105 5.213 -38.198 1.00 88.56 330 ASP A C 1
ATOM 2794 O O . ASP A 1 330 ? 15.961 4.786 -38.012 1.00 88.56 330 ASP A O 1
ATOM 2798 N N . TYR A 1 331 ? 17.919 5.533 -37.186 1.00 90.06 331 TYR A N 1
ATOM 2799 C CA . TYR A 1 331 ? 17.551 5.378 -35.780 1.00 90.06 331 TYR A CA 1
ATOM 2800 C C . TYR A 1 331 ? 16.427 6.336 -35.368 1.00 90.06 331 TYR A C 1
ATOM 2802 O O . TYR A 1 331 ? 15.507 5.933 -34.655 1.00 90.06 331 TYR A O 1
ATOM 2810 N N . HIS A 1 332 ? 16.467 7.585 -35.840 1.00 90.00 332 HIS A N 1
ATOM 2811 C CA . HIS A 1 332 ? 15.425 8.585 -35.619 1.00 90.00 332 HIS A CA 1
ATOM 2812 C C . HIS A 1 332 ? 14.088 8.154 -36.220 1.00 90.00 332 HIS A C 1
ATOM 2814 O O . HIS A 1 332 ? 13.073 8.168 -35.526 1.00 90.00 332 HIS A O 1
ATOM 2820 N N . ASN A 1 333 ? 14.088 7.707 -37.477 1.00 89.44 333 ASN A N 1
ATOM 2821 C CA . ASN A 1 333 ? 12.879 7.249 -38.154 1.00 89.44 333 ASN A CA 1
ATOM 2822 C C . ASN A 1 333 ? 12.270 6.037 -37.443 1.00 89.44 333 ASN A C 1
ATOM 2824 O O . ASN A 1 333 ? 11.061 6.003 -37.214 1.00 89.44 333 ASN A O 1
ATOM 2828 N N . LEU A 1 334 ? 13.097 5.067 -37.035 1.00 88.69 334 LEU A N 1
ATOM 2829 C CA . LEU A 1 334 ? 12.622 3.919 -36.263 1.00 88.69 334 LEU A CA 1
ATOM 2830 C C . LEU A 1 334 ? 12.037 4.354 -34.915 1.00 88.69 334 LEU A C 1
ATOM 2832 O O . LEU A 1 334 ? 10.971 3.871 -34.532 1.00 88.69 334 LEU A O 1
ATOM 2836 N N . TYR A 1 335 ? 12.710 5.265 -34.207 1.00 89.06 335 TYR A N 1
ATOM 2837 C CA . TYR A 1 335 ? 12.233 5.797 -32.934 1.00 89.06 335 TYR A CA 1
ATOM 2838 C C . TYR A 1 335 ? 10.871 6.482 -33.085 1.00 89.06 335 TYR A C 1
ATOM 2840 O O . TYR A 1 335 ? 9.935 6.122 -32.375 1.00 89.06 335 TYR A O 1
ATOM 2848 N N . LEU A 1 336 ? 10.742 7.402 -34.044 1.00 88.75 336 LEU A N 1
ATOM 2849 C CA . LEU A 1 336 ? 9.524 8.173 -34.288 1.00 88.75 336 LEU A CA 1
ATOM 2850 C C . LEU A 1 336 ? 8.344 7.276 -34.677 1.00 88.75 336 LEU A C 1
ATOM 2852 O O . LEU A 1 336 ? 7.245 7.420 -34.138 1.00 88.75 336 LEU A O 1
ATOM 2856 N N . VAL A 1 337 ? 8.578 6.324 -35.585 1.00 87.81 337 VAL A N 1
ATOM 2857 C CA . VAL A 1 337 ? 7.561 5.348 -35.997 1.00 87.81 337 VAL A CA 1
ATOM 2858 C C . VAL A 1 337 ? 7.128 4.508 -34.801 1.00 87.81 337 VAL A C 1
ATOM 2860 O O . VAL A 1 337 ? 5.936 4.355 -34.565 1.00 87.81 337 VAL A O 1
ATOM 2863 N N . THR A 1 338 ? 8.074 4.004 -34.010 1.00 86.19 338 THR A N 1
ATOM 2864 C CA . THR A 1 338 ? 7.760 3.153 -32.856 1.00 86.19 338 THR A CA 1
ATOM 2865 C C . THR A 1 338 ? 6.992 3.920 -31.779 1.00 86.19 338 THR A C 1
ATOM 2867 O O . THR A 1 338 ? 5.987 3.420 -31.284 1.00 86.19 338 THR A O 1
ATOM 2870 N N . ASP A 1 339 ? 7.414 5.141 -31.446 1.00 86.75 339 ASP A N 1
ATOM 2871 C CA . ASP A 1 339 ? 6.748 5.984 -30.445 1.00 86.75 339 ASP A CA 1
ATOM 2872 C C . ASP A 1 339 ? 5.305 6.311 -30.866 1.00 86.75 339 ASP A C 1
ATOM 2874 O O . ASP A 1 339 ? 4.368 6.156 -30.082 1.00 86.75 339 ASP A O 1
ATOM 2878 N N . THR A 1 340 ? 5.103 6.627 -32.150 1.00 87.62 340 THR A N 1
ATOM 2879 C CA . THR A 1 340 ? 3.774 6.900 -32.718 1.00 87.62 340 THR A CA 1
ATOM 2880 C C . THR A 1 340 ? 2.880 5.658 -32.729 1.00 87.62 340 THR A C 1
ATOM 2882 O O . THR A 1 340 ? 1.698 5.750 -32.395 1.00 87.62 340 THR A O 1
ATOM 2885 N N . LEU A 1 341 ? 3.416 4.488 -33.092 1.00 85.69 341 LEU A N 1
ATOM 2886 C CA . LEU A 1 341 ? 2.645 3.240 -33.130 1.00 85.69 341 LEU A CA 1
ATOM 2887 C C . LEU A 1 341 ? 2.227 2.793 -31.726 1.00 85.69 341 LEU A C 1
ATOM 2889 O O . LEU A 1 341 ? 1.068 2.434 -31.538 1.00 85.69 341 LEU A O 1
ATOM 2893 N N . ILE A 1 342 ? 3.122 2.889 -30.732 1.00 84.44 342 ILE A N 1
ATOM 2894 C CA . ILE A 1 342 ? 2.784 2.594 -29.329 1.00 84.44 342 ILE A CA 1
ATOM 2895 C C . ILE A 1 342 ? 1.652 3.512 -28.852 1.00 84.44 342 ILE A C 1
ATOM 2897 O O . ILE A 1 342 ? 0.699 3.046 -28.231 1.00 84.44 342 ILE A O 1
ATOM 2901 N N . LEU A 1 343 ? 1.738 4.817 -29.135 1.00 86.06 343 LEU A N 1
ATOM 2902 C CA . LEU A 1 343 ? 0.688 5.766 -28.755 1.00 86.06 343 LEU A CA 1
ATOM 2903 C C . LEU A 1 343 ? -0.637 5.478 -29.470 1.00 86.06 343 LEU A C 1
ATOM 2905 O O . LEU A 1 343 ? -1.693 5.575 -28.846 1.00 86.06 343 LEU A O 1
ATOM 2909 N N . SER A 1 344 ? -0.583 5.086 -30.742 1.00 87.88 344 SER A N 1
ATOM 2910 C CA . SER A 1 344 ? -1.768 4.710 -31.519 1.00 87.88 344 SER A CA 1
ATOM 2911 C C . SER A 1 344 ? -2.462 3.495 -30.904 1.00 87.88 344 SER A C 1
ATOM 2913 O O . SER A 1 344 ? -3.651 3.577 -30.607 1.00 87.88 344 SER A O 1
ATOM 2915 N N . ASP A 1 345 ? -1.714 2.432 -30.582 1.00 85.69 345 ASP A N 1
ATOM 2916 C CA . ASP A 1 345 ? -2.247 1.238 -29.910 1.00 85.69 345 ASP A CA 1
ATOM 2917 C C . ASP A 1 345 ? -2.902 1.589 -28.556 1.00 85.69 345 ASP A C 1
ATOM 2919 O O . ASP A 1 345 ? -3.974 1.084 -28.211 1.00 85.69 345 ASP A O 1
ATOM 2923 N N . VAL A 1 346 ? -2.290 2.486 -27.772 1.00 86.06 346 VAL A N 1
ATOM 2924 C CA . VAL A 1 346 ? -2.856 2.943 -26.489 1.00 86.06 346 VAL A CA 1
ATOM 2925 C C . VAL A 1 346 ? -4.172 3.700 -26.693 1.00 86.06 346 VAL A C 1
ATOM 2927 O O . VAL A 1 346 ? -5.128 3.466 -25.950 1.00 86.06 346 VAL A O 1
ATOM 2930 N N . ILE A 1 347 ? -4.251 4.587 -27.688 1.00 87.00 347 ILE A N 1
ATOM 2931 C CA . ILE A 1 347 ? -5.461 5.370 -27.976 1.00 87.00 347 ILE A CA 1
ATOM 2932 C C . ILE A 1 347 ? -6.574 4.497 -28.557 1.00 87.00 347 ILE A C 1
ATOM 2934 O O . ILE A 1 347 ? -7.734 4.673 -28.180 1.00 87.00 347 ILE A O 1
ATOM 2938 N N . GLU A 1 348 ? -6.256 3.543 -29.428 1.00 87.88 348 GLU A N 1
ATOM 2939 C CA . GLU A 1 348 ? -7.238 2.602 -29.972 1.00 87.88 348 GLU A CA 1
ATOM 2940 C C . GLU A 1 348 ? -7.844 1.725 -28.876 1.00 87.88 348 GLU A C 1
ATOM 2942 O O . GLU A 1 348 ? -9.072 1.617 -28.780 1.00 87.88 348 GLU A O 1
ATOM 2947 N N . ASN A 1 349 ? -7.005 1.195 -27.981 1.00 86.94 349 ASN A N 1
ATOM 2948 C CA . ASN A 1 349 ? -7.470 0.461 -26.807 1.00 86.94 349 ASN A CA 1
ATOM 2949 C C . ASN A 1 349 ? -8.325 1.351 -25.898 1.00 86.94 349 ASN A C 1
ATOM 2951 O O . ASN A 1 349 ? -9.431 0.969 -25.519 1.00 86.94 349 ASN A O 1
ATOM 2955 N N . PHE A 1 350 ? -7.880 2.576 -25.612 1.00 86.56 350 PHE A N 1
ATOM 2956 C CA . PHE A 1 350 ? -8.651 3.517 -24.800 1.00 86.56 350 PHE A CA 1
ATOM 2957 C C . PHE A 1 350 ? -10.012 3.859 -25.424 1.00 86.56 350 PHE A C 1
ATOM 2959 O O . PHE A 1 350 ? -11.014 3.970 -24.714 1.00 86.56 350 PHE A O 1
ATOM 2966 N N . ARG A 1 351 ? -10.078 4.004 -26.750 1.00 89.50 351 ARG A N 1
ATOM 2967 C CA . ARG A 1 351 ? -11.319 4.242 -27.496 1.00 89.50 351 ARG A CA 1
ATOM 2968 C C . ARG A 1 351 ? -12.270 3.056 -27.410 1.00 89.50 351 ARG A C 1
ATOM 2970 O O . ARG A 1 351 ? -13.464 3.263 -27.187 1.00 89.50 351 ARG A O 1
ATOM 2977 N N . LYS A 1 352 ? -11.755 1.836 -27.574 1.00 87.75 352 LYS A N 1
ATOM 2978 C CA . LYS A 1 352 ? -12.534 0.601 -27.448 1.00 87.75 352 LYS A CA 1
ATOM 2979 C C . LYS A 1 352 ? -13.124 0.471 -26.042 1.00 87.75 352 LYS A C 1
ATOM 2981 O O . LYS A 1 352 ? -14.342 0.400 -25.906 1.00 87.75 352 LYS A O 1
ATOM 2986 N N . GLU A 1 353 ? -12.285 0.578 -25.016 1.00 85.44 353 GLU A N 1
ATOM 2987 C CA . GLU A 1 353 ? -12.695 0.508 -23.607 1.00 85.44 353 GLU A CA 1
ATOM 2988 C C . GLU A 1 353 ? -13.703 1.606 -23.235 1.00 85.44 353 GLU A C 1
ATOM 2990 O O . GLU A 1 353 ? -14.694 1.349 -22.551 1.00 85.44 353 GLU A O 1
ATOM 2995 N N . SER A 1 354 ? -13.507 2.836 -23.728 1.00 86.94 354 SER A N 1
ATOM 2996 C CA . SER A 1 354 ? -14.434 3.950 -23.473 1.00 86.94 354 SER A CA 1
ATOM 2997 C C . SER A 1 354 ? -15.815 3.707 -24.088 1.00 86.94 354 SER A C 1
ATOM 2999 O O . SER A 1 354 ? -16.842 4.008 -23.467 1.00 86.94 354 SER A O 1
ATOM 3001 N N . ARG A 1 355 ? -15.858 3.124 -25.292 1.00 87.88 355 ARG A N 1
ATOM 3002 C CA . ARG A 1 355 ? -17.108 2.756 -25.966 1.00 87.88 355 ARG A CA 1
ATOM 3003 C C . ARG A 1 355 ? -17.802 1.594 -25.265 1.00 87.88 355 ARG A C 1
ATOM 3005 O O . ARG A 1 355 ? -19.015 1.653 -25.095 1.00 87.88 355 ARG A O 1
ATOM 3012 N N . GLU A 1 356 ? -17.062 0.579 -24.837 1.00 86.31 356 GLU A N 1
ATOM 3013 C CA . GLU A 1 356 ? -17.621 -0.587 -24.142 1.00 86.31 356 GLU A CA 1
ATOM 301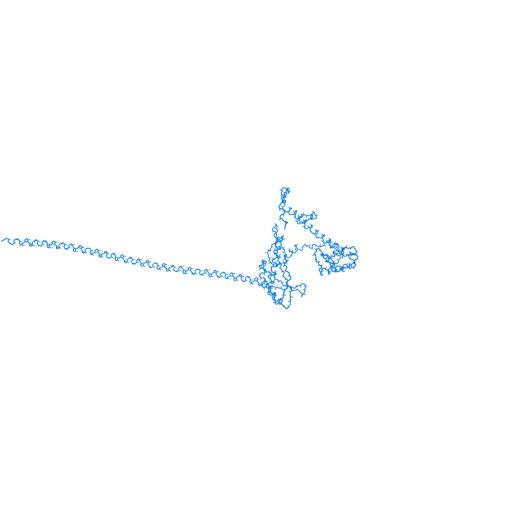4 C C . GLU A 1 356 ? -18.126 -0.231 -22.735 1.00 86.31 356 GLU A C 1
ATOM 3016 O O . GLU A 1 356 ? -19.227 -0.628 -22.354 1.00 86.31 356 GLU A O 1
ATOM 3021 N N . THR A 1 357 ? -17.373 0.578 -21.986 1.00 84.88 357 THR A N 1
ATOM 3022 C CA . THR A 1 357 ? -17.689 0.912 -20.587 1.00 84.88 357 THR A CA 1
ATOM 3023 C C . THR A 1 357 ? -18.711 2.040 -20.466 1.00 84.88 357 THR A C 1
ATOM 3025 O O . THR A 1 357 ? -19.669 1.941 -19.697 1.00 84.88 357 THR A O 1
ATOM 3028 N N . TYR A 1 358 ? -18.521 3.134 -21.207 1.00 85.38 358 TYR A N 1
ATOM 3029 C CA . TYR A 1 358 ? -19.324 4.355 -21.058 1.00 85.38 358 TYR A CA 1
ATOM 3030 C C . TYR A 1 358 ? -20.283 4.581 -22.235 1.00 85.38 358 TYR A C 1
ATOM 3032 O O . TYR A 1 358 ? -21.178 5.433 -22.168 1.00 85.38 358 TYR A O 1
ATOM 3040 N N . GLY A 1 359 ? -20.117 3.857 -23.347 1.00 88.38 359 GLY A N 1
ATOM 3041 C CA . GLY A 1 359 ? -20.808 4.158 -24.603 1.00 88.38 359 GLY A CA 1
ATOM 3042 C C . GLY A 1 359 ? -20.447 5.541 -25.144 1.00 88.38 359 GLY A C 1
ATOM 3043 O O . GLY A 1 359 ? -21.297 6.188 -25.757 1.00 88.38 359 GLY A O 1
ATOM 3044 N N . LEU A 1 360 ? -19.255 6.040 -24.814 1.00 89.06 360 LEU A N 1
ATOM 3045 C CA . LEU A 1 360 ? -18.726 7.331 -25.245 1.00 89.06 360 LEU A CA 1
ATOM 3046 C C . LEU A 1 360 ? -17.463 7.090 -26.065 1.00 89.06 360 LEU A C 1
ATOM 3048 O O . LEU A 1 360 ? -16.694 6.173 -25.790 1.00 89.06 360 LEU A O 1
ATOM 3052 N N . ASP A 1 361 ? -17.261 7.904 -27.092 1.00 90.69 361 ASP A N 1
ATOM 3053 C CA . ASP A 1 361 ? -16.125 7.764 -27.994 1.00 90.69 361 ASP A CA 1
ATOM 3054 C C . ASP A 1 361 ? -15.042 8.773 -27.604 1.00 90.69 361 ASP A C 1
ATOM 3056 O O . ASP A 1 361 ? -15.228 9.980 -27.745 1.00 90.69 361 ASP A O 1
ATOM 3060 N N . SER A 1 362 ? -13.923 8.273 -27.073 1.00 87.94 362 SER A N 1
ATOM 3061 C CA . SER A 1 362 ? -12.878 9.105 -26.466 1.00 87.94 362 SER A CA 1
ATOM 3062 C C . SER A 1 362 ? -12.280 10.196 -27.371 1.00 87.94 362 SER A C 1
ATOM 3064 O O . SER A 1 362 ? -12.014 11.271 -26.836 1.00 87.94 362 SER A O 1
ATOM 3066 N N . PRO A 1 363 ? -12.126 10.029 -28.706 1.00 90.06 363 PRO A N 1
ATOM 3067 C CA . PRO A 1 363 ? -11.552 11.072 -29.563 1.00 90.06 363 PRO A CA 1
ATOM 3068 C C . PRO A 1 363 ? -12.418 12.330 -29.715 1.00 90.06 363 PRO A C 1
ATOM 3070 O O . PRO A 1 363 ? -11.937 13.330 -30.237 1.00 90.06 363 PRO A O 1
ATOM 3073 N N . TRP A 1 364 ? -13.680 12.305 -29.273 1.00 91.50 364 TRP A N 1
ATOM 3074 C CA . TRP A 1 364 ? -14.548 13.492 -29.276 1.00 91.50 364 TRP A CA 1
ATOM 3075 C C . TRP A 1 364 ? -14.280 14.445 -28.111 1.00 91.50 364 TRP A C 1
ATOM 3077 O O . TRP A 1 364 ? -14.867 15.523 -28.046 1.00 91.50 364 TRP A O 1
ATOM 3087 N N . TYR A 1 365 ? -13.401 14.057 -27.192 1.00 89.00 365 TYR A N 1
ATOM 3088 C CA . TYR A 1 365 ? -13.098 14.810 -25.990 1.00 89.00 365 TYR A CA 1
ATOM 3089 C C . TYR A 1 365 ? -11.679 15.359 -26.048 1.00 89.00 365 TYR A C 1
ATOM 3091 O O . TYR A 1 365 ? -10.725 14.628 -26.298 1.00 89.00 365 TYR A O 1
ATOM 3099 N N . TYR A 1 366 ? -11.530 16.649 -25.742 1.00 86.00 366 TYR A N 1
ATOM 3100 C CA . TYR A 1 366 ? -10.219 17.299 -25.673 1.00 86.00 366 TYR A CA 1
ATOM 3101 C C . TYR A 1 366 ? -9.338 16.745 -24.547 1.00 86.00 366 TYR A C 1
ATOM 3103 O O . TYR A 1 366 ? -8.115 16.768 -24.651 1.00 86.00 366 TYR A O 1
ATOM 3111 N N . THR A 1 367 ? -9.942 16.283 -23.446 1.00 87.06 367 THR A N 1
ATOM 3112 C CA . THR A 1 367 ? -9.217 15.807 -22.262 1.00 87.06 367 THR A CA 1
ATOM 3113 C C . THR A 1 367 ? -9.944 14.647 -21.578 1.00 87.06 367 THR A C 1
ATOM 3115 O O . THR A 1 367 ? -11.171 14.525 -21.645 1.00 87.06 367 THR A O 1
ATOM 3118 N N . ALA A 1 368 ? -9.190 13.808 -20.860 1.00 83.31 368 ALA A N 1
ATOM 3119 C CA . ALA A 1 368 ? -9.745 12.695 -20.086 1.00 83.31 368 ALA A CA 1
ATOM 3120 C C . ALA A 1 368 ? -10.728 13.130 -18.971 1.00 83.31 368 ALA A C 1
ATOM 3122 O O . ALA A 1 368 ? -11.734 12.440 -18.785 1.00 83.31 368 ALA A O 1
ATOM 3123 N N . PRO A 1 369 ? -10.529 14.263 -18.259 1.00 88.44 369 PRO A N 1
ATOM 3124 C CA . PRO A 1 369 ? -11.540 14.791 -17.343 1.00 88.44 369 PRO A CA 1
ATOM 3125 C C . PRO A 1 369 ? -12.852 15.171 -18.036 1.00 88.44 369 PRO A C 1
ATOM 3127 O O . PRO A 1 369 ? -13.910 14.905 -17.477 1.00 88.44 369 PRO A O 1
ATOM 3130 N N . GLY A 1 370 ? -12.804 15.724 -19.255 1.00 88.56 370 GLY A N 1
ATOM 3131 C CA . GLY A 1 370 ? -14.010 16.032 -20.032 1.00 88.56 370 GLY A CA 1
ATOM 3132 C C . GLY A 1 370 ? -14.817 14.775 -20.367 1.00 88.56 370 GLY A C 1
ATOM 3133 O O . GLY A 1 370 ? -16.018 14.728 -20.118 1.00 88.56 370 GLY A O 1
ATOM 3134 N N . LEU A 1 371 ? -14.135 13.720 -20.828 1.00 89.50 371 LEU A N 1
ATOM 3135 C CA . LEU A 1 371 ? -14.755 12.407 -21.039 1.00 89.50 371 LEU A CA 1
ATOM 3136 C C . LEU A 1 371 ? -15.343 11.842 -19.737 1.00 89.50 371 LEU A C 1
ATOM 3138 O O . LEU A 1 371 ? -16.456 11.326 -19.732 1.00 89.50 371 LEU A O 1
ATOM 3142 N N . SER A 1 372 ? -14.599 11.935 -18.632 1.00 89.06 372 SER A N 1
ATOM 3143 C CA . SER A 1 372 ? -15.016 11.398 -17.329 1.00 89.06 372 SER A CA 1
ATOM 3144 C C . SER A 1 372 ? -16.234 12.134 -16.771 1.00 89.06 372 SER A C 1
ATOM 3146 O O . SER A 1 372 ? -17.115 11.510 -16.184 1.00 89.06 372 SER A O 1
ATOM 3148 N N . TRP A 1 373 ? -16.303 13.450 -16.976 1.00 88.25 373 TRP A N 1
ATOM 3149 C CA . TRP A 1 373 ? -17.439 14.277 -16.585 1.00 88.25 373 TRP A CA 1
ATOM 3150 C C . TRP A 1 373 ? -18.706 13.880 -17.343 1.00 88.25 373 TRP A C 1
ATOM 3152 O O . TRP A 1 373 ? -19.728 13.586 -16.725 1.00 88.25 373 TRP A O 1
ATOM 3162 N N . ASP A 1 374 ? -18.624 13.762 -18.667 1.00 88.56 374 ASP A N 1
ATOM 3163 C CA . ASP A 1 374 ? -19.749 13.305 -19.483 1.00 88.56 374 ASP A CA 1
ATOM 3164 C C . ASP A 1 374 ? -20.147 11.860 -19.163 1.00 88.56 374 ASP A C 1
ATOM 3166 O O . ASP A 1 374 ? -21.338 11.543 -19.100 1.00 88.56 374 ASP A O 1
ATOM 3170 N N . ALA A 1 375 ? -19.176 10.981 -18.901 1.00 89.69 375 ALA A N 1
ATOM 3171 C CA . ALA A 1 375 ? -19.437 9.619 -18.448 1.00 89.69 375 ALA A CA 1
ATOM 3172 C C . ALA A 1 375 ? -20.208 9.613 -17.118 1.00 89.69 375 ALA A C 1
ATOM 3174 O O . ALA A 1 375 ? -21.189 8.876 -16.978 1.00 89.69 375 ALA A O 1
ATOM 3175 N N . ALA A 1 376 ? -19.819 10.469 -16.167 1.00 88.56 376 ALA A N 1
ATOM 3176 C CA . ALA A 1 376 ? -20.501 10.621 -14.887 1.00 88.56 376 ALA A CA 1
ATOM 3177 C C . ALA A 1 376 ? -21.931 11.154 -15.064 1.00 88.56 376 ALA A C 1
ATOM 3179 O O . ALA A 1 376 ? -22.869 10.593 -14.493 1.00 88.56 376 ALA A O 1
ATOM 3180 N N . LEU A 1 377 ? -22.140 12.173 -15.903 1.00 88.75 377 LEU A N 1
ATOM 3181 C CA . LEU A 1 377 ? -23.477 12.703 -16.200 1.00 88.75 377 LEU A CA 1
ATOM 3182 C C . LEU A 1 377 ? -24.368 11.666 -16.884 1.00 88.75 377 LEU A C 1
ATOM 3184 O O . LEU A 1 377 ? -25.524 11.478 -16.497 1.00 88.75 377 LEU A O 1
ATOM 3188 N N . LYS A 1 378 ? -23.827 10.933 -17.858 1.00 86.38 378 LYS A N 1
ATOM 3189 C CA . LYS A 1 378 ? -24.549 9.870 -18.565 1.00 86.38 378 LYS A CA 1
ATOM 3190 C C . LYS A 1 378 ? -24.948 8.730 -17.628 1.00 86.38 378 LYS A C 1
ATOM 3192 O O . LYS A 1 378 ? -26.052 8.196 -17.756 1.00 86.38 378 LYS A O 1
ATOM 3197 N N . LYS A 1 379 ? -24.079 8.373 -16.677 1.00 85.75 379 LYS A N 1
ATOM 3198 C CA . LYS A 1 379 ? -24.333 7.313 -15.693 1.00 85.75 379 LYS A CA 1
ATOM 3199 C C . LYS A 1 379 ? -25.350 7.740 -14.632 1.00 85.75 379 LYS A C 1
ATOM 3201 O O . LYS A 1 379 ? -26.285 6.994 -14.354 1.00 85.75 379 LYS A O 1
ATOM 3206 N N . THR A 1 380 ? -25.202 8.943 -14.082 1.00 88.06 380 THR A N 1
ATOM 3207 C CA . THR A 1 380 ? -26.071 9.477 -13.016 1.00 88.06 380 THR A CA 1
ATOM 3208 C C . THR A 1 380 ? -27.418 9.990 -13.530 1.00 88.06 380 THR A C 1
ATOM 3210 O O . THR A 1 380 ? -28.372 10.073 -12.759 1.00 88.06 380 THR A O 1
ATOM 3213 N N . ARG A 1 381 ? -27.525 10.311 -14.829 1.00 85.12 381 ARG A N 1
ATOM 3214 C CA . ARG A 1 381 ? -28.713 10.897 -15.486 1.00 85.12 381 ARG A CA 1
ATOM 3215 C C . ARG A 1 381 ? -29.189 12.208 -14.849 1.00 85.12 381 ARG A C 1
ATOM 3217 O O . ARG A 1 381 ? -30.346 12.597 -15.018 1.00 85.12 381 ARG A O 1
ATOM 3224 N N . ILE A 1 382 ? -28.307 12.889 -14.122 1.00 85.31 382 ILE A N 1
ATOM 3225 C CA . ILE A 1 382 ? -28.607 14.171 -13.491 1.00 85.31 382 ILE A CA 1
ATOM 3226 C C . ILE A 1 382 ? -28.699 15.240 -14.582 1.00 85.31 382 ILE A C 1
ATOM 3228 O O . ILE A 1 382 ? -27.826 15.352 -15.441 1.00 85.31 382 ILE A O 1
ATOM 3232 N N . LYS A 1 383 ? -29.766 16.043 -14.543 1.00 78.75 383 LYS A N 1
ATOM 3233 C CA . LYS A 1 383 ? -29.876 17.253 -15.360 1.00 78.75 383 LYS A CA 1
ATOM 3234 C C . LYS A 1 383 ? -29.220 18.392 -14.596 1.00 78.75 383 LYS A C 1
ATOM 3236 O O . LYS A 1 383 ? -29.723 18.787 -13.550 1.00 78.75 383 LYS A O 1
ATOM 3241 N N . LEU A 1 384 ? -28.096 18.884 -15.105 1.00 78.94 384 LEU A N 1
ATOM 3242 C CA . LEU A 1 384 ? -27.458 20.065 -14.539 1.00 78.94 384 LEU A CA 1
ATOM 3243 C C . LEU A 1 384 ? -28.319 21.296 -14.824 1.00 78.94 384 LEU A C 1
ATOM 3245 O O . LEU A 1 384 ? -28.777 21.499 -15.950 1.00 78.94 384 LEU A O 1
ATOM 3249 N N . GLU A 1 385 ? -28.523 22.115 -13.800 1.00 78.25 385 GLU A N 1
ATOM 3250 C CA . GLU A 1 385 ? -29.080 23.450 -13.975 1.00 78.25 385 GLU A CA 1
ATOM 3251 C C . GLU A 1 385 ? -28.032 24.354 -14.635 1.00 78.25 385 GLU A C 1
ATOM 3253 O O . GLU A 1 385 ? -26.829 24.229 -14.389 1.00 78.25 385 GLU A O 1
ATOM 3258 N N . LEU A 1 386 ? -28.486 25.258 -15.505 1.00 78.12 386 LEU A N 1
ATOM 3259 C CA . LEU A 1 386 ? -27.605 26.214 -16.163 1.00 78.12 386 LEU A CA 1
ATOM 3260 C C . LEU A 1 386 ? -26.950 27.100 -15.097 1.00 78.12 386 LEU A C 1
ATOM 3262 O O . LEU A 1 386 ? -27.647 27.787 -14.348 1.00 78.12 386 LEU A O 1
ATOM 3266 N N . ILE A 1 387 ? -25.617 27.119 -15.048 1.00 72.38 387 ILE A N 1
ATOM 3267 C CA . ILE A 1 387 ? -24.892 28.003 -14.133 1.00 72.38 387 ILE A CA 1
ATOM 3268 C C . ILE A 1 387 ? -25.160 29.447 -14.567 1.00 72.38 387 ILE A C 1
ATOM 3270 O O . ILE A 1 387 ? -24.651 29.913 -15.586 1.00 72.38 387 ILE A O 1
ATOM 3274 N N . SER A 1 388 ? -25.994 30.154 -13.803 1.00 68.62 388 SER A N 1
ATOM 3275 C CA . SER A 1 388 ? -26.256 31.572 -14.039 1.00 68.62 388 SER A CA 1
ATOM 3276 C C . SER A 1 388 ? -25.136 32.431 -13.428 1.00 68.62 388 SER A C 1
ATOM 3278 O O . SER A 1 388 ? -24.575 32.047 -12.398 1.00 68.62 388 SER A O 1
ATOM 3280 N N . PRO A 1 389 ? -24.826 33.620 -13.983 1.00 61.12 389 PRO A N 1
ATOM 3281 C CA . PRO A 1 389 ? -23.770 34.498 -13.464 1.00 61.12 389 PRO A CA 1
ATOM 3282 C C . PRO A 1 389 ? -23.926 34.879 -11.983 1.00 61.12 389 PRO A C 1
ATOM 3284 O O . PRO A 1 389 ? -22.952 35.237 -11.335 1.00 61.12 389 PRO A O 1
ATOM 3287 N N . ARG A 1 390 ? -25.139 34.781 -11.422 1.00 57.50 390 ARG A N 1
ATOM 3288 C CA . ARG A 1 390 ? -25.414 35.058 -10.001 1.00 57.50 390 ARG A CA 1
ATOM 3289 C C . ARG A 1 390 ? -24.946 33.951 -9.051 1.00 57.50 390 ARG A C 1
ATOM 3291 O O . ARG A 1 390 ? -24.930 34.172 -7.847 1.00 57.50 390 ARG A O 1
ATOM 3298 N N . CYS A 1 391 ? -24.603 32.773 -9.570 1.00 53.59 391 CYS A N 1
ATOM 3299 C CA . CYS A 1 391 ? -24.223 31.601 -8.778 1.00 53.59 391 CYS A CA 1
ATOM 3300 C C . CYS A 1 391 ? -22.701 31.432 -8.636 1.00 53.59 391 CYS A C 1
ATOM 3302 O O . CYS A 1 391 ? -22.261 30.607 -7.839 1.00 53.59 391 CYS A O 1
ATOM 3304 N N . ILE A 1 392 ? -21.900 32.191 -9.393 1.00 58.47 392 ILE A N 1
ATOM 3305 C CA . ILE A 1 392 ? -20.437 32.140 -9.331 1.00 58.47 392 ILE A CA 1
ATOM 3306 C C . ILE A 1 392 ? -19.950 33.324 -8.490 1.00 58.47 392 ILE A C 1
ATOM 3308 O O . ILE A 1 392 ? -19.699 34.412 -9.001 1.00 58.47 392 ILE A O 1
ATOM 3312 N N . ASP A 1 393 ? -19.830 33.114 -7.181 1.00 55.69 393 ASP A N 1
ATOM 3313 C CA . ASP A 1 393 ? -19.180 34.073 -6.288 1.00 55.69 393 ASP A CA 1
ATOM 3314 C C . ASP A 1 393 ? -17.655 33.908 -6.382 1.00 55.69 393 ASP A C 1
ATOM 3316 O O . ASP A 1 393 ? -17.032 33.185 -5.601 1.00 55.69 393 ASP A O 1
ATOM 3320 N N . LEU A 1 394 ? -17.054 34.550 -7.390 1.00 57.47 394 LEU A N 1
ATOM 3321 C CA . LEU A 1 394 ? -15.604 34.528 -7.629 1.00 57.47 394 LEU A CA 1
ATOM 3322 C C . LEU A 1 394 ? -14.799 35.120 -6.459 1.00 57.47 394 LEU A C 1
ATOM 3324 O O . LEU A 1 394 ? -13.619 34.809 -6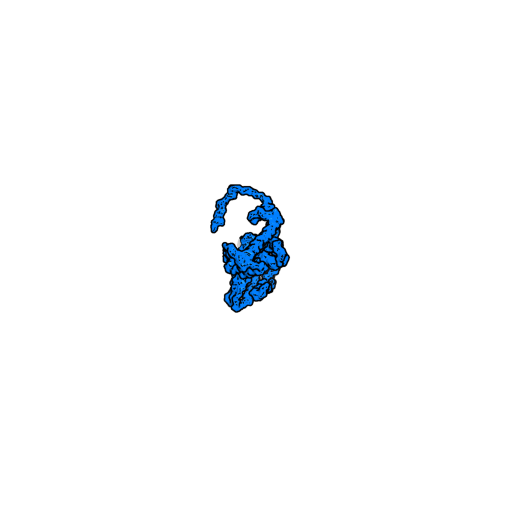.329 1.00 57.47 394 LEU A O 1
ATOM 3328 N N . SER A 1 395 ? -15.431 35.895 -5.567 1.00 58.56 395 SER A N 1
ATOM 3329 C CA . SER A 1 395 ? -14.768 36.469 -4.387 1.00 58.56 395 SER A CA 1
ATOM 3330 C C . SER A 1 395 ? -14.347 35.419 -3.348 1.00 58.56 395 SER A C 1
ATOM 3332 O O . SER A 1 395 ? -13.504 35.689 -2.498 1.00 58.56 395 SER A O 1
ATOM 3334 N N . LYS A 1 396 ? -14.884 34.192 -3.429 1.00 52.22 396 LYS A N 1
ATOM 3335 C CA . LYS A 1 396 ? -14.513 33.072 -2.546 1.00 52.22 396 LYS A CA 1
ATOM 3336 C C . LYS A 1 396 ? -13.399 32.180 -3.095 1.00 52.22 396 LYS A C 1
ATOM 3338 O O . LYS A 1 396 ? -12.971 31.270 -2.391 1.00 52.22 396 LYS A O 1
ATOM 3343 N N . MET A 1 397 ? -12.943 32.396 -4.331 1.00 48.62 397 MET A N 1
ATOM 3344 C CA . MET A 1 397 ? -11.875 31.590 -4.940 1.00 48.62 397 MET A CA 1
ATOM 3345 C C . MET A 1 397 ? -10.462 32.137 -4.689 1.00 48.62 397 MET A C 1
ATOM 3347 O O . MET A 1 397 ? -9.499 31.402 -4.891 1.00 48.62 397 MET A O 1
ATOM 3351 N N . GLU A 1 398 ? -10.315 33.371 -4.197 1.00 47.25 398 GLU A N 1
ATOM 3352 C CA . GLU A 1 398 ? -8.998 33.975 -3.928 1.00 47.25 398 GLU A CA 1
ATOM 3353 C C . GLU A 1 398 ? -8.278 33.392 -2.696 1.00 47.25 398 GLU A C 1
ATOM 3355 O O . GLU A 1 398 ? -7.091 33.630 -2.518 1.00 47.25 398 GLU A O 1
ATOM 3360 N N . SER A 1 399 ? -8.927 32.561 -1.870 1.00 44.91 399 SER A N 1
ATOM 3361 C CA . SER A 1 399 ? -8.305 32.007 -0.655 1.00 44.91 399 SER A CA 1
ATOM 3362 C C . SER A 1 399 ? -7.579 30.663 -0.845 1.00 44.91 399 SER A C 1
ATOM 3364 O O . SER A 1 399 ? -7.353 29.962 0.140 1.00 44.91 399 SER A O 1
ATOM 3366 N N . VAL A 1 400 ? -7.281 30.244 -2.081 1.00 46.28 400 VAL A N 1
ATOM 3367 C CA . VAL A 1 400 ? -6.614 28.948 -2.367 1.00 46.28 400 VAL A CA 1
ATOM 3368 C C . VAL A 1 400 ? -5.270 29.123 -3.094 1.00 46.28 400 VAL A C 1
ATOM 3370 O O . VAL A 1 400 ? -4.643 28.141 -3.479 1.00 46.28 400 VAL A O 1
ATOM 3373 N N . VAL A 1 401 ? -4.779 30.356 -3.239 1.00 41.09 401 VAL A N 1
ATOM 3374 C CA . VAL A 1 401 ? -3.409 30.612 -3.709 1.00 41.09 401 VAL A CA 1
ATOM 3375 C C . VAL A 1 401 ? -2.723 31.621 -2.787 1.00 41.09 401 VAL A C 1
ATOM 3377 O O . VAL A 1 401 ? -2.602 32.796 -3.106 1.00 41.09 401 VAL A O 1
ATOM 3380 N N . GLU A 1 402 ? -2.284 31.113 -1.642 1.00 34.41 402 GLU A N 1
ATOM 3381 C CA . GLU A 1 402 ? -1.018 31.438 -0.962 1.00 34.41 402 GLU A CA 1
ATOM 3382 C C . GLU A 1 402 ? -0.393 30.103 -0.513 1.00 34.41 402 GLU A C 1
ATOM 3384 O O . GLU A 1 402 ? 0.763 30.109 -0.033 1.00 34.41 402 GLU A O 1
#

Secondary structure (DSSP, 8-state):
--HHHHHHHHHHHHHHHHHHHHHHHHHHHHHHHHHHHHHHHHHHHHHHHHHHHHHHHHHHHHHHHHHHHHHHHHHHHHHHHHHHHHHHHHHHHHHHHHHHHHHHHHHHHT---EEE--SSTTT--EEE---SS-B-HHHHHHHHHHHHHHHHHHT--SS-EEE--EEEEEEEEE-TTSPEEEEEEEEE---EEE-TTT--HHHHHHHHHHHHHHHHHHHHHTT--PEEEEB-PPPHHHHHHHHHHHS------HHHHHHSTTS-HHHHHHHSS-----TTT--SGGGGG-SSPPPGGG--BTTTTBPPPHHHHHHHHHHHHHTT--SHHHHHHHHHHHHHHHHHHHHHHHHHHHHHHHS--GGG-SSHHHHHHHHHHHHH---PPP--GGG--GGGSGGG--

pLDDT: mean 73.78, std 14.14, range [31.52, 91.5]

Solvent-accessible surface area (backbone atoms only — not comparable to full-atom values): 23341 Å² total; per-residue (Å²): 131,68,73,71,57,62,55,53,56,56,50,52,52,54,53,50,55,53,52,52,52,51,51,58,48,52,54,55,52,49,50,55,51,50,54,53,48,51,56,50,50,51,51,47,52,53,49,50,54,50,50,51,53,51,50,50,55,47,51,55,51,51,49,51,51,50,55,51,53,50,54,50,52,53,50,54,53,49,51,53,50,54,51,50,50,54,49,49,54,48,51,49,50,50,50,51,49,50,47,55,48,50,52,50,51,51,58,51,66,61,47,60,71,42,78,49,87,44,94,58,80,87,81,56,92,44,73,48,68,58,48,90,54,74,32,55,70,67,61,43,50,65,66,44,44,67,57,53,46,53,52,56,59,70,66,50,38,97,56,74,43,79,43,67,55,72,49,72,37,42,29,34,25,80,42,98,86,79,47,74,50,60,40,81,46,80,42,70,46,68,82,42,78,45,48,43,81,83,56,56,65,67,58,54,48,51,55,48,50,53,50,40,51,51,54,51,50,47,51,45,69,69,74,66,65,41,42,82,76,32,36,54,67,82,49,75,72,55,49,57,58,31,44,57,74,71,37,68,72,79,63,68,61,49,57,52,47,69,73,46,66,92,53,56,69,76,59,52,62,64,57,77,47,89,76,75,72,42,63,75,62,64,77,53,75,75,60,30,69,32,68,60,84,77,62,73,86,44,35,42,35,79,93,75,73,42,73,65,50,72,68,55,51,53,47,41,52,47,51,44,61,74,71,63,54,62,29,36,45,55,51,46,53,52,45,53,52,42,56,50,32,55,51,48,41,52,50,53,50,49,31,51,51,31,34,74,75,62,70,40,63,50,89,81,38,100,42,72,68,58,46,50,51,52,42,49,39,67,73,68,66,62,81,79,76,80,87,49,82,89,74,63,68,67,84,71,62,66,84,78,76,132

Radius of gyration: 56.5 Å; Cα contacts (8 Å, |Δi|>4): 294; chains: 1; bounding box: 106×56×197 Å

Nearest PDB structures (foldseek):
  4p24-assembly1_G  TM=3.637E-01  e=8.181E+00  Staphylococcus aureus subsp. aureus Mu50
  4p24-assembly1_E  TM=3.579E-01  e=8.181E+00  Staphylococcus aureus subsp. aureus Mu50
  7uwl-assembly1_B  TM=2.620E-01  e=7.308E+00  Homo sapiens
  5iuy-assembly1_A  TM=1.459E-01  e=8.656E+00  Pseudomonas aeruginosa PAO1